Protein AF-A0A7S2SG82-F1 (afdb_monomer)

Sequence (493 aa):
VARSRHPAPPLPCRRDTWVKMGLAIAIRTALFMVLVVAVASGRGSGETQEMELVEDGLPTIDALLEELDMSDLTAKFYEAGFTETRYVLRMKDMDFRMMALEWGVEKDAILRVRDAIKNYKIERPVVKIEEDPLLKERNALRYGRLVINGSTASFEYFSGYFSAPMPRKSLSLALAWDNNSHACDLKSESAAGEAVIAHRGGCSFVEKAWNISASGAQAMILVNNASNLFHIASGYATGGGNLNNDTEAPSNLTVVMVKHYAFSALRKAIAVGADVRMVPLKCTSGDVKCQPILPDEKDIVLEVDSGVVEQVGSDIQHEFLTGTWGGIIPAGDVPTVAADPIDGCSALQNSVSDVTGRVVLVRRGRCSFGDKVKAAQDRGAAAVVVADLPGHALQRMGVSTPQLADMEIPGFVVTAAAGDSLFEAAQTGGLQLRFKQQPGMTESWLELSLTSWPKTEKDFNMVFRQLSQKNAHSAERVQWLHSKRGELYGHGG

Solvent-accessible surface area (backbone atoms only — not comparable to full-atom values): 27372 Å² total; per-residue (Å²): 136,88,89,82,92,84,85,86,82,82,86,82,75,88,66,62,65,58,56,56,53,52,51,54,50,52,52,52,53,51,53,48,50,52,51,52,53,44,69,73,61,77,66,66,95,63,68,46,80,43,74,42,76,54,69,80,87,65,60,53,49,63,59,53,26,49,77,66,77,40,58,87,50,48,64,59,38,48,76,73,66,50,79,44,42,70,62,64,63,71,58,53,80,65,53,48,55,49,49,18,64,76,68,73,43,63,59,69,58,45,50,47,55,53,56,58,44,54,77,61,65,45,67,43,81,40,73,49,70,70,70,54,67,61,57,54,54,46,54,70,45,51,39,30,35,42,30,44,62,62,27,28,31,42,40,60,31,25,30,29,80,64,34,26,62,71,56,90,58,70,25,47,56,45,71,33,76,28,102,74,21,32,22,74,66,54,64,90,61,77,38,67,64,18,30,34,35,26,38,62,52,100,56,45,72,47,56,29,44,42,47,45,40,73,27,43,20,43,26,40,43,33,33,30,86,44,87,64,83,63,68,42,70,81,67,81,72,90,64,89,75,96,70,65,98,73,75,73,57,51,70,75,26,20,34,34,32,31,34,40,40,52,48,30,27,52,54,48,26,46,77,71,71,33,35,35,34,56,43,46,32,53,68,52,94,93,56,96,66,63,41,46,74,48,78,82,50,58,75,56,79,60,52,36,46,14,25,37,41,30,40,66,96,57,94,52,64,37,63,32,30,24,29,82,53,36,7,48,58,66,79,63,78,33,45,55,34,76,39,36,53,44,45,21,73,50,77,50,71,60,53,54,82,64,30,46,63,13,35,35,40,28,40,65,60,95,55,57,62,51,51,31,48,44,30,41,47,79,35,43,28,39,28,32,39,31,16,40,57,80,93,57,58,66,68,66,46,66,63,56,81,80,52,44,44,70,41,42,50,28,41,33,38,29,44,29,69,50,30,51,54,51,54,56,46,49,70,76,53,87,38,24,39,31,69,44,84,46,59,71,49,51,65,59,31,42,51,63,60,67,55,82,78,53,89,50,67,71,57,28,53,50,54,50,50,53,52,40,63,75,34,65,92,35,68,65,60,39,50,49,52,54,50,53,50,41,73,77,62,60,90,74,130

Structure (mmCIF, N/CA/C/O backbone):
data_AF-A0A7S2SG82-F1
#
_entry.id   AF-A0A7S2SG82-F1
#
loop_
_atom_site.group_PDB
_atom_site.id
_atom_site.type_symbol
_atom_site.label_atom_id
_atom_site.label_alt_id
_atom_site.label_comp_id
_atom_site.label_asym_id
_atom_site.label_entity_id
_atom_site.label_seq_id
_atom_site.pdbx_PDB_ins_code
_atom_site.Cartn_x
_atom_site.Cartn_y
_atom_site.Cartn_z
_atom_site.occupancy
_atom_site.B_iso_or_equiv
_atom_site.auth_seq_id
_atom_site.auth_comp_id
_atom_site.auth_asym_id
_atom_site.auth_atom_id
_atom_site.pdbx_PDB_model_num
ATOM 1 N N . VAL A 1 1 ? -24.924 74.738 12.438 1.00 35.19 1 VAL A N 1
ATOM 2 C CA . VAL A 1 1 ? -24.180 75.991 12.709 1.00 35.19 1 VAL A CA 1
ATOM 3 C C . VAL A 1 1 ? -22.896 75.981 11.884 1.00 35.19 1 VAL A C 1
ATOM 5 O O . VAL A 1 1 ? -22.066 75.122 12.108 1.00 35.19 1 VAL A O 1
ATOM 8 N N . ALA A 1 2 ? -22.857 76.864 10.881 1.00 36.22 2 ALA A N 1
ATOM 9 C CA . ALA A 1 2 ? -21.753 77.485 10.126 1.00 36.22 2 ALA A CA 1
ATOM 10 C C . ALA A 1 2 ? -20.386 76.797 9.821 1.00 36.22 2 ALA A C 1
ATOM 12 O O . ALA A 1 2 ? -19.717 76.290 10.712 1.00 36.22 2 ALA A O 1
ATOM 13 N N . ARG A 1 3 ? -19.921 77.112 8.585 1.00 32.88 3 ARG A N 1
ATOM 14 C CA . ARG A 1 3 ? -18.543 77.163 8.001 1.00 32.88 3 ARG A CA 1
ATOM 15 C C . ARG A 1 3 ? -18.038 75.859 7.347 1.00 32.88 3 ARG A C 1
ATOM 17 O O . ARG A 1 3 ? -18.271 74.796 7.885 1.00 32.88 3 ARG A O 1
ATOM 24 N N . SER A 1 4 ? -17.373 75.836 6.184 1.00 32.66 4 SER A N 1
ATOM 25 C CA . SER A 1 4 ? -16.705 76.857 5.345 1.00 32.66 4 SER A CA 1
ATOM 26 C C . SER A 1 4 ? -16.435 76.311 3.923 1.00 32.66 4 SER A C 1
ATOM 28 O O . SER A 1 4 ? -16.330 75.104 3.733 1.00 32.66 4 SER A O 1
ATOM 30 N N . ARG A 1 5 ? -16.295 77.211 2.935 1.00 40.97 5 ARG A N 1
ATOM 31 C CA . ARG A 1 5 ? -15.925 76.953 1.523 1.00 40.97 5 ARG A CA 1
ATOM 32 C C . ARG A 1 5 ? -14.469 76.483 1.361 1.00 40.97 5 ARG A C 1
ATOM 34 O O . ARG A 1 5 ? -13.621 77.015 2.065 1.00 40.97 5 ARG A O 1
ATOM 41 N N . HIS A 1 6 ? -14.194 75.645 0.349 1.00 33.59 6 HIS A N 1
ATOM 42 C CA . HIS A 1 6 ? -13.010 75.697 -0.543 1.00 33.59 6 HIS A CA 1
ATOM 43 C C . HIS A 1 6 ? -13.205 74.794 -1.800 1.00 33.59 6 HIS A C 1
ATOM 45 O O . HIS A 1 6 ? -14.179 74.045 -1.828 1.00 33.59 6 HIS A O 1
ATOM 51 N N . PRO A 1 7 ? -12.418 74.969 -2.890 1.00 38.56 7 PRO A N 1
ATOM 52 C CA . PRO A 1 7 ? -12.915 75.009 -4.275 1.00 38.56 7 PRO A CA 1
ATOM 53 C C . PRO A 1 7 ? -12.817 73.688 -5.066 1.00 38.56 7 PRO A C 1
ATOM 55 O O . PRO A 1 7 ? -12.163 72.736 -4.654 1.00 38.56 7 PRO A O 1
ATOM 58 N N . ALA A 1 8 ? -13.479 73.666 -6.229 1.00 40.44 8 ALA A N 1
ATOM 59 C CA . ALA A 1 8 ? -13.572 72.537 -7.156 1.00 40.44 8 ALA A CA 1
ATOM 60 C C . ALA A 1 8 ? -12.231 72.154 -7.832 1.00 40.44 8 ALA A C 1
ATOM 62 O O . ALA A 1 8 ? -11.461 73.052 -8.184 1.00 40.44 8 ALA A O 1
ATOM 63 N N . PRO A 1 9 ? -11.982 70.855 -8.103 1.00 36.72 9 PRO A N 1
ATOM 64 C CA . PRO A 1 9 ? -10.905 70.399 -8.981 1.00 36.72 9 PRO A CA 1
ATOM 65 C C . PRO A 1 9 ? -11.341 70.364 -10.467 1.00 36.72 9 PRO A C 1
ATOM 67 O O . PRO A 1 9 ? -12.539 70.304 -10.759 1.00 36.72 9 PRO A O 1
ATOM 70 N N . PRO A 1 10 ? -10.393 70.411 -11.425 1.00 38.22 10 PRO A N 1
ATOM 71 C CA . PRO A 1 10 ? -10.689 70.548 -12.849 1.00 38.22 10 PRO A CA 1
ATOM 72 C C . PRO A 1 10 ? -11.098 69.218 -13.505 1.00 38.22 10 PRO A C 1
ATOM 74 O O . PRO A 1 10 ? -10.702 68.135 -13.076 1.00 38.22 10 PRO A O 1
ATOM 77 N N . LEU A 1 11 ? -11.873 69.319 -14.590 1.00 41.72 11 LEU A N 1
ATOM 78 C CA . LEU A 1 11 ? -12.258 68.209 -15.470 1.00 41.72 11 LEU A CA 1
ATOM 79 C C . LEU A 1 11 ? -11.018 67.515 -16.074 1.00 41.72 11 LEU A C 1
ATOM 81 O O . LEU A 1 11 ? -10.138 68.213 -16.585 1.00 41.72 11 LEU A O 1
ATOM 85 N N . PRO A 1 12 ? -10.945 66.169 -16.106 1.00 37.91 12 PRO A N 1
ATOM 86 C CA . PRO A 1 12 ? -9.841 65.483 -16.760 1.00 37.91 12 PRO A CA 1
ATOM 87 C C . PRO A 1 12 ? -9.978 65.501 -18.291 1.00 37.91 12 PRO A C 1
ATOM 89 O O . PRO A 1 12 ? -11.046 65.275 -18.864 1.00 37.91 12 PRO A O 1
ATOM 92 N N . CYS A 1 13 ? -8.846 65.770 -18.944 1.00 36.56 13 CYS A N 1
ATOM 93 C CA . CYS A 1 13 ? -8.641 65.833 -20.387 1.00 36.56 13 CYS A CA 1
ATOM 94 C C . CYS A 1 13 ? -9.119 64.580 -21.143 1.00 36.56 13 CYS A C 1
ATOM 96 O O . CYS A 1 13 ? -8.725 63.451 -20.863 1.00 36.56 13 CYS A O 1
ATOM 98 N N . ARG A 1 14 ? -9.876 64.812 -22.220 1.00 41.47 14 ARG A N 1
ATOM 99 C CA . ARG A 1 14 ? -10.491 63.830 -23.136 1.00 41.47 14 ARG A CA 1
ATOM 100 C C . ARG A 1 14 ? -9.514 63.037 -24.037 1.00 41.47 14 ARG A C 1
ATOM 102 O O . ARG A 1 14 ? -9.959 62.453 -25.022 1.00 41.47 14 ARG A O 1
ATOM 109 N N . ARG A 1 15 ? -8.201 63.033 -23.759 1.00 40.66 15 ARG A N 1
ATOM 110 C CA . ARG A 1 15 ? -7.169 62.426 -24.634 1.00 40.66 15 ARG A CA 1
ATOM 111 C C . ARG A 1 15 ? -6.729 61.009 -24.236 1.00 40.66 15 ARG A C 1
ATOM 113 O O . ARG A 1 15 ? -6.342 60.254 -25.121 1.00 40.66 15 ARG A O 1
ATOM 120 N N . ASP A 1 16 ? -6.874 60.602 -22.973 1.00 40.69 16 ASP A N 1
ATOM 121 C CA . ASP A 1 16 ? -6.359 59.298 -22.498 1.00 40.69 16 ASP A CA 1
ATOM 122 C C . ASP A 1 16 ? -7.288 58.098 -22.743 1.00 40.69 16 ASP A C 1
ATOM 124 O O . ASP A 1 16 ? -6.839 56.950 -22.767 1.00 40.69 16 ASP A O 1
ATOM 128 N N . THR A 1 17 ? -8.584 58.324 -22.958 1.00 41.97 17 THR A N 1
ATOM 129 C CA . THR A 1 17 ? -9.554 57.241 -23.198 1.00 41.97 17 THR A CA 1
ATOM 130 C C . THR A 1 17 ? -9.473 56.665 -24.613 1.00 41.97 17 THR A C 1
ATOM 132 O O . THR A 1 17 ? -9.682 55.468 -24.793 1.00 41.97 17 THR A O 1
ATOM 135 N N . TRP A 1 18 ? -9.083 57.466 -25.609 1.00 40.09 18 TRP A N 1
ATOM 136 C CA . TRP A 1 18 ? -8.949 57.012 -27.000 1.00 40.09 18 TRP A CA 1
ATOM 137 C C . TRP A 1 18 ? -7.687 56.175 -27.237 1.00 40.09 18 TRP A C 1
ATOM 139 O O . TRP A 1 18 ? -7.730 55.194 -27.977 1.00 40.09 18 TRP A O 1
ATOM 149 N N . VAL A 1 19 ? -6.585 56.493 -26.549 1.00 48.09 19 VAL A N 1
ATOM 150 C CA . VAL A 1 19 ? -5.327 55.733 -26.651 1.00 48.09 19 VAL A CA 1
ATOM 151 C C . VAL A 1 19 ? -5.462 54.354 -25.996 1.00 48.09 19 VAL A C 1
ATOM 153 O O . VAL A 1 19 ? -5.040 53.353 -26.572 1.00 48.09 19 VAL A O 1
ATOM 156 N N . LYS A 1 20 ? -6.130 54.265 -24.836 1.00 43.53 20 LYS A N 1
ATOM 157 C CA . LYS A 1 20 ? -6.368 52.983 -24.148 1.00 43.53 20 LYS A CA 1
ATOM 158 C C . LYS A 1 20 ? -7.321 52.063 -24.917 1.00 43.53 20 LYS A C 1
ATOM 160 O O . LYS A 1 20 ? -7.113 50.853 -24.930 1.00 43.53 20 LYS A O 1
ATOM 165 N N . MET A 1 21 ? -8.324 52.623 -25.598 1.00 43.66 21 MET A N 1
ATOM 166 C CA . MET A 1 21 ? -9.260 51.842 -26.414 1.00 43.66 21 MET A CA 1
ATOM 167 C C . MET A 1 21 ? -8.617 51.363 -27.727 1.00 43.66 21 MET A C 1
ATOM 169 O O . MET A 1 21 ? -8.817 50.214 -28.115 1.00 43.66 21 MET A O 1
ATOM 173 N N . GLY A 1 22 ? -7.764 52.184 -28.353 1.00 46.22 22 GLY A N 1
ATOM 174 C CA . GLY A 1 22 ? -6.968 51.786 -29.521 1.00 46.22 22 GLY A CA 1
ATOM 175 C C . GLY A 1 22 ? -5.945 50.686 -29.213 1.00 46.22 22 GLY A C 1
ATOM 176 O O . GLY A 1 22 ? -5.824 49.730 -29.978 1.00 46.22 22 GLY A O 1
ATOM 177 N N . LEU A 1 23 ? -5.272 50.758 -28.059 1.00 43.47 23 LEU A N 1
ATOM 178 C CA . LEU A 1 23 ? -4.305 49.742 -27.631 1.00 43.47 23 LEU A CA 1
ATOM 179 C C . LEU A 1 23 ? -4.984 48.402 -27.296 1.00 43.47 23 LEU A C 1
ATOM 181 O O . LEU A 1 23 ? -4.483 47.346 -27.671 1.00 43.47 23 LEU A O 1
ATOM 185 N N . ALA A 1 24 ? -6.157 48.429 -26.657 1.00 45.50 24 ALA A N 1
ATOM 186 C CA . ALA A 1 24 ? -6.916 47.217 -26.341 1.00 45.50 24 ALA A CA 1
ATOM 187 C C . ALA A 1 24 ? -7.453 46.502 -27.596 1.00 45.50 24 ALA A C 1
ATOM 189 O O . ALA A 1 24 ? -7.461 45.270 -27.650 1.00 45.50 24 ALA A O 1
ATOM 190 N N . ILE A 1 25 ? -7.866 47.260 -28.620 1.00 50.78 25 ILE A N 1
ATOM 191 C CA . ILE A 1 25 ? -8.293 46.707 -29.912 1.00 50.78 25 ILE A CA 1
ATOM 192 C C . ILE A 1 25 ? -7.082 46.141 -30.666 1.00 50.78 25 ILE A C 1
ATOM 194 O O . ILE A 1 25 ? -7.148 45.009 -31.140 1.00 50.78 25 ILE A O 1
ATOM 198 N N . ALA A 1 26 ? -5.947 46.845 -30.700 1.00 47.44 26 ALA A N 1
ATOM 199 C CA . ALA A 1 26 ? -4.724 46.351 -31.338 1.00 47.44 26 ALA A CA 1
ATOM 200 C C . ALA A 1 26 ? -4.202 45.054 -30.690 1.00 47.44 26 ALA A C 1
ATOM 202 O O . ALA A 1 26 ? -3.874 44.108 -31.402 1.00 47.44 26 ALA A O 1
ATOM 203 N N . ILE A 1 27 ? -4.216 44.959 -29.354 1.00 53.25 27 ILE A N 1
ATOM 204 C CA . ILE A 1 27 ? -3.800 43.751 -28.621 1.00 53.25 27 ILE A CA 1
ATOM 205 C C . ILE A 1 27 ? -4.751 42.581 -28.896 1.00 53.25 27 ILE A C 1
ATOM 207 O O . ILE A 1 27 ? -4.286 41.473 -29.145 1.00 53.25 27 ILE A O 1
ATOM 211 N N . ARG A 1 28 ? -6.074 42.805 -28.913 1.00 51.06 28 ARG A N 1
ATOM 212 C CA . ARG A 1 28 ? -7.045 41.745 -29.239 1.00 51.06 28 ARG A CA 1
ATOM 213 C C . ARG A 1 28 ? -6.928 41.266 -30.683 1.00 51.06 28 ARG A C 1
ATOM 215 O O . ARG A 1 28 ? -7.040 40.070 -30.921 1.00 51.06 28 ARG A O 1
ATOM 222 N N . THR A 1 29 ? -6.666 42.169 -31.626 1.00 49.78 29 THR A N 1
ATOM 223 C CA . THR A 1 29 ? -6.508 41.812 -33.046 1.00 49.78 29 THR A CA 1
ATOM 224 C C . THR A 1 29 ? -5.188 41.072 -33.289 1.00 49.78 29 THR A C 1
ATOM 226 O O . THR A 1 29 ? -5.163 40.104 -34.043 1.00 49.78 29 THR A O 1
ATOM 229 N N . ALA A 1 30 ? -4.117 41.452 -32.582 1.00 48.91 30 ALA A N 1
ATOM 230 C CA . ALA A 1 30 ? -2.841 40.739 -32.597 1.00 48.91 30 ALA A CA 1
ATOM 231 C C . ALA A 1 30 ? -2.947 39.348 -31.949 1.00 48.91 30 ALA A C 1
ATOM 233 O O . ALA A 1 30 ? -2.466 38.379 -32.528 1.00 48.91 30 ALA A O 1
ATOM 234 N N . LEU A 1 31 ? -3.639 39.212 -30.807 1.00 46.72 31 LEU A N 1
ATOM 235 C CA . LEU A 1 31 ? -3.883 37.906 -30.182 1.00 46.72 31 LEU A CA 1
ATOM 236 C C . LEU A 1 31 ? -4.722 36.993 -31.082 1.00 46.72 31 LEU A C 1
ATOM 238 O O . LEU A 1 31 ? -4.433 35.806 -31.177 1.00 46.72 31 LEU A O 1
ATOM 242 N N . PHE A 1 32 ? -5.738 37.537 -31.759 1.00 43.38 32 PHE A N 1
ATOM 243 C CA . PHE A 1 32 ? -6.587 36.765 -32.665 1.00 43.38 32 PHE A CA 1
ATOM 244 C C . PHE A 1 32 ? -5.833 36.348 -33.936 1.00 43.38 32 PHE A C 1
ATOM 246 O O . PHE A 1 32 ? -5.980 35.213 -34.372 1.00 43.38 32 PHE A O 1
ATOM 253 N N . MET A 1 33 ? -4.956 37.200 -34.487 1.00 42.59 33 MET A N 1
ATOM 254 C CA . MET A 1 33 ? -4.058 36.805 -35.583 1.00 42.59 33 MET A CA 1
ATOM 255 C C . MET A 1 33 ? -3.051 35.733 -35.154 1.00 42.59 33 MET A C 1
ATOM 257 O O . MET A 1 33 ? -2.843 34.785 -35.902 1.00 42.59 33 MET A O 1
ATOM 261 N N . VAL A 1 34 ? -2.466 35.828 -33.956 1.00 45.38 34 VAL A N 1
ATOM 262 C CA . VAL A 1 34 ? -1.552 34.795 -33.432 1.00 45.38 34 VAL A CA 1
ATOM 263 C C . VAL A 1 34 ? -2.287 33.467 -33.225 1.00 45.38 34 VAL A C 1
ATOM 265 O O . VAL A 1 34 ? -1.756 32.420 -33.584 1.00 45.38 34 VAL A O 1
ATOM 268 N N . LEU A 1 35 ? -3.532 33.497 -32.734 1.00 39.81 35 LEU A N 1
ATOM 269 C CA . LEU A 1 35 ? -4.349 32.295 -32.549 1.00 39.81 35 LEU A CA 1
ATOM 270 C C . LEU A 1 35 ? -4.769 31.663 -33.888 1.00 39.81 35 LEU A C 1
ATOM 272 O O . LEU A 1 35 ? -4.716 30.447 -34.038 1.00 39.81 35 LEU A O 1
ATOM 276 N N . VAL A 1 36 ? -5.148 32.475 -34.881 1.00 41.03 36 VAL A N 1
ATOM 277 C CA . VAL A 1 36 ? -5.547 31.997 -36.218 1.00 41.03 36 VAL A CA 1
ATOM 278 C C . VAL A 1 36 ? -4.343 31.459 -37.003 1.00 41.03 36 VAL A C 1
ATOM 280 O O . VAL A 1 36 ? -4.468 30.442 -37.681 1.00 41.03 36 VAL A O 1
ATOM 283 N N . VAL A 1 37 ? -3.158 32.063 -36.858 1.00 39.41 37 VAL A N 1
ATOM 284 C CA . VAL A 1 37 ? -1.906 31.542 -37.441 1.00 39.41 37 VAL A CA 1
ATOM 285 C C . VAL A 1 37 ? -1.451 30.255 -36.739 1.00 39.41 37 VAL A C 1
ATOM 287 O O . VAL A 1 37 ? -0.964 29.341 -37.405 1.00 39.41 37 VAL A O 1
ATOM 290 N N . ALA A 1 38 ? -1.659 30.128 -35.424 1.00 35.84 38 ALA A N 1
ATOM 291 C CA . ALA A 1 38 ? -1.362 28.901 -34.679 1.00 35.84 38 ALA A CA 1
ATOM 292 C C . ALA A 1 38 ? -2.284 27.731 -35.078 1.00 35.84 38 ALA A C 1
ATOM 294 O O . ALA A 1 38 ? -1.808 26.616 -35.277 1.00 35.84 38 ALA A O 1
ATOM 295 N N . VAL A 1 39 ? -3.583 27.986 -35.282 1.00 38.06 39 VAL A N 1
ATOM 296 C CA . VAL A 1 39 ? -4.551 26.961 -35.723 1.00 38.06 39 VAL A CA 1
ATOM 297 C C . VAL A 1 39 ? -4.334 26.555 -37.188 1.00 38.06 39 VAL A C 1
ATOM 299 O O . VAL A 1 39 ? -4.531 25.393 -37.532 1.00 38.06 39 VAL A O 1
ATOM 302 N N . ALA A 1 40 ? -3.861 27.464 -38.048 1.00 38.91 40 ALA A N 1
ATOM 303 C CA . ALA A 1 40 ? -3.574 27.162 -39.453 1.00 38.91 40 ALA A CA 1
ATOM 304 C C . ALA A 1 40 ? -2.240 26.418 -39.690 1.00 38.91 40 ALA A C 1
ATOM 306 O O . ALA A 1 40 ? -2.015 25.937 -40.798 1.00 38.91 40 ALA A O 1
ATOM 307 N N . SER A 1 41 ? -1.357 26.313 -38.685 1.00 39.22 41 SER A N 1
ATOM 308 C CA . SER A 1 41 ? -0.012 25.723 -38.834 1.00 39.22 41 SER A CA 1
ATOM 309 C C . SER A 1 41 ? 0.220 24.417 -38.066 1.00 39.22 41 SER A C 1
ATOM 311 O O . SER A 1 41 ? 1.327 23.889 -38.120 1.00 39.22 41 SER A O 1
ATOM 313 N N . GLY A 1 42 ? -0.791 23.864 -37.382 1.00 38.31 42 GLY A N 1
ATOM 314 C CA . GLY A 1 42 ? -0.699 22.540 -36.748 1.00 38.31 42 GLY A CA 1
ATOM 315 C C . GLY A 1 42 ? 0.424 22.390 -35.710 1.00 38.31 42 GLY A C 1
ATOM 316 O O . GLY A 1 42 ? 0.834 21.271 -35.423 1.00 38.31 42 GLY A O 1
ATOM 317 N N . ARG A 1 43 ? 0.947 23.493 -35.159 1.00 39.56 43 ARG A N 1
ATOM 318 C CA . ARG A 1 43 ? 2.055 23.474 -34.196 1.00 39.56 43 ARG A CA 1
ATOM 319 C C . ARG A 1 43 ? 1.532 23.262 -32.780 1.00 39.56 43 ARG A C 1
ATOM 321 O O . ARG A 1 43 ? 0.941 24.166 -32.189 1.00 39.56 43 ARG A O 1
ATOM 328 N N . GLY A 1 44 ? 1.782 22.074 -32.234 1.00 36.34 44 GLY A N 1
ATOM 329 C CA . GLY A 1 44 ? 1.708 21.828 -30.798 1.00 36.34 44 GLY A CA 1
ATOM 330 C C . GLY A 1 44 ? 2.774 22.645 -30.063 1.00 36.34 44 GLY A C 1
ATOM 331 O O . GLY A 1 44 ? 3.898 22.809 -30.535 1.00 36.34 44 GLY A O 1
ATOM 332 N N . SER A 1 45 ? 2.419 23.202 -28.909 1.00 43.75 45 SER A N 1
ATOM 333 C CA . SER A 1 45 ? 3.346 23.914 -28.029 1.00 43.75 45 SER A CA 1
ATOM 334 C C . SER A 1 45 ? 4.394 22.940 -27.469 1.00 43.75 45 SER A C 1
ATOM 336 O O . SER A 1 45 ? 4.077 22.184 -26.554 1.00 43.75 45 SER A O 1
ATOM 338 N N . GLY A 1 46 ? 5.612 22.941 -28.019 1.00 49.94 46 GLY A N 1
ATOM 339 C CA . GLY A 1 46 ? 6.738 22.127 -27.528 1.00 49.94 46 GLY A CA 1
ATOM 340 C C . GLY A 1 46 ? 7.707 21.608 -28.598 1.00 49.94 46 GLY A C 1
ATOM 341 O O . GLY A 1 46 ? 8.743 21.048 -28.256 1.00 49.94 46 GLY A O 1
ATOM 342 N N . GLU A 1 47 ? 7.410 21.786 -29.886 1.00 43.34 47 GLU A N 1
ATOM 343 C CA . GLU A 1 47 ? 8.292 21.329 -30.965 1.00 43.34 47 GLU A CA 1
ATOM 344 C C . GLU A 1 47 ? 9.314 22.407 -31.348 1.00 43.34 47 GLU A C 1
ATOM 346 O O . GLU A 1 47 ? 8.954 23.476 -31.849 1.00 43.34 47 GLU A O 1
ATOM 351 N N . THR A 1 48 ? 10.602 22.114 -31.159 1.00 51.91 48 THR A N 1
ATOM 352 C CA . THR A 1 48 ? 11.685 22.879 -31.785 1.00 51.91 48 THR A CA 1
ATOM 353 C C . THR A 1 48 ? 12.190 22.112 -33.004 1.00 51.91 48 THR A C 1
ATOM 355 O O . THR A 1 48 ? 12.512 20.926 -32.934 1.00 51.91 48 THR A O 1
ATOM 358 N N . GLN A 1 49 ? 12.200 22.779 -34.160 1.00 51.62 49 GLN A N 1
ATOM 359 C CA . GLN A 1 49 ? 12.832 22.247 -35.366 1.00 51.62 49 GLN A CA 1
ATOM 360 C C . GLN A 1 49 ? 14.326 22.545 -35.277 1.00 51.62 49 GLN A C 1
ATOM 362 O O . GLN A 1 49 ? 14.733 23.699 -35.409 1.00 51.62 49 GLN A O 1
ATOM 367 N N . GLU A 1 50 ? 15.127 21.513 -35.031 1.00 65.31 50 GLU A N 1
ATOM 368 C CA . GLU A 1 50 ? 16.582 21.589 -35.122 1.00 65.31 50 GLU A CA 1
ATOM 369 C C . GLU A 1 50 ? 17.028 20.894 -36.412 1.00 65.31 50 GLU A C 1
ATOM 371 O O . GLU A 1 50 ? 16.427 19.914 -36.856 1.00 65.31 50 GLU A O 1
ATOM 376 N N . MET A 1 51 ? 18.063 21.432 -37.047 1.00 64.69 51 MET A N 1
ATOM 377 C CA . MET A 1 51 ? 18.666 20.827 -38.228 1.00 64.69 51 MET A CA 1
ATOM 378 C C . MET A 1 51 ? 19.723 19.828 -37.754 1.00 64.69 51 MET A C 1
ATOM 380 O O . MET A 1 51 ? 20.724 20.227 -37.163 1.00 64.69 51 MET A O 1
ATOM 384 N N . GLU A 1 52 ? 19.493 18.534 -37.969 1.00 73.12 52 GLU A N 1
ATOM 385 C CA . GLU A 1 52 ? 20.466 17.487 -37.641 1.00 73.12 52 GLU A CA 1
ATOM 386 C C . GLU A 1 52 ? 21.185 17.021 -38.908 1.00 73.12 52 GLU A C 1
ATOM 388 O O . GLU A 1 52 ? 20.565 16.857 -39.963 1.00 73.12 52 GLU A O 1
ATOM 393 N N . LEU A 1 53 ? 22.496 16.797 -38.800 1.00 74.88 53 LEU A N 1
ATOM 394 C CA . LEU A 1 53 ? 23.308 16.236 -39.876 1.00 74.88 53 LEU A CA 1
ATOM 395 C C . LEU A 1 53 ? 22.909 14.783 -40.136 1.00 74.88 53 LEU A C 1
ATOM 397 O O . LEU A 1 53 ? 22.910 13.954 -39.230 1.00 74.88 53 LEU A O 1
ATOM 401 N N . VAL A 1 54 ? 22.584 14.475 -41.386 1.00 75.44 54 VAL A N 1
ATOM 402 C CA . VAL A 1 54 ? 22.357 13.108 -41.847 1.00 75.44 54 VAL A CA 1
ATOM 403 C C . VAL A 1 54 ? 23.718 12.441 -42.003 1.00 75.44 54 VAL A C 1
ATOM 405 O O . VAL A 1 54 ? 24.482 12.779 -42.901 1.00 75.44 54 VAL A O 1
ATOM 408 N N . GLU A 1 55 ? 24.024 11.507 -41.106 1.00 74.00 55 GLU A N 1
ATOM 409 C CA . GLU A 1 55 ? 25.270 10.724 -41.136 1.00 74.00 55 GLU A CA 1
ATOM 410 C C . GLU A 1 55 ? 25.101 9.382 -41.878 1.00 74.00 55 GLU A C 1
ATOM 412 O O . GLU A 1 55 ? 26.067 8.641 -42.064 1.00 74.00 55 GLU A O 1
ATOM 417 N N . ASP A 1 56 ? 23.880 9.080 -42.336 1.00 71.06 56 ASP A N 1
ATOM 418 C CA . ASP A 1 56 ? 23.542 7.860 -43.069 1.00 71.06 56 ASP A CA 1
ATOM 419 C C . ASP A 1 56 ? 24.206 7.858 -44.459 1.00 71.06 56 ASP A C 1
ATOM 421 O O . ASP A 1 56 ? 23.992 8.764 -45.265 1.00 71.06 56 ASP A O 1
ATOM 425 N N . GLY A 1 57 ? 24.988 6.818 -44.765 1.00 68.50 57 GLY A N 1
ATOM 426 C CA . GLY A 1 57 ? 25.612 6.642 -46.083 1.00 68.50 57 GLY A CA 1
ATOM 427 C C . GLY A 1 57 ? 26.874 7.476 -46.330 1.00 68.50 57 GLY A C 1
ATOM 428 O O . GLY A 1 57 ? 27.295 7.593 -47.480 1.00 68.50 57 GLY A O 1
ATOM 429 N N . LEU A 1 58 ? 27.490 8.039 -45.282 1.00 80.75 58 LEU A N 1
ATOM 430 C CA . LEU A 1 58 ? 28.804 8.674 -45.407 1.00 80.75 58 LEU A CA 1
ATOM 431 C C . LEU A 1 58 ? 29.857 7.654 -45.886 1.00 80.75 58 LEU A C 1
ATOM 433 O O . LEU A 1 58 ? 29.904 6.542 -45.350 1.00 80.75 58 LEU A O 1
ATOM 437 N N . PRO A 1 59 ? 30.725 8.015 -46.853 1.00 82.56 59 PRO A N 1
ATOM 438 C CA . PRO A 1 59 ? 31.853 7.168 -47.225 1.00 82.56 59 PRO A CA 1
ATOM 439 C C . PRO A 1 59 ? 32.799 7.004 -46.031 1.00 82.56 59 PRO A C 1
ATOM 441 O O . PRO A 1 59 ? 32.853 7.866 -45.148 1.00 82.56 59 PRO A O 1
ATOM 444 N N . THR A 1 60 ? 33.574 5.919 -45.999 1.00 85.69 60 THR A N 1
ATOM 445 C CA . THR A 1 60 ? 34.695 5.815 -45.055 1.00 85.69 60 THR A CA 1
ATOM 446 C C . THR A 1 60 ? 35.716 6.911 -45.342 1.00 85.69 60 THR A C 1
ATOM 448 O O . THR A 1 60 ? 35.774 7.446 -46.453 1.00 85.69 60 THR A O 1
ATOM 451 N N . ILE A 1 61 ? 36.526 7.257 -44.341 1.00 84.38 61 ILE A N 1
ATOM 452 C CA . ILE A 1 61 ? 37.529 8.309 -44.513 1.00 84.38 61 ILE A CA 1
ATOM 453 C C . ILE A 1 61 ? 38.547 7.942 -45.601 1.00 84.38 61 ILE A C 1
ATOM 455 O O . ILE A 1 61 ? 38.944 8.804 -46.377 1.00 84.38 61 ILE A O 1
ATOM 459 N N . ASP A 1 62 ? 38.857 6.650 -45.732 1.00 86.50 62 ASP A N 1
ATOM 460 C CA . ASP A 1 62 ? 39.699 6.101 -46.797 1.00 86.50 62 ASP A CA 1
ATOM 461 C C . ASP A 1 62 ? 39.098 6.335 -48.184 1.00 86.50 62 ASP A C 1
ATOM 463 O O . ASP A 1 62 ? 39.766 6.877 -49.059 1.00 86.50 62 ASP A O 1
ATOM 467 N N . ALA A 1 63 ? 37.820 5.983 -48.370 1.00 84.56 63 ALA A N 1
ATOM 468 C CA . ALA A 1 63 ? 37.133 6.123 -49.653 1.00 84.56 63 ALA A CA 1
ATOM 469 C C . ALA A 1 63 ? 37.001 7.596 -50.067 1.00 84.56 63 ALA A C 1
ATOM 471 O O . ALA A 1 63 ? 37.138 7.929 -51.241 1.00 84.56 63 ALA A O 1
ATOM 472 N N . LEU A 1 64 ? 36.785 8.486 -49.094 1.00 86.25 64 LEU A N 1
ATOM 473 C CA . LEU A 1 64 ? 36.761 9.927 -49.321 1.00 86.25 64 LEU A CA 1
ATOM 474 C C . LEU A 1 64 ? 38.136 10.460 -49.755 1.00 86.25 64 LEU A C 1
ATOM 476 O O . LEU A 1 64 ? 38.220 11.286 -50.659 1.00 86.25 64 LEU A O 1
ATOM 480 N N . LEU A 1 65 ? 39.215 10.029 -49.098 1.00 86.75 65 LEU A N 1
ATOM 481 C CA . LEU A 1 65 ? 40.569 10.468 -49.439 1.00 86.75 65 LEU A CA 1
ATOM 482 C C . LEU A 1 65 ? 41.048 9.872 -50.770 1.00 86.75 65 LEU A C 1
ATOM 484 O O . LEU A 1 65 ? 41.766 10.546 -51.504 1.00 86.75 65 LEU A O 1
ATOM 488 N N . GLU A 1 66 ? 40.622 8.656 -51.108 1.00 88.50 66 GLU A N 1
ATOM 489 C CA . GLU A 1 66 ? 40.869 8.020 -52.406 1.00 88.50 66 GLU A CA 1
ATOM 490 C C . GLU A 1 66 ? 40.154 8.754 -53.551 1.00 88.50 66 GLU A C 1
ATOM 492 O O . GLU A 1 66 ? 40.773 9.029 -54.576 1.00 88.50 66 GLU A O 1
ATOM 497 N N . GLU A 1 67 ? 38.896 9.175 -53.359 1.00 84.75 67 GLU A N 1
ATOM 498 C CA . GLU A 1 67 ? 38.153 9.996 -54.334 1.00 84.75 67 GLU A CA 1
ATOM 499 C C . GLU A 1 67 ? 38.874 11.322 -54.650 1.00 84.75 67 GLU A C 1
ATOM 501 O O . GLU A 1 67 ? 38.790 11.842 -55.765 1.00 84.75 67 GLU A O 1
ATOM 506 N N . LEU A 1 68 ? 39.611 11.860 -53.676 1.00 86.06 68 LEU A N 1
ATOM 507 C CA . LEU A 1 68 ? 40.344 13.120 -53.793 1.00 86.06 68 LEU A CA 1
ATOM 508 C C . LEU A 1 68 ? 41.791 12.967 -54.279 1.00 86.06 68 LEU A C 1
ATOM 510 O O . LEU A 1 68 ? 42.468 13.988 -54.404 1.00 86.06 68 LEU A O 1
ATOM 514 N N . ASP A 1 69 ? 42.253 11.742 -54.560 1.00 85.25 69 ASP A N 1
ATOM 515 C CA . ASP A 1 69 ? 43.656 11.421 -54.881 1.00 85.25 69 ASP A CA 1
ATOM 516 C C . ASP A 1 69 ? 44.626 11.849 -53.755 1.00 85.25 69 ASP A C 1
ATOM 518 O O . ASP A 1 69 ? 45.689 12.424 -53.982 1.00 85.25 69 ASP A O 1
ATOM 522 N N . MET A 1 70 ? 44.208 11.628 -52.501 1.00 84.44 70 MET A N 1
ATOM 523 C CA . MET A 1 70 ? 44.879 12.077 -51.269 1.00 84.44 70 MET A CA 1
ATOM 524 C C . MET A 1 70 ? 45.036 10.949 -50.235 1.00 84.44 70 MET A C 1
ATOM 526 O O . MET A 1 70 ? 45.023 11.170 -49.018 1.00 84.44 70 MET A O 1
ATOM 530 N N . SER A 1 71 ? 45.176 9.709 -50.706 1.00 85.75 71 SER A N 1
ATOM 531 C CA . SER A 1 71 ? 45.336 8.526 -49.851 1.00 85.75 71 SER A CA 1
ATOM 532 C C . SER A 1 71 ? 46.594 8.574 -48.970 1.00 85.75 71 SER A C 1
ATOM 534 O O . SER A 1 71 ? 46.671 7.858 -47.972 1.00 85.75 71 SER A O 1
ATOM 536 N N . ASP A 1 72 ? 47.563 9.434 -49.287 1.00 85.75 72 ASP A N 1
ATOM 537 C CA . ASP A 1 72 ? 48.767 9.697 -48.494 1.00 85.75 72 ASP A CA 1
ATOM 538 C C . ASP A 1 72 ? 48.470 10.356 -47.134 1.00 85.75 72 ASP A C 1
ATOM 540 O O . ASP A 1 72 ? 49.256 10.218 -46.193 1.00 85.75 72 ASP A O 1
ATOM 544 N N . LEU A 1 73 ? 47.317 11.020 -46.989 1.00 84.56 73 LEU A N 1
ATOM 545 C CA . LEU A 1 73 ? 46.893 11.639 -45.729 1.00 84.56 73 LEU A CA 1
ATOM 546 C C . LEU A 1 73 ? 46.156 10.691 -44.780 1.00 84.56 73 LEU A C 1
ATOM 548 O O . LEU A 1 73 ? 45.946 11.044 -43.619 1.00 84.56 73 LEU A O 1
ATOM 552 N N . THR A 1 74 ? 45.805 9.490 -45.234 1.00 85.69 74 THR A N 1
ATOM 553 C CA . THR A 1 74 ? 45.019 8.508 -44.473 1.00 85.69 74 THR A CA 1
ATOM 554 C C . THR A 1 74 ? 45.620 8.229 -43.096 1.00 85.69 74 THR A C 1
ATOM 556 O O . THR A 1 74 ? 44.944 8.359 -42.076 1.00 85.69 74 THR A O 1
ATOM 559 N N . ALA A 1 75 ? 46.926 7.944 -43.042 1.00 85.25 75 ALA A N 1
ATOM 560 C CA . ALA A 1 75 ? 47.624 7.660 -41.788 1.00 85.25 75 ALA A CA 1
ATOM 561 C C . ALA A 1 75 ? 47.530 8.827 -40.789 1.00 85.25 75 ALA A C 1
ATOM 563 O O . ALA A 1 75 ? 47.305 8.604 -39.602 1.00 85.25 75 ALA A O 1
ATOM 564 N N . LYS A 1 76 ? 47.605 10.074 -41.274 1.00 86.62 76 LYS A N 1
ATOM 565 C CA . LYS A 1 76 ? 47.535 11.272 -40.425 1.00 86.62 76 LYS A CA 1
ATOM 566 C C . LYS A 1 76 ? 46.146 11.482 -39.820 1.00 86.62 76 LYS A C 1
ATOM 568 O O . LYS A 1 76 ? 46.041 11.885 -38.664 1.00 86.62 76 LYS A O 1
ATOM 573 N N . PHE A 1 77 ? 45.082 11.178 -40.566 1.00 86.25 77 PHE A N 1
ATOM 574 C CA . PHE A 1 77 ? 43.717 11.230 -40.034 1.00 86.25 77 PHE A CA 1
ATOM 575 C C . PHE A 1 77 ? 43.497 10.188 -38.930 1.00 86.25 77 PHE A C 1
ATOM 577 O O . PHE A 1 77 ? 42.943 10.528 -37.883 1.00 86.25 77 PHE A O 1
ATOM 584 N N . TYR A 1 78 ? 43.997 8.962 -39.108 1.00 85.25 78 TYR A N 1
ATOM 585 C CA . TYR A 1 78 ? 43.927 7.927 -38.073 1.00 85.25 78 TYR A CA 1
ATOM 586 C C . TYR A 1 78 ? 44.756 8.263 -36.829 1.00 85.25 78 TYR A C 1
ATOM 588 O O . TYR A 1 78 ? 44.262 8.107 -35.713 1.00 85.25 78 TYR A O 1
ATOM 596 N N . GLU A 1 79 ? 45.982 8.764 -37.000 1.00 85.38 79 GLU A N 1
ATOM 597 C CA . GLU A 1 79 ? 46.853 9.183 -35.891 1.00 85.38 79 GLU A CA 1
ATOM 598 C C . GLU A 1 79 ? 46.233 10.309 -35.053 1.00 85.38 79 GLU A C 1
ATOM 600 O O . GLU A 1 79 ? 46.391 10.336 -33.833 1.00 85.38 79 GLU A O 1
ATOM 605 N N . ALA A 1 80 ? 45.466 11.198 -35.687 1.00 81.88 80 ALA A N 1
ATOM 606 C CA . ALA A 1 80 ? 44.725 12.259 -35.012 1.00 81.88 80 ALA A CA 1
ATOM 607 C C . ALA A 1 80 ? 43.357 11.821 -34.451 1.00 81.88 80 ALA A C 1
ATOM 609 O O . ALA A 1 80 ? 42.615 12.649 -33.920 1.00 81.88 80 ALA A O 1
ATOM 610 N N . GLY A 1 81 ? 43.013 10.532 -34.546 1.00 80.44 81 GLY A N 1
ATOM 611 C CA . GLY A 1 81 ? 41.785 9.966 -33.986 1.00 80.44 81 GLY A CA 1
ATOM 612 C C . GLY A 1 81 ? 40.534 10.144 -34.850 1.00 80.44 81 GLY A C 1
ATOM 613 O O . GLY A 1 81 ? 39.426 9.897 -34.375 1.00 80.44 81 GLY A O 1
ATOM 614 N N . PHE A 1 82 ? 40.673 10.544 -36.115 1.00 84.19 82 PHE A N 1
ATOM 615 C CA . PHE A 1 82 ? 39.559 10.650 -37.058 1.00 84.19 82 PHE A CA 1
ATOM 616 C C . PHE A 1 82 ? 39.367 9.327 -37.797 1.00 84.19 82 PHE A C 1
ATOM 618 O O . PHE A 1 82 ? 39.803 9.151 -38.928 1.00 84.19 82 PHE A O 1
ATOM 625 N N . THR A 1 83 ? 38.704 8.380 -37.137 1.00 78.69 83 THR A N 1
ATOM 626 C CA . THR A 1 83 ? 38.426 7.043 -37.691 1.00 78.69 83 THR A CA 1
ATOM 627 C C . THR A 1 83 ? 37.190 6.998 -38.589 1.00 78.69 83 THR A C 1
ATOM 629 O O . THR A 1 83 ? 36.991 6.030 -39.316 1.00 78.69 83 THR A O 1
ATOM 632 N N . GLU A 1 84 ? 36.345 8.030 -38.539 1.00 81.50 84 GLU A N 1
ATOM 633 C CA . GLU A 1 84 ? 35.078 8.095 -39.266 1.00 81.50 84 GLU A CA 1
ATOM 634 C C . GLU A 1 84 ? 34.837 9.493 -39.850 1.00 81.50 84 GLU A C 1
ATOM 636 O O . GLU A 1 84 ? 35.070 10.516 -39.197 1.00 81.50 84 GLU A O 1
ATOM 641 N N . THR A 1 85 ? 34.272 9.542 -41.058 1.00 84.12 85 THR A N 1
ATOM 642 C CA . THR A 1 85 ? 33.992 10.782 -41.802 1.00 84.12 85 THR A CA 1
ATOM 643 C C . THR A 1 85 ? 33.058 11.739 -41.053 1.00 84.12 85 THR A C 1
ATOM 645 O O . THR A 1 85 ? 33.190 12.957 -41.188 1.00 84.12 85 THR A O 1
ATOM 648 N N . ARG A 1 86 ? 32.169 11.228 -40.184 1.00 83.00 86 ARG A N 1
ATOM 649 C CA . ARG A 1 86 ? 31.268 12.054 -39.354 1.00 83.00 86 ARG A CA 1
ATOM 650 C C . ARG A 1 86 ? 32.005 13.033 -38.437 1.00 83.00 86 ARG A C 1
ATOM 652 O O . ARG A 1 86 ? 31.505 14.125 -38.175 1.00 83.00 86 ARG A O 1
ATOM 659 N N . TYR A 1 87 ? 33.200 12.678 -37.959 1.00 81.81 87 TYR A N 1
ATOM 660 C CA . TYR A 1 87 ? 33.973 13.558 -37.083 1.00 81.81 87 TYR A CA 1
ATOM 661 C C . TYR A 1 87 ? 34.507 14.758 -37.858 1.00 81.81 87 TYR A C 1
ATOM 663 O O . TYR A 1 87 ? 34.454 15.885 -37.369 1.00 81.81 87 TYR A O 1
ATOM 671 N N . VAL A 1 88 ? 34.940 14.520 -39.096 1.00 83.75 88 VAL A N 1
ATOM 672 C CA . VAL A 1 88 ? 35.450 15.554 -39.997 1.00 83.75 88 VAL A CA 1
ATOM 673 C C . VAL A 1 88 ? 34.308 16.431 -40.534 1.00 83.75 88 VAL A C 1
ATOM 675 O O . VAL A 1 88 ? 34.468 17.641 -40.669 1.00 83.75 88 VAL A O 1
ATOM 678 N N . LEU A 1 89 ? 33.109 15.867 -40.725 1.00 82.69 89 LEU A N 1
ATOM 679 C CA . LEU A 1 89 ? 31.889 16.594 -41.113 1.00 82.69 89 LEU A CA 1
ATOM 680 C C . LEU A 1 89 ? 31.447 17.660 -40.091 1.00 82.69 89 LEU A C 1
ATOM 682 O O . LEU A 1 89 ? 30.837 18.664 -40.462 1.00 82.69 89 LEU A O 1
ATOM 686 N N . ARG A 1 90 ? 31.765 17.462 -38.805 1.00 81.25 90 ARG A N 1
ATOM 687 C CA . ARG A 1 90 ? 31.410 18.375 -37.702 1.00 81.25 90 ARG A CA 1
ATOM 688 C C . ARG A 1 90 ? 32.461 19.466 -37.440 1.00 81.25 90 ARG A C 1
ATOM 690 O O . ARG A 1 90 ? 32.228 20.335 -36.597 1.00 81.25 90 ARG A O 1
ATOM 697 N N . MET A 1 91 ? 33.596 19.440 -38.141 1.00 84.19 91 MET A N 1
ATOM 698 C CA . MET A 1 91 ? 34.688 20.402 -37.965 1.00 84.19 91 MET A CA 1
ATOM 699 C C . MET A 1 91 ? 34.373 21.778 -38.550 1.00 84.19 91 MET A C 1
ATOM 701 O O . MET A 1 91 ? 33.678 21.928 -39.557 1.00 84.19 91 MET A O 1
ATOM 705 N N . LYS A 1 92 ? 34.947 22.812 -37.937 1.00 85.38 92 LYS A N 1
ATOM 706 C CA . LYS A 1 92 ? 34.905 24.190 -38.425 1.00 85.38 92 LYS A CA 1
ATOM 707 C C . LYS A 1 92 ? 36.107 24.474 -39.315 1.00 85.38 92 LYS A C 1
ATOM 709 O O . LYS A 1 92 ? 37.173 23.891 -39.168 1.00 85.38 92 LYS A O 1
ATOM 714 N N . ASP A 1 93 ? 35.982 25.490 -40.164 1.00 82.94 93 ASP A N 1
ATOM 715 C CA . ASP A 1 93 ? 37.064 25.982 -41.031 1.00 82.94 93 ASP A CA 1
ATOM 716 C C . ASP A 1 93 ? 38.383 26.278 -40.294 1.00 82.94 93 ASP A C 1
ATOM 718 O O . ASP A 1 93 ? 39.456 26.210 -40.892 1.00 82.94 93 ASP A O 1
ATOM 722 N N . MET A 1 94 ? 38.314 26.634 -39.010 1.00 81.69 94 MET A N 1
ATOM 723 C CA . MET A 1 94 ? 39.494 26.866 -38.179 1.00 81.69 94 MET A CA 1
ATOM 724 C C . MET A 1 94 ? 40.213 25.561 -37.813 1.00 81.69 94 MET A C 1
ATOM 726 O O . MET A 1 94 ? 41.440 25.551 -37.808 1.00 81.69 94 MET A O 1
ATOM 730 N N . ASP A 1 95 ? 39.475 24.471 -37.596 1.00 86.06 95 ASP A N 1
ATOM 731 C CA . ASP A 1 95 ? 40.022 23.159 -37.236 1.00 86.06 95 ASP A CA 1
ATOM 732 C C . ASP A 1 95 ? 40.862 22.606 -38.398 1.00 86.06 95 ASP A C 1
ATOM 734 O O . ASP A 1 95 ? 42.024 22.256 -38.217 1.00 86.06 95 ASP A O 1
ATOM 738 N N . PHE A 1 96 ? 40.354 22.698 -39.631 1.00 86.00 96 PHE A N 1
ATOM 739 C CA . PHE A 1 96 ? 41.097 22.333 -40.847 1.00 86.00 96 PHE A CA 1
ATOM 740 C C . PHE A 1 96 ? 42.384 23.149 -41.040 1.00 86.00 96 PHE A C 1
ATOM 742 O O . PHE A 1 96 ? 43.405 22.633 -41.495 1.00 86.00 96 PHE A O 1
ATOM 749 N N . ARG A 1 97 ? 42.368 24.440 -40.686 1.00 85.50 97 ARG A N 1
ATOM 750 C CA . ARG A 1 97 ? 43.569 25.291 -40.764 1.00 85.50 97 ARG A CA 1
ATOM 751 C C . ARG A 1 97 ? 44.610 24.904 -39.719 1.00 85.50 97 ARG A C 1
ATOM 753 O O . ARG A 1 97 ? 45.798 24.968 -40.021 1.00 85.50 97 ARG A O 1
ATOM 760 N N . MET A 1 98 ? 44.168 24.515 -38.525 1.00 83.44 98 MET A N 1
ATOM 761 C CA . MET A 1 98 ? 45.051 24.014 -37.473 1.00 83.44 98 MET A CA 1
ATOM 762 C C . MET A 1 98 ? 45.674 22.675 -37.869 1.00 83.44 98 MET A C 1
ATOM 764 O O . MET A 1 98 ? 46.886 22.530 -37.756 1.00 83.44 98 MET A O 1
ATOM 768 N N . MET A 1 99 ? 44.889 21.758 -38.441 1.00 86.44 99 MET A N 1
ATOM 769 C CA . MET A 1 99 ? 45.386 20.468 -38.935 1.00 86.44 99 MET A CA 1
ATOM 770 C C . MET A 1 99 ? 46.447 20.639 -40.025 1.00 86.44 99 MET A C 1
ATOM 772 O O . MET A 1 99 ? 47.493 20.003 -39.967 1.00 86.44 99 MET A O 1
ATOM 776 N N . ALA A 1 100 ? 46.232 21.543 -40.989 1.00 85.94 100 ALA A N 1
ATOM 777 C CA . ALA A 1 100 ? 47.230 21.825 -42.023 1.00 85.94 100 ALA A CA 1
ATOM 778 C C . ALA A 1 100 ? 48.566 22.315 -41.432 1.00 85.94 100 ALA A C 1
ATOM 780 O O . ALA A 1 100 ? 49.634 21.892 -41.876 1.00 85.94 100 ALA A O 1
ATOM 781 N N . LEU A 1 101 ? 48.500 23.177 -40.410 1.00 86.31 101 LEU A N 1
ATOM 782 C CA . LEU A 1 101 ? 49.676 23.713 -39.724 1.00 86.31 101 LEU A CA 1
ATOM 783 C C . LEU A 1 101 ? 50.409 22.635 -38.912 1.00 86.31 101 LEU A C 1
ATOM 785 O O . LEU A 1 101 ? 51.631 22.545 -38.984 1.00 86.31 101 LEU A O 1
ATOM 789 N N . GLU A 1 102 ? 49.670 21.827 -38.155 1.00 85.94 102 GLU A N 1
ATOM 790 C CA . GLU A 1 102 ? 50.218 20.792 -37.273 1.00 85.94 102 GLU A CA 1
ATOM 791 C C . GLU A 1 102 ? 50.809 19.619 -38.058 1.00 85.94 102 GLU A C 1
ATOM 793 O O . GLU A 1 102 ? 51.865 19.094 -37.714 1.00 85.94 102 GLU A O 1
ATOM 798 N N . TRP A 1 103 ? 50.168 19.236 -39.161 1.00 87.25 103 TRP A N 1
ATOM 799 C CA . TRP A 1 103 ? 50.590 18.098 -39.973 1.00 87.25 103 TRP A CA 1
ATOM 800 C C . TRP A 1 103 ? 51.642 18.455 -41.024 1.00 87.25 103 TRP A C 1
ATOM 802 O O . TRP A 1 103 ? 52.092 17.562 -41.752 1.00 87.25 103 TRP A O 1
ATOM 812 N N . GLY A 1 104 ? 52.009 19.737 -41.133 1.00 83.38 104 GLY A N 1
ATOM 813 C CA . GLY A 1 104 ? 52.948 20.239 -42.137 1.00 83.38 104 GLY A CA 1
ATOM 814 C C . GLY A 1 104 ? 52.485 19.973 -43.571 1.00 83.38 104 GLY A C 1
ATOM 815 O O . GLY A 1 104 ? 53.310 19.693 -44.437 1.00 83.38 104 GLY A O 1
ATOM 816 N N . VAL A 1 105 ? 51.170 19.983 -43.809 1.00 83.69 105 VAL A N 1
ATOM 817 C CA . VAL A 1 105 ? 50.563 19.704 -45.119 1.00 83.69 105 VAL A CA 1
ATOM 818 C C . VAL A 1 105 ? 50.209 21.024 -45.800 1.00 83.69 105 VAL A C 1
ATOM 820 O O . VAL A 1 105 ? 49.788 21.980 -45.148 1.00 83.69 105 VAL A O 1
ATOM 823 N N . GLU A 1 106 ? 50.356 21.071 -47.125 1.00 84.56 106 GLU A N 1
ATOM 824 C CA . GLU A 1 106 ? 49.867 22.167 -47.966 1.00 84.56 106 GLU A CA 1
ATOM 825 C C . GLU A 1 106 ? 48.423 22.528 -47.585 1.00 84.56 106 GLU A C 1
ATOM 827 O O . GLU A 1 106 ? 47.515 21.692 -47.609 1.00 84.56 106 GLU A O 1
ATOM 832 N N . LYS A 1 107 ? 48.199 23.797 -47.233 1.00 79.50 107 LYS A N 1
ATOM 833 C CA . LYS A 1 107 ? 46.895 24.294 -46.769 1.00 79.50 107 LYS A CA 1
ATOM 834 C C . LYS A 1 107 ? 45.778 23.973 -47.762 1.00 79.50 107 LYS A C 1
ATOM 836 O O . LYS A 1 107 ? 44.667 23.644 -47.353 1.00 79.50 107 LYS A O 1
ATOM 841 N N . ASP A 1 108 ? 46.084 24.038 -49.052 1.00 80.94 108 ASP A N 1
ATOM 842 C CA . ASP A 1 108 ? 45.122 23.784 -50.118 1.00 80.94 108 ASP A CA 1
ATOM 843 C C . ASP A 1 108 ? 44.684 22.315 -50.175 1.00 80.94 108 ASP A C 1
ATOM 845 O O . ASP A 1 108 ? 43.547 22.044 -50.551 1.00 80.94 108 ASP A O 1
ATOM 849 N N . ALA A 1 109 ? 45.517 21.369 -49.729 1.00 80.50 109 ALA A N 1
ATOM 850 C CA . ALA A 1 109 ? 45.159 19.954 -49.673 1.00 80.50 109 ALA A CA 1
ATOM 851 C C . ALA A 1 109 ? 44.096 19.693 -48.587 1.00 80.50 109 ALA A C 1
ATOM 853 O O . ALA A 1 109 ? 43.028 19.155 -48.871 1.00 80.50 109 ALA A O 1
ATOM 854 N N . ILE A 1 110 ? 44.309 20.166 -47.355 1.00 81.69 110 ILE A N 1
ATOM 855 C CA . ILE A 1 110 ? 43.334 19.982 -46.261 1.00 81.69 110 ILE A CA 1
ATOM 856 C C . ILE A 1 110 ? 42.024 20.748 -46.526 1.00 81.69 110 ILE A C 1
ATOM 858 O O . ILE A 1 110 ? 40.939 20.296 -46.151 1.00 81.69 110 ILE A O 1
ATOM 862 N N . LEU A 1 111 ? 42.087 21.885 -47.228 1.00 82.81 111 LEU A N 1
ATOM 863 C CA . LEU A 1 111 ? 40.886 22.622 -47.630 1.00 82.81 111 LEU A CA 1
ATOM 864 C C . LEU A 1 111 ? 40.072 21.908 -48.722 1.00 82.81 111 LEU A C 1
ATOM 866 O O . LEU A 1 111 ? 38.851 22.066 -48.732 1.00 82.81 111 LEU A O 1
ATOM 870 N N . ARG A 1 112 ? 40.693 21.086 -49.581 1.00 84.31 112 ARG A N 1
ATOM 871 C CA . ARG A 1 112 ? 39.961 20.218 -50.524 1.00 84.31 112 ARG A CA 1
ATOM 872 C C . ARG A 1 112 ? 39.161 19.148 -49.797 1.00 84.31 112 ARG A C 1
ATOM 874 O O . ARG A 1 112 ? 38.001 18.948 -50.137 1.00 84.31 112 ARG A O 1
ATOM 881 N N . VAL A 1 113 ? 39.728 18.541 -48.751 1.00 83.56 113 VAL A N 1
ATOM 882 C CA . VAL A 1 113 ? 39.002 17.587 -47.893 1.00 83.56 113 VAL A CA 1
ATOM 883 C C . VAL A 1 113 ? 37.801 18.270 -47.233 1.00 83.56 113 VAL A C 1
ATOM 885 O O . VAL A 1 113 ? 36.686 17.759 -47.305 1.00 83.56 113 VAL A O 1
ATOM 888 N N . ARG A 1 114 ? 37.983 19.479 -46.680 1.00 85.44 114 ARG A N 1
ATOM 889 C CA . ARG A 1 114 ? 36.877 20.300 -46.149 1.00 85.44 114 ARG A CA 1
ATOM 890 C C . ARG A 1 114 ? 35.778 20.523 -47.192 1.00 85.44 114 ARG A C 1
ATOM 892 O O . ARG A 1 114 ? 34.596 20.414 -46.871 1.00 85.44 114 ARG A O 1
ATOM 899 N N . ASP A 1 115 ? 36.148 20.900 -48.412 1.00 85.88 115 ASP A N 1
ATOM 900 C CA . ASP A 1 115 ? 35.174 21.249 -49.448 1.00 85.88 115 ASP A CA 1
ATOM 901 C C . ASP A 1 115 ? 34.461 20.021 -50.026 1.00 85.88 115 ASP A C 1
ATOM 903 O O . ASP A 1 115 ? 33.261 20.093 -50.278 1.00 85.88 115 ASP A O 1
ATOM 907 N N . ALA A 1 116 ? 35.139 18.878 -50.127 1.00 84.38 116 ALA A N 1
ATOM 908 C CA . ALA A 1 116 ? 34.518 17.603 -50.474 1.00 84.38 116 ALA A CA 1
ATOM 909 C C . ALA A 1 116 ? 33.489 17.169 -49.421 1.00 84.38 116 ALA A C 1
ATOM 911 O O . ALA A 1 116 ? 32.363 16.804 -49.750 1.00 84.38 116 ALA A O 1
ATOM 912 N N . ILE A 1 117 ? 33.835 17.301 -48.140 1.00 79.94 117 ILE A N 1
ATOM 913 C CA . ILE A 1 117 ? 32.973 16.937 -47.009 1.00 79.94 117 ILE A CA 1
ATOM 914 C C . ILE A 1 117 ? 31.715 17.807 -46.930 1.00 79.94 117 ILE A C 1
ATOM 916 O O . ILE A 1 117 ? 30.653 17.318 -46.544 1.00 79.94 117 ILE A O 1
ATOM 920 N N . LYS A 1 118 ? 31.779 19.077 -47.354 1.00 80.12 118 LYS A N 1
ATOM 921 C CA . LYS A 1 118 ? 30.590 19.945 -47.431 1.00 80.12 118 LYS A CA 1
ATOM 922 C C . LYS A 1 118 ? 29.510 19.395 -48.361 1.00 80.12 118 LYS A C 1
ATOM 924 O O . LYS A 1 118 ? 28.337 19.627 -48.086 1.00 80.12 118 LYS A O 1
ATOM 929 N N . ASN A 1 119 ? 29.875 18.654 -49.409 1.00 79.62 119 ASN A N 1
ATOM 930 C CA . ASN A 1 119 ? 28.900 18.045 -50.321 1.00 79.62 119 ASN A CA 1
ATOM 931 C C . ASN A 1 119 ? 28.088 16.931 -49.645 1.00 79.62 119 ASN A C 1
ATOM 933 O O . ASN A 1 119 ? 26.951 16.678 -50.033 1.00 79.62 119 ASN A O 1
ATOM 937 N N . TYR A 1 120 ? 28.644 16.320 -48.598 1.00 76.31 120 TYR A N 1
ATOM 938 C CA . TYR A 1 120 ? 27.978 15.313 -47.773 1.00 76.31 120 TYR A CA 1
ATOM 939 C C . TYR A 1 120 ? 27.206 15.925 -46.592 1.00 76.31 120 TYR A C 1
ATOM 941 O O . TYR A 1 120 ? 26.547 15.210 -45.840 1.00 76.31 120 TYR A O 1
ATOM 949 N N . LYS A 1 121 ? 27.252 17.253 -46.418 1.00 76.00 121 LYS A N 1
ATOM 950 C CA . LYS A 1 121 ? 26.586 17.967 -45.326 1.00 76.00 121 LYS A CA 1
ATOM 951 C C . LYS A 1 121 ? 25.094 18.149 -45.614 1.00 76.00 121 LYS A C 1
ATOM 953 O O . LYS A 1 121 ? 24.630 19.242 -45.932 1.00 76.00 121 LYS A O 1
ATOM 958 N N . ILE A 1 122 ? 24.342 17.060 -45.504 1.00 77.81 122 ILE A N 1
ATOM 959 C CA . ILE A 1 122 ? 22.883 17.069 -45.608 1.00 77.81 122 ILE A CA 1
ATOM 960 C C . ILE A 1 122 ? 22.317 17.292 -44.209 1.00 77.81 122 ILE A C 1
ATOM 962 O O . ILE A 1 122 ? 22.584 16.515 -43.299 1.00 77.81 122 ILE A O 1
ATOM 966 N N . GLU A 1 123 ? 21.531 18.347 -44.027 1.00 76.88 123 GLU A N 1
ATOM 967 C CA . GLU A 1 123 ? 20.831 18.608 -42.770 1.00 76.88 123 GLU A CA 1
ATOM 968 C C . GLU A 1 123 ? 19.335 18.321 -42.959 1.00 76.88 123 GLU A C 1
ATOM 970 O O . GLU A 1 123 ? 18.712 18.832 -43.893 1.00 76.88 123 GLU A O 1
ATOM 975 N N . ARG A 1 124 ? 18.748 17.493 -42.088 1.00 75.12 124 ARG A N 1
ATOM 976 C CA . ARG A 1 124 ? 17.303 17.221 -42.074 1.00 75.12 124 ARG A CA 1
ATOM 977 C C . ARG A 1 124 ? 16.650 17.911 -40.873 1.00 75.12 124 ARG A C 1
ATOM 979 O O . ARG A 1 124 ? 17.247 17.919 -39.796 1.00 75.12 124 ARG A O 1
ATOM 986 N N . PRO A 1 125 ? 15.430 18.464 -41.016 1.00 66.00 125 PRO A N 1
ATOM 987 C CA . PRO A 1 125 ? 14.689 18.971 -39.873 1.00 66.00 125 PRO A CA 1
ATOM 988 C C . PRO A 1 125 ? 14.289 17.788 -38.992 1.00 66.00 125 PRO A C 1
ATOM 990 O O . PRO A 1 125 ? 13.488 16.942 -39.395 1.00 66.00 125 PRO A O 1
ATOM 993 N N . VAL A 1 126 ? 14.853 17.723 -37.792 1.00 68.00 126 VAL A N 1
ATOM 994 C CA . VAL A 1 126 ? 14.456 16.760 -36.769 1.00 68.00 126 VAL A CA 1
ATOM 995 C C . VAL A 1 126 ? 13.634 17.507 -35.738 1.00 68.00 126 VAL A C 1
ATOM 997 O O . VAL A 1 126 ? 14.059 18.515 -35.170 1.00 68.00 126 VAL A O 1
ATOM 1000 N N . VAL A 1 127 ? 12.414 17.023 -35.519 1.00 63.25 127 VAL A N 1
ATOM 1001 C CA . VAL A 1 127 ? 11.583 17.490 -34.413 1.00 63.25 127 VAL A CA 1
ATOM 1002 C C . VAL A 1 127 ? 12.149 16.853 -33.154 1.00 63.25 127 VAL A C 1
ATOM 1004 O O . VAL A 1 127 ? 11.883 15.685 -32.866 1.00 63.25 127 VAL A O 1
ATOM 1007 N N . LYS A 1 128 ? 12.959 17.604 -32.407 1.00 60.94 128 LYS A N 1
ATOM 1008 C CA . LYS A 1 128 ? 13.271 17.213 -31.037 1.00 60.94 128 LYS A CA 1
ATOM 1009 C C . LYS A 1 128 ? 12.070 17.573 -30.183 1.00 60.94 128 LYS A C 1
ATOM 1011 O O . LYS A 1 128 ? 11.747 18.743 -29.990 1.00 60.94 128 LYS A O 1
ATOM 1016 N N . ILE A 1 129 ? 11.403 16.540 -29.687 1.00 64.12 129 ILE A N 1
ATOM 1017 C CA . ILE A 1 129 ? 10.438 16.693 -28.609 1.00 64.12 129 ILE A CA 1
ATOM 1018 C C . ILE A 1 129 ? 11.271 17.013 -27.370 1.00 64.12 129 ILE A C 1
ATOM 1020 O O . ILE A 1 129 ? 12.029 16.164 -26.897 1.00 64.12 129 ILE A O 1
ATOM 1024 N N . GLU A 1 130 ? 11.196 18.252 -26.889 1.00 66.50 130 GLU A N 1
ATOM 1025 C CA . GLU A 1 130 ? 11.805 18.622 -25.616 1.00 66.50 130 GLU A CA 1
ATOM 1026 C C . GLU A 1 130 ? 11.070 17.841 -24.519 1.00 66.50 130 GLU A C 1
ATOM 1028 O O . GLU A 1 130 ? 9.916 18.122 -24.196 1.00 66.50 130 GLU A O 1
ATOM 1033 N N . GLU A 1 131 ? 11.699 16.768 -24.030 1.00 69.62 131 GLU A N 1
ATOM 1034 C CA . GLU A 1 131 ? 11.127 15.932 -22.978 1.00 69.62 131 GLU A CA 1
ATOM 1035 C C . GLU A 1 131 ? 10.903 16.803 -21.738 1.00 69.62 131 GLU A C 1
ATOM 1037 O O . GLU A 1 131 ? 11.828 17.483 -21.287 1.00 69.62 131 GLU A O 1
ATOM 1042 N N . ASP A 1 132 ? 9.673 16.789 -21.210 1.00 87.62 132 ASP A N 1
ATOM 1043 C CA . ASP A 1 132 ? 9.287 17.542 -20.013 1.00 87.62 132 ASP A CA 1
ATOM 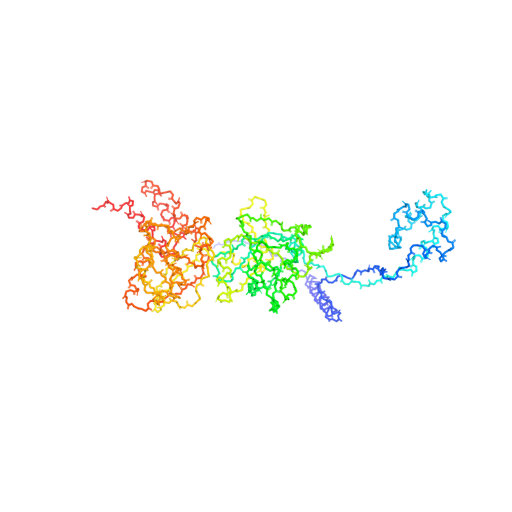1044 C C . ASP A 1 132 ? 10.381 17.395 -18.935 1.00 87.62 132 ASP A C 1
ATOM 1046 O O . ASP A 1 132 ? 10.693 16.262 -18.541 1.00 87.62 132 ASP A O 1
ATOM 1050 N N . PRO A 1 133 ? 10.981 18.501 -18.447 1.00 91.44 133 PRO A N 1
ATOM 1051 C CA . PRO A 1 133 ? 12.051 18.446 -17.458 1.00 91.44 133 PRO A CA 1
ATOM 1052 C C . PRO A 1 133 ? 11.700 17.604 -16.228 1.00 91.44 133 PRO A C 1
ATOM 1054 O O . PRO A 1 133 ? 12.565 16.896 -15.708 1.00 91.44 133 PRO A O 1
ATOM 1057 N N . LEU A 1 134 ? 10.436 17.628 -15.787 1.00 93.12 134 LEU A N 1
ATOM 1058 C CA . LEU A 1 134 ? 9.970 16.826 -14.655 1.00 93.12 134 LEU A CA 1
ATOM 1059 C C . LEU A 1 134 ? 9.907 15.337 -15.001 1.00 93.12 134 LEU A C 1
ATOM 1061 O O . LEU A 1 134 ? 10.212 14.497 -14.154 1.00 93.12 134 LEU A O 1
ATOM 1065 N N . LEU A 1 135 ? 9.536 14.997 -16.237 1.00 92.56 135 LEU A N 1
ATOM 1066 C CA . LEU A 1 135 ? 9.513 13.617 -16.715 1.00 92.56 135 LEU A CA 1
ATOM 1067 C C . LEU A 1 135 ? 10.931 13.061 -16.852 1.00 92.56 135 LEU A C 1
ATOM 1069 O O . LEU A 1 135 ? 11.199 11.948 -16.398 1.00 92.56 135 LEU A O 1
ATOM 1073 N N . LYS A 1 136 ? 11.852 13.859 -17.397 1.00 92.25 136 LYS A N 1
ATOM 1074 C CA . LYS A 1 136 ? 13.273 13.515 -17.474 1.00 92.25 136 LYS A CA 1
ATOM 1075 C C . LYS A 1 136 ? 13.862 13.280 -16.084 1.00 92.25 136 LYS A C 1
ATOM 1077 O O . LYS A 1 136 ? 14.553 12.286 -15.861 1.00 92.25 136 LYS A O 1
ATOM 1082 N N . GLU A 1 137 ? 13.559 14.163 -15.132 1.00 93.94 137 GLU A N 1
ATOM 1083 C CA . GLU A 1 137 ? 14.001 14.013 -13.745 1.00 93.94 137 GLU A CA 1
ATOM 1084 C C . GLU A 1 137 ? 13.401 12.761 -13.092 1.00 93.94 137 GLU A C 1
ATOM 1086 O O . GLU A 1 137 ? 14.128 11.971 -12.490 1.00 93.94 137 GLU A O 1
ATOM 1091 N N . ARG A 1 138 ? 12.096 12.522 -13.271 1.00 94.62 138 ARG A N 1
ATOM 1092 C CA . ARG A 1 138 ? 11.422 11.307 -12.797 1.00 94.62 138 ARG A CA 1
ATOM 1093 C C . ARG A 1 138 ? 12.074 10.043 -13.348 1.00 94.62 138 ARG A C 1
ATOM 1095 O O . ARG A 1 138 ? 12.307 9.106 -12.590 1.00 94.62 138 ARG A O 1
ATOM 1102 N N . ASN A 1 139 ? 12.357 10.001 -14.647 1.00 93.56 139 ASN A N 1
ATOM 1103 C CA . ASN A 1 139 ? 12.921 8.827 -15.312 1.00 93.56 139 ASN A CA 1
ATOM 1104 C C . ASN A 1 139 ? 14.374 8.546 -14.885 1.00 93.56 139 ASN A C 1
ATOM 1106 O O . ASN A 1 139 ? 14.832 7.409 -14.992 1.00 93.56 139 ASN A O 1
ATOM 1110 N N . ALA A 1 140 ? 15.081 9.545 -14.345 1.00 92.69 140 ALA A N 1
ATOM 1111 C CA . ALA A 1 140 ? 16.412 9.379 -13.766 1.00 92.69 140 ALA A CA 1
ATOM 1112 C C . ALA A 1 140 ? 16.398 8.784 -12.342 1.00 92.69 140 ALA A C 1
ATOM 1114 O O . ALA A 1 140 ? 17.432 8.302 -11.869 1.00 92.69 140 ALA A O 1
ATOM 1115 N N . LEU A 1 141 ? 15.255 8.794 -11.646 1.00 94.62 141 LEU A N 1
ATOM 1116 C CA . LEU A 1 141 ? 15.141 8.254 -10.292 1.00 94.62 141 LEU A CA 1
ATOM 1117 C C . LEU A 1 141 ? 15.219 6.722 -10.287 1.00 94.62 141 LEU A C 1
ATOM 1119 O O . LEU A 1 141 ? 14.573 6.026 -11.069 1.00 94.62 141 LEU A O 1
ATOM 1123 N N . ARG A 1 142 ? 15.992 6.185 -9.338 1.00 94.06 142 ARG A N 1
ATOM 1124 C CA . ARG A 1 142 ? 16.228 4.738 -9.176 1.00 94.06 142 ARG A CA 1
ATOM 1125 C C . ARG A 1 142 ? 15.644 4.161 -7.884 1.00 94.06 142 ARG A C 1
ATOM 1127 O O . ARG A 1 142 ? 15.705 2.951 -7.687 1.00 94.06 142 ARG A O 1
ATOM 1134 N N . TYR A 1 143 ? 15.083 5.007 -7.024 1.00 95.50 143 TYR A N 1
ATOM 1135 C CA . TYR A 1 143 ? 14.359 4.636 -5.807 1.00 95.50 143 TYR A CA 1
ATOM 1136 C C . TYR A 1 143 ? 12.891 5.028 -5.937 1.00 95.50 143 TYR A C 1
ATOM 1138 O O . TYR A 1 143 ? 12.562 6.051 -6.541 1.00 95.50 143 TYR A O 1
ATOM 1146 N N . GLY A 1 144 ? 12.009 4.228 -5.348 1.00 96.38 144 GLY A N 1
ATOM 1147 C CA . GLY A 1 144 ? 10.595 4.550 -5.304 1.00 96.38 144 GLY A CA 1
ATOM 1148 C C . GLY A 1 144 ? 9.785 3.611 -4.426 1.00 96.38 144 GLY A C 1
ATOM 1149 O O . GLY A 1 144 ? 10.324 2.831 -3.635 1.00 96.38 144 GLY A O 1
ATOM 1150 N N . ARG A 1 145 ? 8.464 3.707 -4.577 1.00 96.75 145 ARG A N 1
ATOM 1151 C CA . ARG A 1 145 ? 7.479 2.868 -3.893 1.00 96.75 145 ARG A CA 1
ATOM 1152 C C . ARG A 1 145 ? 6.640 2.094 -4.904 1.00 96.75 145 ARG A C 1
ATOM 1154 O O . ARG A 1 145 ? 6.098 2.666 -5.846 1.00 96.75 145 ARG A O 1
ATOM 1161 N N . LEU A 1 146 ? 6.532 0.789 -4.694 1.00 97.44 146 LEU A N 1
ATOM 1162 C CA . LEU A 1 146 ? 5.611 -0.105 -5.374 1.00 97.44 146 LEU A CA 1
ATOM 1163 C C . LEU A 1 146 ? 4.295 -0.071 -4.599 1.00 97.44 146 LEU A C 1
ATOM 1165 O O . LEU A 1 146 ? 4.196 -0.600 -3.488 1.00 97.44 146 LEU A O 1
ATOM 1169 N N . VAL A 1 147 ? 3.312 0.611 -5.168 1.00 96.75 147 VAL A N 1
ATOM 1170 C CA . VAL A 1 147 ? 1.980 0.786 -4.594 1.00 96.75 147 VAL A CA 1
ATOM 1171 C C . VAL A 1 147 ? 1.091 -0.327 -5.126 1.00 96.75 147 VAL A C 1
ATOM 1173 O O . VAL A 1 147 ? 0.938 -0.461 -6.336 1.00 96.75 147 VAL A O 1
ATOM 1176 N N . ILE A 1 148 ? 0.508 -1.118 -4.231 1.00 95.81 148 ILE A N 1
ATOM 1177 C CA . ILE A 1 148 ? -0.545 -2.078 -4.572 1.00 95.81 148 ILE A CA 1
ATOM 1178 C C . ILE A 1 148 ? -1.879 -1.377 -4.332 1.00 95.81 148 ILE A C 1
ATOM 1180 O O . ILE A 1 148 ? -2.095 -0.831 -3.246 1.00 95.81 148 ILE A O 1
ATOM 1184 N N . ASN A 1 149 ? -2.769 -1.374 -5.322 1.00 92.06 149 ASN A N 1
ATOM 1185 C CA . ASN A 1 149 ? -4.058 -0.706 -5.180 1.00 92.06 149 ASN A CA 1
ATOM 1186 C C . ASN A 1 149 ? -4.871 -1.319 -4.022 1.00 92.06 149 ASN A C 1
ATOM 1188 O O . ASN A 1 149 ? -5.018 -2.537 -3.931 1.00 92.06 149 ASN A O 1
ATOM 1192 N N . GLY A 1 150 ? -5.372 -0.475 -3.117 1.00 89.94 150 GLY A N 1
ATOM 1193 C CA . GLY A 1 150 ? -6.107 -0.901 -1.921 1.00 89.94 150 GLY A CA 1
ATOM 1194 C C . GLY A 1 150 ? -5.255 -1.465 -0.774 1.00 89.94 150 GLY A C 1
ATOM 1195 O O . GLY A 1 150 ? -5.817 -1.818 0.261 1.00 89.94 150 GLY A O 1
ATOM 1196 N N . SER A 1 151 ? -3.927 -1.548 -0.911 1.00 93.56 151 SER A N 1
ATOM 1197 C CA . SER A 1 151 ? -3.039 -1.988 0.175 1.00 93.56 151 SER A CA 1
ATOM 1198 C C . SER A 1 151 ? -2.857 -0.915 1.249 1.00 93.56 151 SER A C 1
ATOM 1200 O O . SER A 1 151 ? -2.761 0.274 0.952 1.00 93.56 151 SER A O 1
ATOM 1202 N N . THR A 1 152 ? -2.729 -1.341 2.506 1.00 93.50 152 THR A N 1
ATOM 1203 C CA . THR A 1 152 ? -2.420 -0.467 3.648 1.00 93.50 152 THR A CA 1
ATOM 1204 C C . THR A 1 152 ? -1.027 0.151 3.572 1.00 93.50 152 THR A C 1
ATOM 1206 O O . THR A 1 152 ? -0.803 1.211 4.149 1.00 93.50 152 THR A O 1
ATOM 1209 N N . ALA A 1 153 ? -0.094 -0.471 2.847 1.00 91.31 153 ALA A N 1
ATOM 1210 C CA . ALA A 1 153 ? 1.271 0.019 2.689 1.00 91.31 153 ALA A CA 1
ATOM 1211 C C . ALA A 1 153 ? 1.815 -0.209 1.272 1.00 91.31 153 ALA A C 1
ATOM 1213 O O . ALA A 1 153 ? 1.426 -1.153 0.577 1.00 91.31 153 ALA A O 1
ATOM 1214 N N . SER A 1 154 ? 2.768 0.638 0.880 1.00 94.62 154 SER A N 1
ATOM 1215 C CA . SER A 1 154 ? 3.593 0.474 -0.319 1.00 94.62 154 SER A CA 1
ATOM 1216 C C . SER A 1 154 ? 5.007 0.003 0.020 1.00 94.62 154 SER A C 1
ATOM 1218 O O . SER A 1 154 ? 5.545 0.258 1.104 1.00 94.62 154 SER A O 1
ATOM 1220 N N . PHE A 1 155 ? 5.641 -0.663 -0.941 1.00 94.88 155 PHE A N 1
ATOM 1221 C CA . PHE A 1 155 ? 6.931 -1.319 -0.751 1.00 94.88 155 PHE A CA 1
ATOM 1222 C C . PHE A 1 155 ? 8.053 -0.528 -1.396 1.00 94.88 155 PHE A C 1
ATOM 1224 O O . PHE A 1 155 ? 7.949 -0.106 -2.539 1.00 94.88 155 PHE A O 1
ATOM 1231 N N . GLU A 1 156 ? 9.149 -0.336 -0.677 1.00 94.75 156 GLU A N 1
ATOM 1232 C CA . GLU A 1 156 ? 10.342 0.274 -1.255 1.00 94.75 156 GLU A CA 1
ATOM 1233 C C . GLU A 1 156 ? 10.904 -0.597 -2.377 1.00 94.75 156 GLU A C 1
ATOM 1235 O O . GLU A 1 156 ? 10.972 -1.824 -2.239 1.00 94.75 156 GLU A O 1
ATOM 1240 N N . TYR A 1 157 ? 11.358 0.047 -3.450 1.00 97.12 157 TYR A N 1
ATOM 1241 C CA . TYR A 1 157 ? 12.114 -0.624 -4.493 1.00 97.12 157 TYR A CA 1
ATOM 1242 C C . TYR A 1 157 ? 13.367 0.146 -4.905 1.00 97.12 157 TYR A C 1
ATOM 1244 O O . TYR A 1 157 ? 13.421 1.377 -4.828 1.00 97.12 157 TYR A O 1
ATOM 1252 N N . PHE A 1 158 ? 14.346 -0.598 -5.422 1.00 96.56 158 PHE A N 1
ATOM 1253 C CA . PHE A 1 158 ? 15.407 -0.053 -6.268 1.00 96.56 158 PHE A CA 1
ATOM 1254 C C . PHE A 1 158 ? 15.291 -0.605 -7.679 1.00 96.56 158 PHE A C 1
ATOM 1256 O O . PHE A 1 158 ? 15.078 -1.800 -7.867 1.00 96.56 158 PHE A O 1
ATOM 1263 N N . SER A 1 159 ? 15.440 0.257 -8.679 1.00 94.81 159 SER A N 1
ATOM 1264 C CA . SER A 1 159 ? 15.484 -0.190 -10.065 1.00 94.81 159 SER A CA 1
ATOM 1265 C C . SER A 1 159 ? 16.866 -0.717 -10.440 1.00 94.81 159 SER A C 1
ATOM 1267 O O . SER A 1 159 ? 17.886 -0.319 -9.861 1.00 94.81 159 SER A O 1
ATOM 1269 N N . GLY A 1 160 ? 16.905 -1.581 -11.454 1.00 91.31 160 GLY A N 1
ATOM 1270 C CA . GLY A 1 160 ? 18.152 -1.926 -12.129 1.00 91.31 160 GLY A CA 1
ATOM 1271 C C . GLY A 1 160 ? 18.743 -0.731 -12.879 1.00 91.31 160 GLY A C 1
ATOM 1272 O O . GLY A 1 160 ? 18.008 0.158 -13.317 1.00 91.31 160 GLY A O 1
ATOM 1273 N N . TYR A 1 161 ? 20.068 -0.713 -13.052 1.00 89.25 161 TYR A N 1
ATOM 1274 C CA . TYR A 1 161 ? 20.753 0.306 -13.864 1.00 89.25 161 TYR A CA 1
ATOM 1275 C C . TYR A 1 161 ? 20.363 0.234 -15.343 1.00 89.25 161 TYR A C 1
ATOM 1277 O O . TYR A 1 161 ? 20.337 1.253 -16.024 1.00 89.25 161 TYR A O 1
ATOM 1285 N N . PHE A 1 162 ? 20.012 -0.966 -15.797 1.00 87.75 162 PHE A N 1
ATOM 1286 C CA . PHE A 1 162 ? 19.559 -1.269 -17.150 1.00 87.75 162 PHE A CA 1
ATOM 1287 C C . PHE A 1 162 ? 18.029 -1.220 -17.313 1.00 87.75 162 PHE A C 1
ATOM 1289 O O . PHE A 1 162 ? 17.515 -1.570 -18.366 1.00 87.75 162 PHE A O 1
ATOM 1296 N N . SER A 1 163 ? 17.287 -0.840 -16.266 1.00 91.75 163 SER A N 1
ATOM 1297 C CA . SER A 1 163 ? 15.822 -0.793 -16.306 1.00 91.75 163 SER A CA 1
ATOM 1298 C C . SER A 1 163 ? 15.331 0.261 -17.294 1.00 91.75 163 SER A C 1
ATOM 1300 O O . SER A 1 163 ? 15.781 1.412 -17.234 1.00 91.75 163 SER A O 1
ATOM 1302 N N . ALA A 1 164 ? 14.306 -0.091 -18.073 1.00 93.81 164 ALA A N 1
ATOM 1303 C CA . ALA A 1 164 ? 13.474 0.888 -18.763 1.00 93.81 164 ALA A CA 1
ATOM 1304 C C . ALA A 1 164 ? 12.831 1.876 -17.757 1.00 93.81 164 ALA A C 1
ATOM 1306 O O . ALA A 1 164 ? 12.726 1.553 -16.560 1.00 93.81 164 ALA A O 1
ATOM 1307 N N . PRO A 1 165 ? 12.390 3.070 -18.203 1.00 94.25 165 PRO A N 1
ATOM 1308 C CA . PRO A 1 165 ? 11.669 4.025 -17.362 1.00 94.25 165 PRO A CA 1
ATOM 1309 C C . PRO A 1 165 ? 10.460 3.403 -16.651 1.00 94.25 165 PRO A C 1
ATOM 1311 O O . PRO A 1 165 ? 9.828 2.484 -17.167 1.00 94.25 165 PRO A O 1
ATOM 1314 N N . MET A 1 166 ? 10.120 3.909 -15.461 1.00 96.12 166 MET A N 1
ATOM 1315 C CA . MET A 1 166 ? 8.983 3.381 -14.697 1.00 96.12 166 MET A CA 1
ATOM 1316 C C . MET A 1 166 ? 7.661 3.683 -15.415 1.00 96.12 166 MET A C 1
ATOM 1318 O O . MET A 1 166 ? 7.401 4.863 -15.691 1.00 96.12 166 MET A O 1
ATOM 1322 N N . PRO A 1 167 ? 6.792 2.683 -15.657 1.00 95.56 167 PRO A N 1
ATOM 1323 C CA . PRO A 1 167 ? 5.500 2.890 -16.291 1.00 95.56 167 PRO A CA 1
ATOM 1324 C C . PRO A 1 167 ? 4.657 3.869 -15.475 1.00 95.56 167 PRO A C 1
ATOM 1326 O O . PRO A 1 167 ? 4.651 3.837 -14.246 1.00 95.56 167 PRO A O 1
ATOM 1329 N N . ARG A 1 168 ? 3.943 4.766 -16.159 1.00 93.25 168 ARG A N 1
ATOM 1330 C CA . ARG A 1 168 ? 3.033 5.724 -15.506 1.00 93.25 168 ARG A CA 1
ATOM 1331 C C . ARG A 1 168 ? 1.658 5.137 -15.190 1.00 93.25 168 ARG A C 1
ATOM 1333 O O . ARG A 1 168 ? 0.936 5.684 -14.361 1.00 93.25 168 ARG A O 1
ATOM 1340 N N . LYS A 1 169 ? 1.283 4.059 -15.878 1.00 93.75 169 LYS A N 1
ATOM 1341 C CA . LYS A 1 169 ? 0.023 3.344 -15.667 1.00 93.75 169 LYS A CA 1
ATOM 1342 C C . LYS A 1 169 ? 0.181 2.268 -14.597 1.00 93.75 169 LYS A C 1
ATOM 1344 O O . LYS A 1 169 ? 1.290 1.800 -14.345 1.00 93.75 169 LYS A O 1
ATOM 1349 N N . SER A 1 170 ? -0.940 1.862 -14.017 1.00 96.06 170 SER A N 1
ATOM 1350 C CA . SER A 1 170 ? -0.990 0.648 -13.211 1.00 96.06 170 SER A CA 1
ATOM 1351 C C . SER A 1 170 ? -0.864 -0.585 -14.110 1.00 96.06 170 SER A C 1
ATOM 1353 O O . SER A 1 170 ? -1.290 -0.558 -15.268 1.00 96.06 170 SER A O 1
ATOM 1355 N N . LEU A 1 171 ? -0.255 -1.641 -13.583 1.00 97.12 171 LEU A N 1
ATOM 1356 C CA . LEU A 1 171 ? -0.059 -2.918 -14.257 1.00 97.12 171 LEU A CA 1
ATOM 1357 C C . LEU A 1 171 ? -0.723 -4.022 -13.440 1.00 97.12 171 LEU A C 1
ATOM 1359 O O . LEU A 1 171 ? -0.565 -4.058 -12.219 1.00 97.12 171 LEU A O 1
ATOM 1363 N N . SER A 1 172 ? -1.403 -4.939 -14.116 1.00 96.25 172 SER A N 1
ATOM 1364 C CA . SER A 1 172 ? -1.849 -6.185 -13.497 1.00 96.25 172 SER A CA 1
ATOM 1365 C C . SER A 1 172 ? -0.647 -7.082 -13.196 1.00 96.25 172 SER A C 1
ATOM 1367 O O . SER A 1 172 ? 0.424 -6.929 -13.793 1.00 96.25 172 SER A O 1
ATOM 1369 N N . LEU A 1 173 ? -0.801 -7.974 -12.221 1.00 94.81 173 LEU A N 1
ATOM 1370 C CA . LEU A 1 173 ? 0.275 -8.823 -11.720 1.00 94.81 173 LEU A CA 1
ATOM 1371 C C . LEU A 1 173 ? 0.159 -10.256 -12.235 1.00 94.81 173 LEU A C 1
ATOM 1373 O O . LEU A 1 173 ? -0.912 -10.853 -12.165 1.00 94.81 173 LEU A O 1
ATOM 1377 N N . ALA A 1 174 ? 1.301 -10.838 -12.585 1.00 92.62 174 ALA A N 1
ATOM 1378 C CA . ALA A 1 174 ? 1.458 -12.272 -12.800 1.00 92.62 174 ALA A CA 1
ATOM 1379 C C . ALA A 1 174 ? 2.652 -12.809 -12.006 1.00 92.62 174 ALA A C 1
ATOM 1381 O O . ALA A 1 174 ? 3.583 -12.072 -11.675 1.00 92.62 174 ALA A O 1
ATOM 1382 N N . LEU A 1 175 ? 2.639 -14.103 -11.689 1.00 91.19 175 LEU A N 1
ATOM 1383 C CA . LEU A 1 175 ? 3.773 -14.789 -11.071 1.00 91.19 175 LEU A CA 1
ATOM 1384 C C . LEU A 1 175 ? 4.543 -15.562 -12.143 1.00 91.19 175 LEU A C 1
ATOM 1386 O O . LEU A 1 175 ? 3.936 -16.166 -13.017 1.00 91.19 175 LEU A O 1
ATOM 1390 N N . ALA A 1 176 ? 5.873 -15.590 -12.071 1.00 85.69 176 ALA A N 1
ATOM 1391 C CA . ALA A 1 176 ? 6.652 -16.463 -12.941 1.00 85.69 176 ALA A CA 1
ATOM 1392 C C . ALA A 1 176 ? 6.294 -17.948 -12.710 1.00 85.69 176 ALA A C 1
ATOM 1394 O O . ALA A 1 176 ? 6.440 -18.470 -11.601 1.00 85.69 176 ALA A O 1
ATOM 1395 N N . TRP A 1 177 ? 5.844 -18.620 -13.775 1.00 73.19 177 TRP A N 1
ATOM 1396 C CA . TRP A 1 177 ? 5.361 -20.009 -13.779 1.00 73.19 177 TRP A CA 1
ATOM 1397 C C . TRP A 1 177 ? 6.465 -21.050 -14.061 1.00 73.19 177 TRP A C 1
ATOM 1399 O O . TRP A 1 177 ? 6.282 -21.991 -14.832 1.00 73.19 177 TRP A O 1
ATOM 1409 N N . ASP A 1 178 ? 7.632 -20.910 -13.433 1.00 71.69 178 ASP A N 1
ATOM 1410 C CA . ASP A 1 178 ? 8.627 -21.987 -13.330 1.00 71.69 178 ASP A CA 1
ATOM 1411 C C . ASP A 1 178 ? 8.606 -22.613 -11.923 1.00 71.69 178 ASP A C 1
ATOM 1413 O O . ASP A 1 178 ? 8.040 -22.049 -10.988 1.00 71.69 178 ASP A O 1
ATOM 1417 N N . ASN A 1 179 ? 9.206 -23.799 -11.752 1.00 65.81 179 ASN A N 1
ATOM 1418 C CA . ASN A 1 179 ? 9.087 -24.607 -10.521 1.00 65.81 179 ASN A CA 1
ATOM 1419 C C . ASN A 1 179 ? 9.464 -23.856 -9.225 1.00 65.81 179 ASN A C 1
ATOM 1421 O O . ASN A 1 179 ? 9.026 -24.255 -8.151 1.00 65.81 179 ASN A O 1
ATOM 1425 N N . ASN A 1 180 ? 10.264 -22.788 -9.330 1.00 71.62 180 ASN A N 1
ATOM 1426 C CA . ASN A 1 180 ? 10.731 -21.974 -8.206 1.00 71.62 180 ASN A CA 1
ATOM 1427 C C . ASN A 1 180 ? 10.378 -20.479 -8.341 1.00 71.62 180 ASN A C 1
ATOM 1429 O O . ASN A 1 180 ? 10.932 -19.656 -7.609 1.00 71.62 180 ASN A O 1
ATOM 1433 N N . SER A 1 181 ? 9.519 -20.106 -9.297 1.00 80.31 181 SER A N 1
ATOM 1434 C CA . SER A 1 181 ? 9.206 -18.706 -9.624 1.00 80.31 181 SER A CA 1
ATOM 1435 C C . SER A 1 181 ? 10.457 -17.839 -9.818 1.00 80.31 181 SER A C 1
ATOM 1437 O O . SER A 1 181 ? 10.477 -16.654 -9.491 1.00 80.31 181 SER A O 1
ATOM 1439 N N . HIS A 1 182 ? 11.539 -18.437 -10.316 1.00 87.81 182 HIS A N 1
ATOM 1440 C CA . HIS A 1 182 ? 12.795 -17.765 -10.592 1.00 87.81 182 HIS A CA 1
ATOM 1441 C C . HIS A 1 182 ? 12.812 -17.143 -11.983 1.00 87.81 182 HIS A C 1
ATOM 1443 O O . HIS A 1 182 ? 13.676 -16.312 -12.226 1.00 87.81 182 HIS A O 1
ATOM 1449 N N . ALA A 1 183 ? 11.878 -17.468 -12.869 1.00 88.00 183 ALA A N 1
ATOM 1450 C CA . ALA A 1 183 ? 11.904 -17.038 -14.260 1.00 88.00 183 ALA A CA 1
ATOM 1451 C C . ALA A 1 183 ? 13.144 -17.506 -15.053 1.00 88.00 183 ALA A C 1
ATOM 1453 O O . ALA A 1 183 ? 13.561 -16.828 -15.992 1.00 88.00 183 ALA A O 1
ATOM 1454 N N . CYS A 1 184 ? 13.750 -18.641 -14.689 1.00 87.69 184 CYS A N 1
ATOM 1455 C CA . CYS A 1 184 ? 14.903 -19.181 -15.428 1.00 87.69 184 CYS A CA 1
ATOM 1456 C C . CYS A 1 184 ? 14.472 -20.006 -16.644 1.00 87.69 184 CYS A C 1
ATOM 1458 O O . CYS A 1 184 ? 15.092 -19.916 -17.693 1.00 87.69 184 CYS A O 1
ATOM 1460 N N . ASP A 1 185 ? 13.343 -20.705 -16.525 1.00 83.62 185 ASP A N 1
ATOM 1461 C CA . ASP A 1 185 ? 12.745 -21.508 -17.595 1.00 83.62 185 ASP A CA 1
ATOM 1462 C C . ASP A 1 185 ? 11.264 -21.133 -17.766 1.00 83.62 185 ASP A C 1
ATOM 1464 O O . ASP A 1 185 ? 10.366 -21.967 -17.614 1.00 83.62 185 ASP A O 1
ATOM 1468 N N . LEU A 1 186 ? 10.982 -19.845 -18.000 1.00 80.75 186 LEU A N 1
ATOM 1469 C CA . LEU A 1 186 ? 9.608 -19.363 -18.181 1.00 80.75 186 LEU A CA 1
ATOM 1470 C C . LEU A 1 186 ? 8.945 -20.067 -19.368 1.00 80.75 186 LEU A C 1
ATOM 1472 O O . LEU A 1 186 ? 9.332 -19.881 -20.522 1.00 80.75 186 LEU A O 1
ATOM 1476 N N . LYS A 1 187 ? 7.913 -20.864 -19.079 1.00 66.38 187 LYS A N 1
ATOM 1477 C CA . LYS A 1 187 ? 7.057 -21.454 -20.109 1.00 66.38 187 LYS A CA 1
ATOM 1478 C C . LYS A 1 187 ? 6.105 -20.381 -20.632 1.00 66.38 187 LYS A C 1
ATOM 1480 O O . LYS A 1 187 ? 5.568 -19.596 -19.858 1.00 66.38 187 LYS A O 1
ATOM 1485 N N . SER A 1 188 ? 5.955 -20.339 -21.953 1.00 58.06 188 SER A N 1
ATOM 1486 C CA . SER A 1 188 ? 5.361 -19.257 -22.745 1.00 58.06 188 SER A CA 1
ATOM 1487 C C . 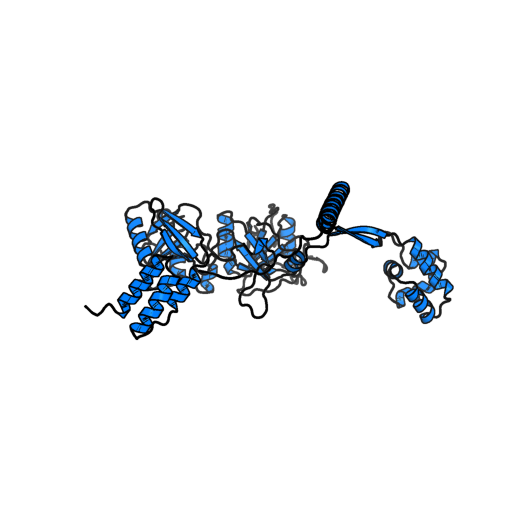SER A 1 188 ? 3.850 -19.059 -22.538 1.00 58.06 188 SER A C 1
ATOM 1489 O O . SER A 1 188 ? 3.061 -19.268 -23.462 1.00 58.06 188 SER A O 1
ATOM 1491 N N . GLU A 1 189 ? 3.425 -18.638 -21.354 1.00 65.38 189 GLU A N 1
ATOM 1492 C CA . GLU A 1 189 ? 2.162 -17.916 -21.219 1.00 65.38 189 GLU A CA 1
ATOM 1493 C C . GLU A 1 189 ? 2.436 -16.426 -21.447 1.00 65.38 189 GLU A C 1
ATOM 1495 O O . GLU A 1 189 ? 3.431 -15.874 -20.972 1.00 65.38 189 GLU A O 1
ATOM 1500 N N . SER A 1 190 ? 1.606 -15.788 -22.272 1.00 73.50 190 SER A N 1
ATOM 1501 C CA . SER A 1 190 ? 1.751 -14.363 -22.558 1.00 73.50 190 SER A CA 1
ATOM 1502 C C . SER A 1 190 ? 1.378 -13.565 -21.312 1.00 73.50 190 SER A C 1
ATOM 1504 O O . SER A 1 190 ? 0.254 -13.677 -20.837 1.00 73.50 190 SER A O 1
ATOM 1506 N N . ALA A 1 191 ? 2.300 -12.734 -20.830 1.00 82.75 191 ALA A N 1
ATOM 1507 C CA . ALA A 1 191 ? 2.073 -11.762 -19.759 1.00 82.75 191 ALA A CA 1
ATOM 1508 C C . ALA A 1 191 ? 1.990 -10.343 -20.351 1.00 82.75 191 ALA A C 1
ATOM 1510 O O . ALA A 1 191 ? 2.548 -9.379 -19.821 1.00 82.75 191 ALA A O 1
ATOM 1511 N N . ALA A 1 192 ? 1.385 -10.229 -21.540 1.00 87.88 192 ALA A N 1
ATOM 1512 C CA . ALA A 1 192 ? 1.401 -9.011 -22.335 1.00 87.88 192 ALA A CA 1
ATOM 1513 C C . ALA A 1 192 ? 0.816 -7.828 -21.555 1.00 87.88 192 ALA A C 1
ATOM 1515 O O . ALA A 1 192 ? -0.370 -7.795 -21.241 1.00 87.88 192 ALA A O 1
ATOM 1516 N N . GLY A 1 193 ? 1.642 -6.815 -21.288 1.00 87.94 193 GLY A N 1
ATOM 1517 C CA . GLY A 1 193 ? 1.188 -5.629 -20.560 1.00 87.94 193 GLY A CA 1
ATOM 1518 C C . GLY A 1 193 ? 1.243 -5.731 -19.034 1.00 87.94 193 GLY A C 1
ATOM 1519 O O . GLY A 1 193 ? 0.919 -4.740 -18.383 1.00 87.94 193 GLY A O 1
ATOM 1520 N N . GLU A 1 194 ? 1.661 -6.865 -18.473 1.00 94.56 194 GLU A N 1
ATOM 1521 C CA . GLU A 1 194 ? 1.646 -7.132 -17.030 1.00 94.56 194 GLU A CA 1
ATOM 1522 C C . GLU A 1 194 ? 2.996 -6.840 -16.355 1.00 94.56 194 GLU A C 1
ATOM 1524 O O . GLU A 1 194 ? 4.034 -6.656 -17.003 1.00 94.56 194 GLU A O 1
ATOM 1529 N N . ALA A 1 195 ? 2.977 -6.801 -15.022 1.00 96.88 195 ALA A N 1
ATOM 1530 C CA . ALA A 1 195 ? 4.159 -6.852 -14.176 1.00 96.88 195 ALA A CA 1
ATOM 1531 C C . ALA A 1 195 ? 4.341 -8.277 -13.630 1.00 96.88 195 ALA A C 1
ATOM 1533 O O . ALA A 1 195 ? 3.540 -8.757 -12.826 1.00 96.88 195 ALA A O 1
ATOM 1534 N N . VAL A 1 196 ? 5.416 -8.944 -14.046 1.00 95.62 196 VAL A N 1
ATOM 1535 C CA . VAL A 1 196 ? 5.721 -10.321 -13.645 1.00 95.62 196 VAL A CA 1
ATOM 1536 C C . VAL A 1 196 ? 6.596 -10.326 -12.397 1.00 95.62 196 VAL A C 1
ATOM 1538 O O . VAL A 1 196 ? 7.652 -9.691 -12.349 1.00 95.62 196 VAL A O 1
ATOM 1541 N N . ILE A 1 197 ? 6.171 -11.065 -11.380 1.00 95.69 197 ILE A N 1
ATOM 1542 C CA . ILE A 1 197 ? 6.905 -11.268 -10.134 1.00 95.69 197 ILE A CA 1
ATOM 1543 C C . ILE A 1 197 ? 7.844 -12.465 -10.290 1.00 95.69 197 ILE A C 1
ATOM 1545 O O . ILE A 1 197 ? 7.415 -13.552 -10.675 1.00 95.69 197 ILE A O 1
ATOM 1549 N N . ALA A 1 198 ? 9.115 -12.279 -9.936 1.00 94.88 198 ALA A N 1
ATOM 1550 C CA . ALA A 1 198 ? 10.116 -13.340 -9.905 1.00 94.88 198 ALA A CA 1
ATOM 1551 C C . ALA A 1 198 ? 10.940 -13.280 -8.615 1.00 94.88 198 ALA A C 1
ATOM 1553 O O . ALA A 1 198 ? 11.231 -12.206 -8.093 1.00 94.88 198 ALA A O 1
ATOM 1554 N N . HIS A 1 199 ? 11.371 -14.429 -8.108 1.00 94.06 199 HIS A N 1
ATOM 1555 C CA . HIS A 1 199 ? 12.272 -14.528 -6.967 1.00 94.06 199 HIS A CA 1
ATOM 1556 C C . HIS A 1 199 ? 13.734 -14.492 -7.413 1.00 94.06 199 HIS A C 1
ATOM 1558 O O . HIS A 1 199 ? 14.131 -15.107 -8.408 1.00 94.06 199 HIS A O 1
ATOM 1564 N N . ARG A 1 200 ? 14.576 -13.825 -6.622 1.00 92.81 200 ARG A N 1
ATOM 1565 C CA . ARG A 1 200 ? 16.033 -13.894 -6.767 1.00 92.81 200 ARG A CA 1
ATOM 1566 C C . ARG A 1 200 ? 16.546 -15.314 -6.486 1.00 92.81 200 ARG A C 1
ATOM 1568 O O . ARG A 1 200 ? 16.212 -15.899 -5.463 1.00 92.81 200 ARG A O 1
ATOM 1575 N N . GLY A 1 201 ? 17.434 -15.810 -7.349 1.00 89.00 201 GLY A N 1
ATOM 1576 C CA . GLY A 1 201 ? 18.029 -17.153 -7.269 1.00 89.00 201 GLY A CA 1
ATOM 1577 C C . GLY A 1 201 ? 17.981 -17.869 -8.621 1.00 89.00 201 GLY A C 1
ATOM 1578 O O . GLY A 1 201 ? 17.398 -17.343 -9.558 1.00 89.00 201 GLY A O 1
ATOM 1579 N N . GLY A 1 202 ? 18.599 -19.039 -8.760 1.00 87.69 202 GLY A N 1
ATOM 1580 C CA . GLY A 1 202 ? 18.496 -19.883 -9.964 1.00 87.69 202 GLY A CA 1
ATOM 1581 C C . GLY A 1 202 ? 19.354 -19.467 -11.170 1.00 87.69 202 GLY A C 1
ATOM 1582 O O . GLY A 1 202 ? 20.131 -20.280 -11.648 1.00 87.69 202 GLY A O 1
ATOM 1583 N N . CYS A 1 203 ? 19.249 -18.222 -11.634 1.00 87.56 203 CYS A N 1
ATOM 1584 C CA . CYS A 1 203 ? 19.907 -17.713 -12.848 1.00 87.56 203 CYS A CA 1
ATOM 1585 C C . CYS A 1 203 ? 20.224 -16.211 -12.732 1.00 87.56 203 CYS A C 1
ATOM 1587 O O . CYS A 1 203 ? 19.860 -15.561 -11.739 1.00 87.56 203 CYS A O 1
ATOM 1589 N N . SER A 1 204 ? 20.917 -15.652 -13.729 1.00 88.19 204 SER A N 1
ATOM 1590 C CA . SER A 1 204 ? 21.347 -14.246 -13.717 1.00 88.19 204 SER A CA 1
ATOM 1591 C C . SER A 1 204 ? 20.169 -13.261 -13.808 1.00 88.19 204 SER A C 1
ATOM 1593 O O . SER A 1 204 ? 19.092 -13.591 -14.301 1.00 88.19 204 SER A O 1
ATOM 1595 N N . PHE A 1 205 ? 20.350 -12.017 -13.344 1.00 89.69 205 PHE A N 1
ATOM 1596 C CA . PHE A 1 205 ? 19.292 -10.997 -13.433 1.00 89.69 205 PHE A CA 1
ATOM 1597 C C . PHE A 1 205 ? 18.922 -10.644 -14.878 1.00 89.69 205 PHE A C 1
ATOM 1599 O O . PHE A 1 205 ? 17.761 -10.353 -15.154 1.00 89.69 205 PHE A O 1
ATOM 1606 N N . VAL A 1 206 ? 19.907 -10.665 -15.779 1.00 87.94 206 VAL A N 1
ATOM 1607 C CA . VAL A 1 206 ? 19.727 -10.350 -17.202 1.00 87.94 206 VAL A CA 1
ATOM 1608 C C . VAL A 1 206 ? 18.961 -11.467 -17.904 1.00 87.94 206 VAL A C 1
ATOM 1610 O O . VAL A 1 206 ? 18.036 -11.188 -18.656 1.00 87.94 206 VAL A O 1
ATOM 1613 N N . GLU A 1 207 ? 19.268 -12.724 -17.596 1.00 88.50 207 GLU A N 1
ATOM 1614 C CA . GLU A 1 207 ? 18.541 -13.886 -18.117 1.00 88.50 207 GLU A CA 1
ATOM 1615 C C . GLU A 1 207 ? 17.066 -13.880 -17.691 1.00 88.50 207 GLU A C 1
ATOM 1617 O O . GLU A 1 207 ? 16.183 -14.002 -18.536 1.00 88.50 207 GLU A O 1
ATOM 1622 N N . LYS A 1 208 ? 16.776 -13.596 -16.411 1.00 91.00 208 LYS A N 1
ATOM 1623 C CA . LYS A 1 208 ? 15.393 -13.390 -15.934 1.00 91.00 208 LYS A CA 1
ATOM 1624 C C . LYS A 1 208 ? 14.680 -12.287 -16.704 1.00 91.00 208 LYS A C 1
ATOM 1626 O O . LYS A 1 208 ? 13.529 -12.450 -17.098 1.00 91.00 208 LYS A O 1
ATOM 1631 N N . ALA A 1 209 ? 15.365 -11.157 -16.890 1.00 92.19 209 ALA A N 1
ATOM 1632 C CA . ALA A 1 209 ? 14.819 -10.019 -17.610 1.00 92.19 209 ALA A CA 1
ATOM 1633 C C . ALA A 1 209 ? 14.491 -10.399 -19.060 1.00 92.19 209 ALA A C 1
ATOM 1635 O O . ALA A 1 209 ? 13.406 -10.075 -19.527 1.00 92.19 209 ALA A O 1
ATOM 1636 N N . TRP A 1 210 ? 15.361 -11.132 -19.758 1.00 89.88 210 TRP A N 1
ATOM 1637 C CA . TRP A 1 210 ? 15.085 -11.611 -21.115 1.00 89.88 210 TRP A CA 1
ATOM 1638 C C . TRP A 1 210 ? 13.897 -12.564 -21.175 1.00 89.88 210 TRP A C 1
ATOM 1640 O O . TRP A 1 210 ? 12.998 -12.355 -21.987 1.00 89.88 210 TRP A O 1
ATOM 1650 N N . ASN A 1 211 ? 13.852 -13.548 -20.280 1.00 90.38 211 ASN A N 1
ATOM 1651 C CA . ASN A 1 211 ? 12.765 -14.520 -20.224 1.00 90.38 211 ASN A CA 1
ATOM 1652 C C . ASN A 1 211 ? 11.405 -13.854 -19.954 1.00 90.38 211 ASN A C 1
ATOM 1654 O O . ASN A 1 211 ? 10.407 -14.203 -20.581 1.00 90.38 211 ASN A O 1
ATOM 1658 N N . ILE A 1 212 ? 11.363 -12.860 -19.062 1.00 92.56 212 ILE A N 1
ATOM 1659 C CA . ILE A 1 212 ? 10.146 -12.087 -18.766 1.00 92.56 212 ILE A CA 1
ATOM 1660 C C . ILE A 1 212 ? 9.805 -11.115 -19.900 1.00 92.56 212 ILE A C 1
ATOM 1662 O O . ILE A 1 212 ? 8.647 -10.990 -20.277 1.00 92.56 212 ILE A O 1
ATOM 1666 N N . SER A 1 213 ? 10.794 -10.444 -20.486 1.00 92.38 213 SER A N 1
ATOM 1667 C CA . SER A 1 213 ? 10.579 -9.559 -21.637 1.00 92.38 213 SER A CA 1
ATOM 1668 C C . SER A 1 213 ? 9.977 -10.330 -22.819 1.00 92.38 213 SER A C 1
ATOM 1670 O O . SER A 1 213 ? 9.056 -9.851 -23.480 1.00 92.38 213 SER A O 1
ATOM 1672 N N . ALA A 1 214 ? 10.433 -11.567 -23.046 1.00 90.06 214 ALA A N 1
ATOM 1673 C CA . ALA A 1 214 ? 9.942 -12.438 -24.110 1.00 90.06 214 ALA A CA 1
ATOM 1674 C C . ALA A 1 214 ? 8.465 -12.853 -23.950 1.00 90.06 214 ALA A C 1
ATOM 1676 O O . ALA A 1 214 ? 7.831 -13.191 -24.948 1.00 90.06 214 ALA A O 1
ATOM 1677 N N . SER A 1 215 ? 7.885 -12.790 -22.743 1.00 90.31 215 SER A N 1
ATOM 1678 C CA . SER A 1 215 ? 6.450 -13.049 -22.536 1.00 90.31 215 SER A CA 1
ATOM 1679 C C . SER A 1 215 ? 5.552 -11.842 -22.853 1.00 90.31 215 SER A C 1
ATOM 1681 O O . SER A 1 215 ? 4.324 -11.963 -22.824 1.00 90.31 215 SER A O 1
ATOM 1683 N N . GLY A 1 216 ? 6.141 -10.683 -23.182 1.00 91.00 216 GLY A N 1
ATOM 1684 C CA . GLY A 1 216 ? 5.434 -9.424 -23.439 1.00 91.00 216 GLY A CA 1
ATOM 1685 C C . GLY A 1 216 ? 5.168 -8.582 -22.185 1.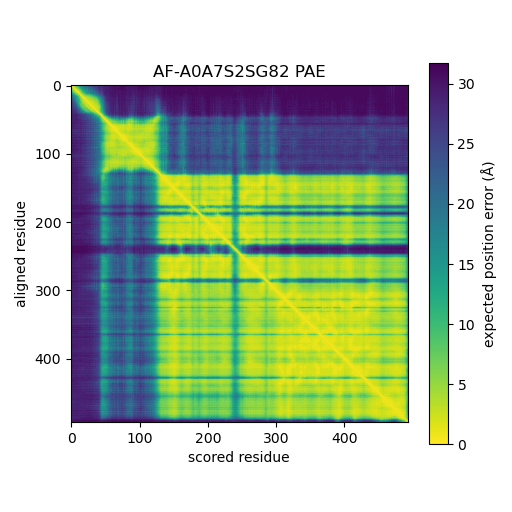00 91.00 216 GLY A C 1
ATOM 1686 O O . GLY A 1 216 ? 4.441 -7.584 -22.258 1.00 91.00 216 GLY A O 1
ATOM 1687 N N . ALA A 1 217 ? 5.739 -8.970 -21.043 1.00 94.31 217 ALA A N 1
ATOM 1688 C CA . ALA A 1 217 ? 5.632 -8.216 -19.801 1.00 94.31 217 ALA A CA 1
ATOM 1689 C C . ALA A 1 217 ? 6.221 -6.807 -19.940 1.00 94.31 217 ALA A C 1
ATOM 1691 O O . ALA A 1 217 ? 7.218 -6.588 -20.628 1.00 94.31 217 ALA A O 1
ATOM 1692 N N . GLN A 1 218 ? 5.621 -5.842 -19.243 1.00 95.88 218 GLN A N 1
ATOM 1693 C CA . GLN A 1 218 ? 6.133 -4.468 -19.182 1.00 95.88 218 GLN A CA 1
ATOM 1694 C C . GLN A 1 218 ? 7.079 -4.248 -18.009 1.00 95.88 218 GLN A C 1
ATOM 1696 O O . GLN A 1 218 ? 7.910 -3.339 -18.046 1.00 95.88 218 GLN A O 1
ATOM 1701 N N . ALA A 1 219 ? 6.969 -5.073 -16.968 1.00 97.19 219 ALA A N 1
ATOM 1702 C CA . ALA A 1 219 ? 7.853 -4.979 -15.825 1.00 97.19 219 ALA A CA 1
ATOM 1703 C C . ALA A 1 219 ? 8.189 -6.341 -15.210 1.00 97.19 219 ALA A C 1
ATOM 1705 O O . ALA A 1 219 ? 7.368 -7.254 -15.198 1.00 97.19 219 ALA A O 1
ATOM 1706 N N . MET A 1 220 ? 9.383 -6.436 -14.632 1.00 96.50 220 MET A N 1
ATOM 1707 C CA . MET A 1 220 ? 9.794 -7.476 -13.697 1.00 96.50 220 MET A CA 1
ATOM 1708 C C . MET A 1 220 ? 9.868 -6.884 -12.285 1.00 96.50 220 MET A C 1
ATOM 1710 O O . MET A 1 220 ? 10.633 -5.948 -12.030 1.00 96.50 220 MET A O 1
ATOM 1714 N N . ILE A 1 221 ? 9.122 -7.479 -11.355 1.00 97.75 221 ILE A N 1
ATOM 1715 C CA . ILE A 1 221 ? 9.235 -7.237 -9.915 1.00 97.75 221 ILE A CA 1
ATOM 1716 C C . ILE A 1 221 ? 10.059 -8.374 -9.316 1.00 97.75 221 ILE A C 1
ATOM 1718 O O . ILE A 1 221 ? 9.574 -9.483 -9.102 1.00 97.75 221 ILE A O 1
ATOM 1722 N N . LEU A 1 222 ? 11.326 -8.094 -9.043 1.00 96.62 222 LEU A N 1
ATOM 1723 C CA . LEU A 1 222 ? 12.251 -9.047 -8.457 1.00 96.62 222 LEU A CA 1
ATOM 1724 C C . LEU A 1 222 ? 12.156 -9.019 -6.926 1.00 96.62 222 LEU A C 1
ATOM 1726 O O . LEU A 1 222 ? 12.585 -8.069 -6.271 1.00 96.62 222 LEU A O 1
ATOM 1730 N N . VAL A 1 223 ? 11.642 -10.090 -6.335 1.00 95.69 223 VAL A N 1
ATOM 1731 C CA . VAL A 1 223 ? 11.618 -10.288 -4.885 1.00 95.69 223 VAL A CA 1
ATOM 1732 C C . VAL A 1 223 ? 12.998 -10.744 -4.429 1.00 95.69 223 VAL A C 1
ATOM 1734 O O . VAL A 1 223 ? 13.478 -11.819 -4.805 1.00 95.69 223 VAL A O 1
ATOM 1737 N N . ASN A 1 224 ? 13.658 -9.927 -3.607 1.00 94.44 224 ASN A N 1
ATOM 1738 C CA . ASN A 1 224 ? 14.936 -10.302 -3.021 1.00 94.44 224 ASN A CA 1
ATOM 1739 C C . ASN A 1 224 ? 14.751 -11.438 -2.000 1.00 94.44 224 ASN A C 1
ATOM 1741 O O . ASN A 1 224 ? 13.763 -11.486 -1.275 1.00 94.44 224 ASN A O 1
ATOM 1745 N N . ASN A 1 225 ? 15.735 -12.326 -1.898 1.00 89.38 225 ASN A N 1
ATOM 1746 C CA . ASN A 1 225 ? 15.785 -13.389 -0.889 1.00 89.38 225 ASN A CA 1
ATOM 1747 C C . ASN A 1 225 ? 16.427 -12.931 0.437 1.00 89.38 225 ASN A C 1
ATOM 1749 O O . ASN A 1 225 ? 16.617 -13.730 1.349 1.00 89.38 225 ASN A O 1
ATOM 1753 N N . ALA A 1 226 ? 16.777 -11.648 0.534 1.00 85.62 226 ALA A N 1
ATOM 1754 C CA . ALA A 1 226 ? 17.330 -11.001 1.713 1.00 85.62 226 ALA A CA 1
ATOM 1755 C C . ALA A 1 226 ? 16.518 -9.742 2.066 1.00 85.62 226 ALA A C 1
ATOM 1757 O O . ALA A 1 226 ? 15.674 -9.276 1.296 1.00 85.62 226 ALA A O 1
ATOM 1758 N N . SER A 1 227 ? 16.765 -9.186 3.253 1.00 80.31 227 SER A N 1
ATOM 1759 C CA . SER A 1 227 ? 16.057 -8.006 3.770 1.00 80.31 227 SER A CA 1
ATOM 1760 C C . SER A 1 227 ? 16.580 -6.672 3.223 1.00 80.31 227 SER A C 1
ATOM 1762 O O . SER A 1 227 ? 15.919 -5.642 3.379 1.00 80.31 227 SER A O 1
ATOM 1764 N N . ASN A 1 228 ? 17.753 -6.669 2.588 1.00 88.44 228 ASN A N 1
ATOM 1765 C CA . ASN A 1 228 ? 18.350 -5.479 1.993 1.00 88.44 228 ASN A CA 1
ATOM 1766 C C . ASN A 1 228 ? 17.823 -5.219 0.573 1.00 88.44 228 ASN A C 1
ATOM 1768 O O . ASN A 1 228 ? 17.262 -6.095 -0.077 1.00 88.44 228 ASN A O 1
ATOM 1772 N N . LEU A 1 229 ? 18.036 -4.001 0.083 1.00 91.69 229 LEU A N 1
ATOM 1773 C CA . LEU A 1 229 ? 17.865 -3.640 -1.322 1.00 91.69 229 LEU A CA 1
ATOM 1774 C C . LEU A 1 229 ? 19.210 -3.180 -1.870 1.00 91.69 229 LEU A C 1
ATOM 1776 O O . LEU A 1 229 ? 20.017 -2.602 -1.142 1.00 91.69 229 LEU A O 1
ATOM 1780 N N . PHE A 1 230 ? 19.443 -3.428 -3.151 1.00 90.75 230 PHE A N 1
ATOM 1781 C CA . PHE A 1 230 ? 20.601 -2.917 -3.876 1.00 90.75 230 PHE A CA 1
ATOM 1782 C C . PHE A 1 230 ? 20.225 -2.671 -5.337 1.00 90.75 230 PHE A C 1
ATOM 1784 O O . PHE A 1 230 ? 19.274 -3.263 -5.850 1.00 90.75 230 PHE A O 1
ATOM 1791 N N . HIS A 1 231 ? 20.960 -1.784 -6.006 1.00 87.38 231 HIS A N 1
ATOM 1792 C CA . HIS A 1 231 ? 20.770 -1.571 -7.435 1.00 87.38 231 HIS A CA 1
ATOM 1793 C C . HIS A 1 231 ? 21.236 -2.794 -8.216 1.00 87.38 231 HIS A C 1
ATOM 1795 O O . HIS A 1 231 ? 22.347 -3.292 -8.023 1.00 87.38 231 HIS A O 1
ATOM 1801 N N . ILE A 1 232 ? 20.380 -3.274 -9.113 1.00 85.81 232 ILE A N 1
ATOM 1802 C CA . ILE A 1 232 ? 20.691 -4.424 -9.955 1.00 85.81 232 ILE A CA 1
ATOM 1803 C C . ILE A 1 232 ? 21.631 -3.962 -11.068 1.00 85.81 232 ILE A C 1
ATOM 1805 O O . ILE A 1 232 ? 21.276 -3.093 -11.868 1.00 85.81 232 ILE A O 1
ATOM 1809 N N . ALA A 1 233 ? 22.825 -4.542 -11.124 1.00 79.50 233 ALA A N 1
ATOM 1810 C CA . ALA A 1 233 ? 23.745 -4.367 -12.239 1.00 79.50 233 ALA A CA 1
ATOM 1811 C C . ALA A 1 233 ? 23.526 -5.476 -13.277 1.00 79.50 233 ALA A C 1
ATOM 1813 O O . ALA A 1 233 ? 23.191 -6.605 -12.922 1.00 79.50 233 ALA A O 1
ATOM 1814 N N . SER A 1 234 ? 23.763 -5.162 -14.548 1.00 68.12 234 SER A N 1
ATOM 1815 C CA . SER A 1 234 ? 23.754 -6.120 -15.664 1.00 68.12 234 SER A CA 1
ATOM 1816 C C . SER A 1 234 ? 24.996 -7.027 -15.703 1.00 68.12 234 SER A C 1
ATOM 1818 O O . SER A 1 234 ? 25.174 -7.762 -16.665 1.00 68.12 234 SER A O 1
ATOM 1820 N N . GLY A 1 235 ? 25.868 -6.954 -14.685 1.00 57.47 235 GLY A N 1
ATOM 1821 C CA . GLY A 1 235 ? 27.198 -7.569 -14.669 1.00 57.47 235 GLY A CA 1
ATOM 1822 C C . GLY A 1 235 ? 27.216 -9.061 -15.023 1.00 57.47 235 GLY A C 1
ATOM 1823 O O . GLY A 1 235 ? 26.296 -9.794 -14.661 1.00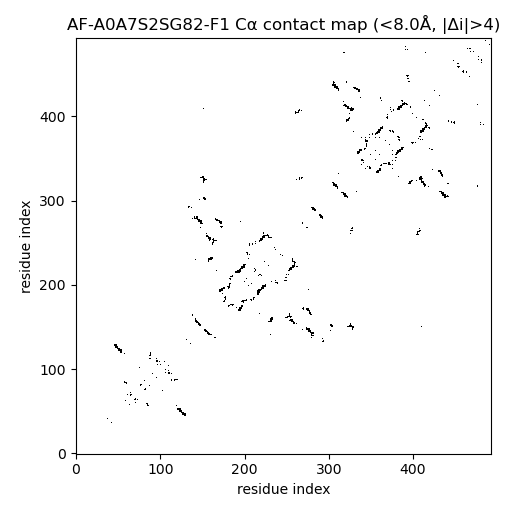 57.47 235 GLY A O 1
ATOM 1824 N N . TYR A 1 236 ? 28.289 -9.456 -15.724 1.00 47.62 236 TYR A N 1
ATOM 1825 C CA . TYR A 1 236 ? 28.563 -10.772 -16.311 1.00 47.62 236 TYR A CA 1
ATOM 1826 C C . TYR A 1 236 ? 27.910 -11.937 -15.561 1.00 47.62 236 TYR A C 1
ATOM 1828 O O . TYR A 1 236 ? 28.221 -12.204 -14.398 1.00 47.62 236 TYR A O 1
ATOM 1836 N N . ALA A 1 237 ? 27.035 -12.654 -16.264 1.00 44.19 237 ALA A N 1
ATOM 1837 C CA . ALA A 1 237 ? 26.470 -13.917 -15.825 1.00 44.19 237 ALA A CA 1
ATOM 1838 C C . ALA A 1 237 ? 27.594 -14.952 -15.632 1.00 44.19 237 ALA A C 1
ATOM 1840 O O . ALA A 1 237 ? 27.942 -15.700 -16.538 1.00 44.19 237 ALA A O 1
ATOM 1841 N N . THR A 1 238 ? 28.181 -15.030 -14.440 1.00 42.28 238 THR A N 1
ATOM 1842 C CA . THR A 1 238 ? 29.087 -16.125 -14.060 1.00 42.28 238 THR A CA 1
ATOM 1843 C C . THR A 1 238 ? 28.276 -17.340 -13.611 1.00 42.28 238 THR A C 1
ATOM 1845 O O . THR A 1 238 ? 28.402 -17.830 -12.492 1.00 42.28 238 THR A O 1
ATOM 1848 N N . GLY A 1 239 ? 27.389 -17.818 -14.484 1.00 40.12 239 GLY A N 1
ATOM 1849 C CA . GLY A 1 239 ? 26.474 -18.906 -14.165 1.00 40.12 239 GLY A CA 1
ATOM 1850 C C . GLY A 1 239 ? 25.899 -19.564 -15.407 1.00 40.12 239 GLY A C 1
ATOM 1851 O O . GLY A 1 239 ? 24.802 -19.228 -15.812 1.00 40.12 239 GLY A O 1
ATOM 1852 N N . GLY A 1 240 ? 26.667 -20.500 -15.970 1.00 44.47 240 GLY A N 1
ATOM 1853 C CA . GLY A 1 240 ? 26.175 -21.692 -16.666 1.00 44.47 240 GLY A CA 1
ATOM 1854 C C . GLY A 1 240 ? 25.186 -21.508 -17.818 1.00 44.47 240 GLY A C 1
ATOM 1855 O O . GLY A 1 240 ? 23.997 -21.711 -17.630 1.00 44.47 240 GLY A O 1
ATOM 1856 N N . GLY A 1 241 ? 25.716 -21.320 -19.030 1.00 43.50 241 GLY A N 1
ATOM 1857 C CA . GLY A 1 241 ? 25.010 -21.633 -20.276 1.00 43.50 241 GLY A CA 1
ATOM 1858 C C . GLY A 1 241 ? 25.081 -20.517 -21.312 1.00 43.50 241 GLY A C 1
ATOM 1859 O O . GLY A 1 241 ? 24.357 -19.546 -21.194 1.00 43.50 241 GLY A O 1
ATOM 1860 N N . ASN A 1 242 ? 25.950 -20.673 -22.318 1.00 45.81 242 ASN A N 1
ATOM 1861 C CA . ASN A 1 242 ? 25.888 -20.077 -23.668 1.00 45.81 242 ASN A CA 1
ATOM 1862 C C . ASN A 1 242 ? 25.358 -18.634 -23.859 1.00 45.81 242 ASN A C 1
ATOM 1864 O O . ASN A 1 242 ? 24.858 -18.302 -24.931 1.00 45.81 242 ASN A O 1
ATOM 1868 N N . LEU A 1 243 ? 25.511 -17.745 -22.884 1.00 49.22 243 LEU A N 1
ATOM 1869 C CA . LEU A 1 243 ? 25.308 -16.317 -23.087 1.00 49.22 243 LEU A CA 1
ATOM 1870 C C . LEU A 1 243 ? 26.658 -15.736 -23.501 1.00 49.22 243 LEU A C 1
ATOM 1872 O O . LEU A 1 243 ? 27.579 -15.628 -22.692 1.00 49.22 243 LEU A O 1
ATOM 1876 N N . ASN A 1 244 ? 26.799 -15.446 -24.796 1.00 47.91 244 ASN A N 1
ATOM 1877 C CA . ASN A 1 244 ? 27.936 -14.695 -25.320 1.00 47.91 244 ASN A CA 1
ATOM 1878 C C . ASN A 1 244 ? 28.111 -13.414 -24.487 1.00 47.91 244 ASN A C 1
ATOM 1880 O O . ASN A 1 244 ? 27.123 -12.801 -24.085 1.00 47.91 244 ASN A O 1
ATOM 1884 N N . ASN A 1 245 ? 29.362 -13.026 -24.243 1.00 45.78 245 ASN A N 1
ATOM 1885 C CA . ASN A 1 245 ? 29.814 -11.977 -23.316 1.00 45.78 245 ASN A CA 1
ATOM 1886 C C . ASN A 1 245 ? 29.252 -10.546 -23.530 1.00 45.78 245 ASN A C 1
ATOM 1888 O O . ASN A 1 245 ? 29.708 -9.632 -22.853 1.00 45.78 245 ASN A O 1
ATOM 1892 N N . ASP A 1 246 ? 28.242 -10.358 -24.384 1.00 50.97 246 ASP A N 1
ATOM 1893 C CA . ASP A 1 246 ? 27.687 -9.067 -24.809 1.00 50.97 246 ASP A CA 1
ATOM 1894 C C . ASP A 1 246 ? 26.147 -8.998 -24.734 1.00 50.97 246 ASP A C 1
ATOM 1896 O O . ASP A 1 246 ? 25.539 -8.131 -25.358 1.00 50.97 246 ASP A O 1
ATOM 1900 N N . THR A 1 247 ? 25.458 -9.903 -24.023 1.00 58.06 247 THR A N 1
ATOM 1901 C CA . THR A 1 247 ? 23.991 -9.791 -23.903 1.00 58.06 247 THR A CA 1
ATOM 1902 C C . THR A 1 247 ? 23.594 -8.575 -23.068 1.00 58.06 247 THR A C 1
ATOM 1904 O O . THR A 1 247 ? 23.520 -8.637 -21.838 1.00 58.06 247 THR A O 1
ATOM 1907 N N . GLU A 1 248 ? 23.315 -7.468 -23.755 1.00 72.88 248 GLU A N 1
ATOM 1908 C CA . GLU A 1 248 ? 22.620 -6.306 -23.212 1.00 72.88 248 GLU A CA 1
ATOM 1909 C C . GLU A 1 248 ? 21.285 -6.742 -22.595 1.00 72.88 248 GLU A C 1
ATOM 1911 O O . GLU A 1 248 ? 20.646 -7.694 -23.044 1.00 72.88 248 GLU A O 1
ATOM 1916 N N . ALA A 1 249 ? 20.861 -6.076 -21.525 1.00 81.06 249 ALA A N 1
ATOM 1917 C CA . ALA A 1 249 ? 19.553 -6.335 -20.937 1.00 81.06 249 ALA A CA 1
ATOM 1918 C C . ALA A 1 249 ? 18.433 -5.762 -21.829 1.00 81.06 249 ALA A C 1
ATOM 1920 O O . ALA A 1 249 ? 18.675 -4.799 -22.561 1.00 81.06 249 ALA A O 1
ATOM 1921 N N . PRO A 1 250 ? 17.199 -6.295 -21.763 1.00 86.94 250 PRO A N 1
ATOM 1922 C CA . PRO A 1 250 ? 16.103 -5.805 -22.593 1.00 86.94 250 PRO A CA 1
ATOM 1923 C C . PRO A 1 250 ? 15.800 -4.328 -22.307 1.00 86.94 250 PRO A C 1
ATOM 1925 O O . PRO A 1 250 ? 15.482 -3.949 -21.180 1.00 86.94 250 PRO A O 1
ATOM 1928 N N . SER A 1 251 ? 15.848 -3.500 -23.352 1.00 85.25 251 SER A N 1
ATOM 1929 C CA . SER A 1 251 ? 15.684 -2.042 -23.261 1.00 85.25 251 SER A CA 1
ATOM 1930 C C . SER A 1 251 ? 14.256 -1.586 -22.945 1.00 85.25 251 SER A C 1
ATOM 1932 O O . SER A 1 251 ? 14.060 -0.458 -22.497 1.00 85.25 251 SER A O 1
ATOM 1934 N N . ASN A 1 252 ? 13.260 -2.452 -23.156 1.00 89.62 252 ASN A N 1
ATOM 1935 C CA . ASN A 1 252 ? 11.838 -2.137 -22.992 1.00 89.62 252 ASN A CA 1
ATOM 1936 C C . ASN A 1 252 ? 11.186 -2.833 -21.782 1.00 89.62 252 ASN A C 1
ATOM 1938 O O . ASN A 1 252 ? 9.962 -2.906 -21.700 1.00 89.62 252 ASN A O 1
ATOM 1942 N N . LEU A 1 253 ? 11.988 -3.363 -20.853 1.00 94.44 253 LEU A N 1
ATOM 1943 C CA . LEU A 1 253 ? 11.489 -3.971 -19.623 1.00 94.44 253 LEU A CA 1
ATOM 1944 C C . LEU A 1 253 ? 11.872 -3.119 -18.414 1.00 94.44 253 LEU A C 1
ATOM 1946 O O . LEU A 1 253 ? 13.050 -2.861 -18.145 1.00 94.44 253 LEU A O 1
ATOM 1950 N N . THR A 1 254 ? 10.876 -2.714 -17.635 1.00 97.12 254 THR A N 1
ATOM 1951 C CA . THR A 1 254 ? 11.121 -2.087 -16.338 1.00 97.12 254 THR A CA 1
ATOM 1952 C C . THR A 1 254 ? 11.530 -3.150 -15.330 1.00 97.12 254 THR A C 1
ATOM 1954 O O . THR A 1 254 ? 10.852 -4.159 -15.176 1.00 97.12 254 THR A O 1
ATOM 1957 N N . VAL A 1 255 ? 12.616 -2.934 -14.594 1.00 96.06 255 VAL A N 1
ATOM 1958 C CA . VAL A 1 255 ? 13.116 -3.900 -13.616 1.00 96.06 255 VAL A CA 1
ATOM 1959 C C . VAL A 1 255 ? 13.287 -3.238 -12.259 1.00 96.06 255 VAL A C 1
ATOM 1961 O O . VAL A 1 255 ? 14.121 -2.343 -12.091 1.00 96.06 255 VAL A O 1
ATOM 1964 N N . VAL A 1 256 ? 12.539 -3.731 -11.273 1.00 97.62 256 VAL A N 1
ATOM 1965 C CA . VAL A 1 256 ? 12.596 -3.272 -9.880 1.00 97.62 256 VAL A CA 1
ATOM 1966 C C . VAL A 1 256 ? 12.857 -4.426 -8.927 1.00 97.62 256 VAL A C 1
ATOM 1968 O O . VAL A 1 256 ? 12.371 -5.531 -9.135 1.00 97.62 256 VAL A O 1
ATOM 1971 N N . MET A 1 257 ? 13.608 -4.169 -7.860 1.00 97.56 257 MET A N 1
ATOM 1972 C CA . MET A 1 257 ? 13.807 -5.090 -6.746 1.00 97.56 257 MET A CA 1
ATOM 1973 C C . MET A 1 257 ? 13.044 -4.611 -5.520 1.00 97.56 257 MET A C 1
ATOM 1975 O O . MET A 1 257 ? 13.219 -3.466 -5.110 1.00 97.56 257 MET A O 1
ATOM 1979 N N . VAL A 1 258 ? 12.284 -5.508 -4.896 1.00 96.50 258 VAL A N 1
ATOM 1980 C CA . VAL A 1 258 ? 11.609 -5.293 -3.608 1.00 96.50 258 VAL A CA 1
ATOM 1981 C C . VAL A 1 258 ? 12.175 -6.217 -2.529 1.00 96.50 258 VAL A C 1
ATOM 1983 O O . VAL A 1 258 ? 12.795 -7.243 -2.821 1.00 96.50 258 VAL A O 1
ATOM 1986 N N . LYS A 1 259 ? 11.974 -5.853 -1.259 1.00 93.94 259 LYS A N 1
ATOM 1987 C CA . LYS A 1 259 ? 12.381 -6.684 -0.115 1.00 93.94 259 LYS A CA 1
ATOM 1988 C C . LYS A 1 259 ? 11.540 -7.962 -0.065 1.00 93.94 259 LYS A C 1
ATOM 1990 O O . LYS A 1 259 ? 10.381 -7.944 -0.474 1.00 93.94 259 LYS A O 1
ATOM 1995 N N . HIS A 1 260 ? 12.091 -9.034 0.510 1.00 91.31 260 HIS A N 1
ATOM 1996 C CA . HIS A 1 260 ? 11.425 -10.342 0.608 1.00 91.31 260 HIS A CA 1
ATOM 1997 C C . HIS A 1 260 ? 9.972 -10.255 1.102 1.00 91.31 260 HIS A C 1
ATOM 1999 O O . HIS A 1 260 ? 9.077 -10.881 0.540 1.00 91.31 260 HIS A O 1
ATOM 2005 N N . TYR A 1 261 ? 9.717 -9.478 2.158 1.00 90.38 261 TYR A N 1
ATOM 2006 C CA . TYR A 1 261 ? 8.394 -9.414 2.783 1.00 90.38 261 TYR A CA 1
ATOM 2007 C C . TYR A 1 261 ? 7.312 -8.783 1.895 1.00 90.38 261 TYR A C 1
ATOM 2009 O O . TYR A 1 261 ? 6.137 -8.932 2.192 1.00 90.38 261 TYR A O 1
ATOM 2017 N N . ALA A 1 262 ? 7.668 -8.095 0.804 1.00 93.06 262 ALA A N 1
ATOM 2018 C CA . ALA A 1 262 ? 6.676 -7.567 -0.134 1.00 93.06 262 ALA A CA 1
ATOM 2019 C C . ALA A 1 262 ? 5.897 -8.684 -0.847 1.00 93.06 262 ALA A C 1
ATOM 2021 O O . ALA A 1 262 ? 4.793 -8.457 -1.339 1.00 93.06 262 ALA A O 1
ATOM 2022 N N . PHE A 1 263 ? 6.460 -9.896 -0.905 1.00 92.06 263 PHE A N 1
ATOM 2023 C CA . PHE A 1 263 ? 5.862 -11.007 -1.633 1.00 92.06 263 PHE A CA 1
ATOM 2024 C C . PHE A 1 263 ? 4.513 -11.457 -1.069 1.00 92.06 263 PHE A C 1
ATOM 2026 O O . PHE A 1 263 ? 3.627 -11.783 -1.854 1.00 92.06 263 PHE A O 1
ATOM 2033 N N . SER A 1 264 ? 4.317 -11.433 0.254 1.00 90.38 264 SER A N 1
ATOM 2034 C CA . SER A 1 264 ? 3.043 -11.825 0.876 1.00 90.38 264 SER A CA 1
ATOM 2035 C C . SER A 1 264 ? 1.883 -10.968 0.353 1.00 90.38 264 SER A C 1
ATOM 2037 O O . SER A 1 264 ? 0.860 -11.487 -0.100 1.00 90.38 264 SER A O 1
ATOM 2039 N N . ALA A 1 265 ? 2.099 -9.654 0.306 1.00 92.38 265 ALA A N 1
ATOM 2040 C CA . ALA A 1 265 ? 1.163 -8.674 -0.221 1.00 92.38 265 ALA A CA 1
ATOM 2041 C C . ALA A 1 265 ? 0.956 -8.808 -1.735 1.00 92.38 265 ALA A C 1
ATOM 2043 O O . ALA A 1 265 ? -0.176 -8.772 -2.209 1.00 92.38 265 ALA A O 1
ATOM 2044 N N . LEU A 1 266 ? 2.035 -9.006 -2.497 1.00 93.88 266 LEU A N 1
ATOM 2045 C CA . LEU A 1 266 ? 1.975 -9.191 -3.951 1.00 93.88 266 LEU A CA 1
ATOM 2046 C C . LEU A 1 266 ? 1.221 -10.466 -4.344 1.00 93.88 266 LEU A C 1
ATOM 2048 O O . LEU A 1 266 ? 0.410 -10.455 -5.267 1.00 93.88 266 LEU A O 1
ATOM 2052 N N . ARG A 1 267 ? 1.430 -11.560 -3.610 1.00 91.56 267 ARG A N 1
ATOM 2053 C CA . ARG A 1 267 ? 0.688 -12.807 -3.802 1.00 91.56 267 ARG A CA 1
ATOM 2054 C C . ARG A 1 267 ? -0.798 -12.603 -3.528 1.00 91.56 267 ARG A C 1
ATOM 2056 O O . ARG A 1 267 ? -1.637 -13.068 -4.299 1.00 91.56 267 ARG A O 1
ATOM 2063 N N . LYS A 1 268 ? -1.132 -11.883 -2.452 1.00 91.44 268 LYS A N 1
ATOM 2064 C CA . LYS A 1 268 ? -2.522 -11.536 -2.146 1.00 91.44 268 LYS A CA 1
ATOM 2065 C C . LYS A 1 268 ? -3.127 -10.638 -3.227 1.00 91.44 268 LYS A C 1
ATOM 2067 O O . LYS A 1 268 ? -4.283 -10.847 -3.578 1.00 91.44 268 LYS A O 1
ATOM 2072 N N . ALA A 1 269 ? -2.348 -9.709 -3.781 1.00 93.44 269 ALA A N 1
ATOM 2073 C CA . ALA A 1 269 ? -2.755 -8.836 -4.877 1.00 93.44 269 ALA A CA 1
ATOM 2074 C C . ALA A 1 269 ? -3.133 -9.618 -6.137 1.00 93.44 269 ALA A C 1
ATOM 2076 O O . ALA A 1 269 ? -4.213 -9.384 -6.668 1.00 93.44 269 ALA A O 1
ATOM 2077 N N . ILE A 1 270 ? -2.330 -10.611 -6.543 1.00 92.69 270 ILE A N 1
ATOM 2078 C CA . ILE A 1 270 ? -2.695 -11.526 -7.640 1.00 92.69 270 ILE A CA 1
ATOM 2079 C C . ILE A 1 270 ? -4.035 -12.212 -7.340 1.00 92.69 270 ILE A C 1
ATOM 2081 O O . ILE A 1 270 ? -4.935 -12.211 -8.174 1.00 92.69 270 ILE A O 1
ATOM 2085 N N . ALA A 1 271 ? -4.194 -12.758 -6.129 1.00 90.94 271 ALA A N 1
ATOM 2086 C CA . ALA A 1 271 ? -5.389 -13.514 -5.754 1.00 90.94 271 ALA A CA 1
ATOM 2087 C C . ALA A 1 271 ? -6.687 -12.687 -5.776 1.00 90.94 271 ALA A C 1
ATOM 2089 O O . ALA A 1 271 ? -7.764 -13.257 -5.937 1.00 90.94 271 ALA A O 1
ATOM 2090 N N . VAL A 1 272 ? -6.600 -11.365 -5.599 1.00 90.94 272 VAL A N 1
ATOM 2091 C CA . VAL A 1 272 ? -7.760 -10.455 -5.638 1.00 90.94 272 VAL A CA 1
ATOM 2092 C C . VAL A 1 272 ? -7.822 -9.605 -6.912 1.00 90.94 272 VAL A C 1
ATOM 2094 O O . VAL A 1 272 ? -8.706 -8.760 -7.021 1.00 90.94 272 VAL A O 1
ATOM 2097 N N . GLY A 1 273 ? -6.901 -9.804 -7.861 1.00 92.94 273 GLY A N 1
ATOM 2098 C CA . GLY A 1 273 ? -6.825 -9.018 -9.095 1.00 92.94 273 GLY A CA 1
ATOM 2099 C C . GLY A 1 273 ? -6.476 -7.542 -8.875 1.00 92.94 273 GLY A C 1
ATOM 2100 O O . GLY A 1 273 ? -6.980 -6.683 -9.591 1.00 92.94 273 GLY A O 1
ATOM 2101 N N . ALA A 1 274 ? -5.666 -7.226 -7.861 1.00 93.94 274 ALA A N 1
ATOM 2102 C CA . ALA A 1 274 ? -5.212 -5.861 -7.613 1.00 93.94 274 ALA A CA 1
ATOM 2103 C C . ALA A 1 274 ? -4.019 -5.496 -8.506 1.00 93.94 274 ALA A C 1
ATOM 2105 O O . ALA A 1 274 ? -3.040 -6.239 -8.602 1.00 93.94 274 ALA A O 1
ATOM 2106 N N . ASP A 1 275 ? -4.082 -4.303 -9.093 1.00 96.00 275 ASP A N 1
ATOM 2107 C CA . ASP A 1 275 ? -2.993 -3.750 -9.891 1.00 96.00 275 ASP A CA 1
ATOM 2108 C C . ASP A 1 275 ? -1.912 -3.095 -9.022 1.00 96.00 275 ASP A C 1
ATOM 2110 O O . ASP A 1 275 ? -2.139 -2.686 -7.874 1.00 96.00 275 ASP A O 1
ATOM 2114 N N . VAL A 1 276 ? -0.734 -2.917 -9.617 1.00 97.06 276 VAL A N 1
ATOM 2115 C CA . VAL A 1 276 ? 0.404 -2.227 -9.011 1.00 97.06 276 VAL A CA 1
ATOM 2116 C C . VAL A 1 276 ? 0.825 -0.998 -9.790 1.00 97.06 276 VAL A C 1
ATOM 2118 O O . VAL A 1 276 ? 0.726 -0.946 -11.013 1.00 97.06 276 VAL A O 1
ATOM 2121 N N . ARG A 1 277 ? 1.370 -0.013 -9.080 1.00 96.56 277 ARG A N 1
ATOM 2122 C CA . ARG A 1 277 ? 1.971 1.186 -9.658 1.00 96.56 277 ARG A CA 1
ATOM 2123 C C . ARG A 1 277 ? 3.363 1.412 -9.085 1.00 96.56 277 ARG A C 1
ATOM 2125 O O . ARG A 1 277 ? 3.558 1.394 -7.873 1.00 96.56 277 ARG A O 1
ATOM 2132 N N . MET A 1 278 ? 4.334 1.638 -9.964 1.00 97.25 278 MET A N 1
ATOM 2133 C CA . MET A 1 278 ? 5.705 1.981 -9.586 1.00 97.25 278 MET A CA 1
ATOM 2134 C C . MET A 1 278 ? 5.835 3.501 -9.566 1.00 97.25 278 MET A C 1
ATOM 2136 O O . MET A 1 278 ? 5.722 4.143 -10.608 1.00 97.25 278 MET A O 1
ATOM 2140 N N . VAL A 1 279 ? 6.035 4.074 -8.380 1.00 97.50 279 VAL A N 1
ATOM 2141 C CA . VAL A 1 279 ? 6.116 5.526 -8.181 1.00 97.50 279 VAL A CA 1
ATOM 2142 C C . VAL A 1 279 ? 7.548 5.902 -7.796 1.00 97.50 279 VAL A C 1
ATOM 2144 O O . VAL A 1 279 ? 7.950 5.652 -6.653 1.00 97.50 279 VAL A O 1
ATOM 2147 N N . PRO A 1 280 ? 8.341 6.484 -8.715 1.00 97.12 280 PRO A N 1
ATOM 2148 C CA . PRO A 1 280 ? 9.670 6.991 -8.395 1.00 97.12 280 PRO A CA 1
ATOM 2149 C C . PRO A 1 280 ? 9.588 8.146 -7.400 1.00 97.12 280 PRO A C 1
ATOM 2151 O O . PRO A 1 280 ? 8.742 9.030 -7.538 1.00 97.12 280 PRO A O 1
ATOM 2154 N N . LEU A 1 281 ? 10.488 8.167 -6.417 1.00 96.00 281 LEU A N 1
ATOM 2155 C CA . LEU A 1 281 ? 10.514 9.208 -5.393 1.00 96.00 281 LEU A CA 1
ATOM 2156 C C . LEU A 1 281 ? 11.846 9.946 -5.386 1.00 96.00 281 LEU A C 1
ATOM 2158 O O . LEU A 1 281 ? 12.916 9.334 -5.395 1.00 96.00 281 LEU A O 1
ATOM 2162 N N . LYS A 1 282 ? 11.772 11.273 -5.294 1.00 94.31 282 LYS A N 1
ATOM 2163 C CA . LYS A 1 282 ? 12.927 12.116 -5.009 1.00 94.31 282 LYS A CA 1
ATOM 2164 C C . LYS A 1 282 ? 13.045 12.284 -3.501 1.00 94.31 282 LYS A C 1
ATOM 2166 O O . LYS A 1 282 ? 12.104 12.724 -2.843 1.00 94.31 282 LYS A O 1
ATOM 2171 N N . CYS A 1 283 ? 14.205 11.930 -2.965 1.00 90.06 283 CYS A N 1
ATOM 2172 C CA . CYS A 1 283 ? 14.557 12.169 -1.571 1.00 90.06 283 CYS A CA 1
ATOM 2173 C C . CYS A 1 283 ? 15.493 13.377 -1.510 1.00 90.06 283 CYS A C 1
ATOM 2175 O O . CYS A 1 283 ? 16.548 13.376 -2.145 1.00 90.06 283 CYS A O 1
ATOM 2177 N N . THR A 1 284 ? 15.112 14.413 -0.775 1.00 84.25 284 THR A N 1
ATOM 2178 C CA . THR A 1 284 ? 15.940 15.597 -0.537 1.00 84.25 284 THR A CA 1
ATOM 2179 C C . THR A 1 284 ? 16.768 15.413 0.731 1.00 84.25 284 THR A C 1
ATOM 2181 O O . THR A 1 284 ? 16.262 14.997 1.770 1.00 84.25 284 THR A O 1
ATOM 2184 N N . SER A 1 285 ? 18.068 15.712 0.658 1.00 76.00 285 SER A N 1
ATOM 2185 C CA . SER A 1 285 ? 18.950 15.667 1.828 1.00 76.00 285 SER A CA 1
ATOM 2186 C C . SER A 1 285 ? 18.455 16.634 2.906 1.00 76.00 285 SER A C 1
ATOM 2188 O O . SER A 1 285 ? 18.365 17.833 2.657 1.00 76.00 285 SER A O 1
ATOM 2190 N N . GLY A 1 286 ? 18.170 16.113 4.100 1.00 67.25 286 GLY A N 1
ATOM 2191 C CA . GLY A 1 286 ? 17.642 16.884 5.233 1.00 67.25 286 GLY A CA 1
ATOM 2192 C C . GLY A 1 286 ? 16.129 16.763 5.428 1.00 67.25 286 GLY A C 1
ATOM 2193 O O . GLY A 1 286 ? 15.655 17.028 6.531 1.00 67.25 286 GLY A O 1
ATOM 2194 N N . ASP A 1 287 ? 15.392 16.282 4.424 1.00 67.12 287 ASP A N 1
ATOM 2195 C CA . ASP A 1 287 ? 13.979 15.942 4.565 1.00 67.12 287 ASP A CA 1
ATOM 2196 C C . ASP A 1 287 ? 13.811 14.467 4.930 1.00 67.12 287 ASP A C 1
ATOM 2198 O O . ASP A 1 287 ? 14.477 13.578 4.402 1.00 67.12 287 ASP A O 1
ATOM 2202 N N . VAL A 1 288 ? 12.867 14.191 5.830 1.00 67.25 288 VAL A N 1
ATOM 2203 C CA . VAL A 1 288 ? 12.549 12.819 6.266 1.00 67.25 288 VAL A CA 1
ATOM 2204 C C . VAL A 1 288 ? 11.628 12.108 5.259 1.00 67.25 288 VAL A C 1
ATOM 2206 O O . VAL A 1 288 ? 11.464 10.891 5.316 1.00 67.25 288 VAL A O 1
ATOM 2209 N N . LYS A 1 289 ? 11.006 12.846 4.327 1.00 79.62 289 LYS A N 1
ATOM 2210 C CA . LYS A 1 289 ? 9.969 12.331 3.420 1.00 79.62 289 LYS A CA 1
ATOM 2211 C C . LYS A 1 289 ? 10.408 12.453 1.958 1.00 79.62 289 LYS A C 1
ATOM 2213 O O . LYS A 1 289 ? 10.546 13.556 1.441 1.00 79.62 289 LYS A O 1
ATOM 2218 N N . CYS A 1 290 ? 10.570 11.317 1.281 1.00 90.88 290 CYS A N 1
ATOM 2219 C CA . CYS A 1 290 ? 10.717 11.271 -0.175 1.00 90.88 290 CYS A CA 1
ATOM 2220 C C . CYS A 1 290 ? 9.349 11.448 -0.849 1.00 90.88 290 CYS A C 1
ATOM 2222 O O . CYS A 1 290 ? 8.360 10.894 -0.366 1.00 90.88 290 CYS A O 1
ATOM 2224 N N . GLN A 1 291 ? 9.284 12.186 -1.958 1.00 93.00 291 GLN A N 1
ATOM 2225 C CA . GLN A 1 291 ? 8.017 12.526 -2.619 1.00 93.00 291 GLN A CA 1
ATOM 2226 C C . GLN A 1 291 ? 8.063 12.307 -4.140 1.00 93.00 291 GLN A C 1
ATOM 2228 O O . GLN A 1 291 ? 9.143 12.396 -4.737 1.00 93.00 291 GLN A O 1
ATOM 2233 N N . PRO A 1 292 ? 6.910 12.039 -4.784 1.00 94.94 292 PRO A N 1
ATOM 2234 C CA . PRO A 1 292 ? 6.809 12.010 -6.238 1.00 94.94 292 PRO A CA 1
ATOM 2235 C C . PRO A 1 292 ? 7.090 13.387 -6.851 1.00 94.94 292 PRO A C 1
ATOM 2237 O O . PRO A 1 292 ? 6.745 14.426 -6.279 1.00 94.94 292 PRO A O 1
ATOM 2240 N N . ILE A 1 293 ? 7.711 13.397 -8.032 1.00 93.88 293 ILE A N 1
ATOM 2241 C CA . ILE A 1 293 ? 8.045 14.640 -8.743 1.00 93.88 293 ILE A CA 1
ATOM 2242 C C . ILE A 1 293 ? 6.828 15.159 -9.510 1.00 93.88 293 ILE A C 1
ATOM 2244 O O . ILE A 1 293 ? 6.496 16.345 -9.411 1.00 93.88 293 ILE A O 1
ATOM 2248 N N . LEU A 1 294 ? 6.167 14.276 -10.264 1.00 94.38 294 LEU A N 1
ATOM 2249 C CA . LEU A 1 294 ? 5.071 14.673 -11.138 1.00 94.38 294 LEU A CA 1
ATOM 2250 C C . LEU A 1 294 ? 3.832 15.081 -10.330 1.00 94.38 294 LEU A C 1
ATOM 2252 O O . LEU A 1 294 ? 3.503 14.403 -9.354 1.00 94.38 294 LEU A O 1
ATOM 2256 N N . PRO A 1 295 ? 3.114 16.147 -10.737 1.00 92.81 295 PRO A N 1
ATOM 2257 C CA . PRO A 1 295 ? 1.908 16.592 -10.043 1.00 92.81 295 PRO A CA 1
ATOM 2258 C C . PRO A 1 295 ? 0.841 15.500 -9.899 1.00 92.81 295 PRO A C 1
ATOM 2260 O O . PRO A 1 295 ? 0.292 15.353 -8.816 1.00 92.81 295 PRO A O 1
ATOM 2263 N N . ASP A 1 296 ? 0.604 14.698 -10.942 1.00 92.50 296 ASP A N 1
ATOM 2264 C CA . ASP A 1 296 ? -0.381 13.606 -10.930 1.00 92.50 296 ASP A CA 1
ATOM 2265 C C . ASP A 1 296 ? 0.027 12.436 -10.024 1.00 92.50 296 ASP A C 1
ATOM 2267 O O . ASP A 1 296 ? -0.824 11.684 -9.557 1.00 92.50 296 ASP A O 1
ATOM 2271 N N . GLU A 1 297 ? 1.325 12.266 -9.758 1.00 94.88 297 GLU A N 1
ATOM 2272 C CA . GLU A 1 297 ? 1.812 11.225 -8.852 1.00 94.88 297 GLU A CA 1
ATOM 2273 C C . GLU A 1 297 ? 1.795 11.659 -7.381 1.00 94.88 297 GLU A C 1
ATOM 2275 O O . GLU A 1 297 ? 1.770 10.795 -6.507 1.00 94.88 297 GLU A O 1
ATOM 2280 N N . LYS A 1 298 ? 1.768 12.966 -7.084 1.00 92.69 298 LYS A N 1
ATOM 2281 C CA . LYS A 1 298 ? 1.717 13.479 -5.700 1.00 92.69 298 LYS A CA 1
ATOM 2282 C C . LYS A 1 298 ? 0.416 13.140 -4.977 1.00 92.69 298 LYS A C 1
ATOM 2284 O O . LYS A 1 298 ? 0.432 13.019 -3.756 1.00 92.69 298 LYS A O 1
ATOM 2289 N N . ASP A 1 299 ? -0.665 12.945 -5.725 1.00 91.81 299 ASP A N 1
ATOM 2290 C CA . ASP A 1 299 ? -1.971 12.555 -5.184 1.00 91.81 299 ASP A CA 1
ATOM 2291 C C . ASP A 1 299 ? -2.068 11.043 -4.900 1.00 91.81 299 ASP A C 1
ATOM 2293 O O . ASP A 1 299 ? -3.056 10.569 -4.337 1.00 91.81 299 ASP A O 1
ATOM 2297 N N . ILE A 1 300 ? -1.050 10.257 -5.272 1.00 92.44 300 ILE A N 1
ATOM 2298 C CA . ILE A 1 300 ? -1.024 8.821 -4.997 1.00 92.44 300 ILE A CA 1
ATOM 2299 C C . ILE A 1 300 ? -0.779 8.600 -3.506 1.00 92.44 300 ILE A C 1
ATOM 2301 O O . ILE A 1 300 ? 0.282 8.918 -2.965 1.00 92.44 300 ILE A O 1
ATOM 2305 N N . VAL A 1 301 ? -1.745 7.959 -2.855 1.00 91.44 301 VAL A N 1
ATOM 2306 C CA . VAL A 1 301 ? -1.628 7.526 -1.464 1.00 91.44 301 VAL A CA 1
ATOM 2307 C C . VAL A 1 301 ? -0.605 6.393 -1.375 1.00 91.44 301 VAL A C 1
ATOM 2309 O O . VAL A 1 301 ? -0.865 5.259 -1.772 1.00 91.44 301 VAL A O 1
ATOM 2312 N N . LEU A 1 302 ? 0.585 6.705 -0.857 1.00 92.06 302 LEU A N 1
ATOM 2313 C CA . LEU A 1 302 ? 1.662 5.725 -0.667 1.00 92.06 302 LEU A CA 1
ATOM 2314 C C . LEU A 1 302 ? 1.417 4.807 0.538 1.00 92.06 302 LEU A C 1
ATOM 2316 O O . LEU A 1 302 ? 2.018 3.737 0.631 1.00 92.06 302 LEU A O 1
ATOM 2320 N N . GLU A 1 303 ? 0.576 5.226 1.477 1.00 91.50 303 GLU A N 1
ATOM 2321 C CA . GLU A 1 303 ? 0.263 4.474 2.684 1.00 91.50 303 GLU A CA 1
ATOM 2322 C C . GLU A 1 303 ? -1.116 4.870 3.209 1.00 91.50 303 GLU A C 1
ATOM 2324 O O . GLU A 1 303 ? -1.432 6.056 3.311 1.00 91.50 303 GLU A O 1
ATOM 2329 N N . VAL A 1 304 ? -1.927 3.874 3.559 1.00 94.88 304 VAL A N 1
ATOM 2330 C CA . VAL A 1 304 ? -3.211 4.079 4.226 1.00 94.88 304 VAL A CA 1
ATOM 2331 C C . VAL A 1 304 ? -2.994 3.760 5.692 1.00 94.88 304 VAL A C 1
ATOM 2333 O O . VAL A 1 304 ? -3.032 2.603 6.105 1.00 94.88 304 VAL A O 1
ATOM 2336 N N . ASP A 1 305 ? -2.716 4.787 6.481 1.00 95.38 305 ASP A N 1
ATOM 2337 C CA . ASP A 1 305 ? -2.395 4.655 7.902 1.00 95.38 305 ASP A CA 1
ATOM 2338 C C . ASP A 1 305 ? -3.646 4.601 8.801 1.00 95.38 305 ASP A C 1
ATOM 2340 O O . ASP A 1 305 ? -3.569 4.167 9.951 1.00 95.38 305 ASP A O 1
ATOM 2344 N N . SER A 1 306 ? -4.795 5.045 8.281 1.00 96.94 306 SER A N 1
ATOM 2345 C CA . SER A 1 306 ? -6.021 5.255 9.048 1.00 96.94 306 SER A CA 1
ATOM 2346 C C . SER A 1 306 ? -7.283 5.364 8.185 1.00 96.94 306 SER A C 1
ATOM 2348 O O . SER A 1 306 ? -7.230 5.474 6.953 1.00 96.94 306 SER A O 1
ATOM 2350 N N . GLY A 1 307 ? -8.437 5.294 8.845 1.00 97.00 307 GLY A N 1
ATOM 2351 C CA . GLY A 1 307 ? -9.747 5.425 8.223 1.00 97.00 307 GLY A CA 1
ATOM 2352 C C . GLY A 1 307 ? -10.893 5.303 9.220 1.00 97.00 307 GLY A C 1
ATOM 2353 O O . GLY A 1 307 ? -10.685 5.356 10.430 1.00 97.00 307 GLY A O 1
ATOM 2354 N N . VAL A 1 308 ? -12.103 5.113 8.694 1.00 97.75 308 VAL A N 1
ATOM 2355 C CA . VAL A 1 308 ? -13.301 4.814 9.489 1.00 97.75 308 VAL A CA 1
ATOM 2356 C C . VAL A 1 308 ? -13.899 3.472 9.081 1.00 97.75 308 VAL A C 1
ATOM 2358 O O . VAL A 1 308 ? -13.975 3.143 7.893 1.00 97.75 308 VAL A O 1
ATOM 2361 N N . VAL A 1 309 ? -14.301 2.680 10.069 1.00 98.06 309 VAL A N 1
ATOM 2362 C CA . VAL A 1 309 ? -15.016 1.421 9.887 1.00 98.06 309 VAL A CA 1
ATOM 2363 C C . VAL A 1 309 ? -16.483 1.638 10.234 1.00 98.06 309 VAL A C 1
ATOM 2365 O O . VAL A 1 309 ? -16.815 2.057 11.339 1.00 98.06 309 VAL A O 1
ATOM 2368 N N . GLU A 1 310 ? -17.359 1.381 9.271 1.00 97.75 310 GLU A N 1
ATOM 2369 C CA . GLU A 1 310 ? -18.803 1.575 9.396 1.00 97.75 310 GLU A CA 1
ATOM 2370 C C . GLU A 1 310 ? -19.492 0.246 9.685 1.00 97.75 310 GLU A C 1
ATOM 2372 O O . GLU A 1 310 ? -19.198 -0.764 9.040 1.00 97.75 310 GLU A O 1
ATOM 2377 N N . GLN A 1 311 ? -20.442 0.259 10.616 1.00 96.81 311 GLN A N 1
ATOM 2378 C CA . GLN A 1 311 ? -21.371 -0.847 10.810 1.00 96.81 311 GLN A CA 1
ATOM 2379 C C . GLN A 1 311 ? -22.474 -0.752 9.754 1.00 96.81 311 GLN A C 1
ATOM 2381 O O . GLN A 1 311 ? -23.268 0.187 9.734 1.00 96.81 311 GLN A O 1
ATOM 2386 N N . VAL A 1 312 ? -22.524 -1.721 8.844 1.00 96.56 312 VAL A N 1
ATOM 2387 C CA . VAL A 1 312 ? -23.487 -1.696 7.739 1.00 96.56 312 VAL A CA 1
ATOM 2388 C C . VAL A 1 312 ? -24.910 -1.798 8.291 1.00 96.56 312 VAL A C 1
ATOM 2390 O O . VAL A 1 312 ? -25.230 -2.716 9.043 1.00 96.56 312 VAL A O 1
ATOM 2393 N N . GLY A 1 313 ? -25.777 -0.867 7.885 1.00 92.88 313 GLY A N 1
ATOM 2394 C CA . GLY A 1 313 ? -27.166 -0.806 8.347 1.00 92.88 313 GLY A CA 1
ATOM 2395 C C . GLY A 1 313 ? -27.381 0.023 9.618 1.00 92.88 313 GLY A C 1
ATOM 2396 O O . GLY A 1 313 ? -28.505 0.064 10.113 1.00 92.88 313 GLY A O 1
ATOM 2397 N N . SER A 1 314 ? -26.350 0.705 10.125 1.00 92.50 314 SER A N 1
ATOM 2398 C CA . SER A 1 314 ? -26.472 1.725 11.170 1.00 92.50 314 SER A CA 1
ATOM 2399 C C . SER A 1 314 ? -25.678 2.987 10.805 1.00 92.50 314 SER A C 1
ATOM 2401 O O . SER A 1 314 ? -24.901 2.989 9.852 1.00 92.50 314 SER A O 1
ATOM 2403 N N . ASP A 1 315 ? -25.865 4.064 11.572 1.00 92.75 315 ASP A N 1
ATOM 2404 C CA . ASP A 1 315 ? -25.070 5.298 11.456 1.00 92.75 315 ASP A CA 1
ATOM 2405 C C . ASP A 1 315 ? -23.808 5.261 12.347 1.00 92.75 315 ASP A C 1
ATOM 2407 O O . ASP A 1 315 ? -23.200 6.293 12.638 1.00 92.75 315 ASP A O 1
ATOM 2411 N N . ILE A 1 316 ? -23.425 4.073 12.835 1.00 95.31 316 ILE A N 1
ATOM 2412 C CA . ILE A 1 316 ? -22.286 3.898 13.738 1.00 95.31 316 ILE A CA 1
ATOM 2413 C C . ILE A 1 316 ? -21.017 3.683 12.915 1.00 95.31 316 ILE A C 1
ATOM 2415 O O . ILE A 1 316 ? -20.901 2.730 12.140 1.00 95.31 316 ILE A O 1
ATOM 2419 N N . GLN A 1 317 ? -20.035 4.545 13.147 1.00 96.81 317 GLN A N 1
ATOM 2420 C CA . GLN A 1 317 ? -18.701 4.449 12.572 1.00 96.81 317 GLN A CA 1
ATOM 2421 C C . GLN A 1 317 ? -17.649 4.659 13.652 1.00 96.81 317 GLN A C 1
ATOM 2423 O O . GLN A 1 317 ? -17.872 5.431 14.585 1.00 96.81 317 GLN A O 1
ATOM 2428 N N . HIS A 1 318 ? -16.507 4.000 13.483 1.00 97.88 318 HIS A N 1
ATOM 2429 C CA . HIS A 1 318 ? -15.374 4.107 14.395 1.00 97.88 318 HIS A CA 1
ATOM 2430 C C . HIS A 1 318 ? -14.087 4.407 13.630 1.00 97.88 318 HIS A C 1
ATOM 2432 O O . HIS A 1 318 ? -13.860 3.854 12.555 1.00 97.88 318 HIS A O 1
ATOM 2438 N N . GLU A 1 319 ? -13.232 5.267 14.166 1.00 98.06 319 GLU A N 1
ATOM 2439 C CA . GLU A 1 319 ? -11.878 5.482 13.673 1.00 98.06 319 GLU A CA 1
ATOM 2440 C C . GLU A 1 319 ? -11.046 4.205 13.852 1.00 98.06 319 GLU A C 1
ATOM 2442 O O . GLU A 1 319 ? -11.101 3.521 14.878 1.00 98.06 319 GLU A O 1
ATOM 2447 N N . PHE A 1 320 ? -10.229 3.896 12.849 1.00 98.12 320 PHE A N 1
ATOM 2448 C CA . PHE A 1 320 ? -9.218 2.855 12.940 1.00 98.12 320 PHE A CA 1
ATOM 2449 C C . PHE A 1 320 ? -7.855 3.372 12.493 1.00 98.12 320 PHE A C 1
ATOM 2451 O O . PHE A 1 320 ? -7.748 4.236 11.619 1.00 98.12 320 PHE A O 1
ATOM 2458 N N . LEU A 1 321 ? -6.803 2.762 13.036 1.00 98.06 321 LEU A N 1
ATOM 2459 C CA . LEU A 1 321 ? -5.453 2.842 12.481 1.00 98.06 321 LEU A CA 1
ATOM 2460 C C . LEU A 1 321 ? -5.058 1.490 11.881 1.00 98.06 321 LEU A C 1
ATOM 2462 O O . LEU A 1 321 ? -5.469 0.438 12.374 1.00 98.06 321 LEU A O 1
ATOM 2466 N N . THR A 1 322 ? -4.260 1.493 10.819 1.00 97.50 322 THR A N 1
ATOM 2467 C CA . THR A 1 322 ? -3.798 0.260 10.165 1.00 97.50 322 THR A CA 1
ATOM 2468 C C . THR A 1 322 ? -2.500 -0.260 10.780 1.00 97.50 322 THR A C 1
ATOM 2470 O O . THR A 1 322 ? -1.712 0.482 11.379 1.00 97.50 322 THR A O 1
ATOM 2473 N N . GLY A 1 323 ? -2.240 -1.553 10.601 1.00 95.88 323 GLY A N 1
ATOM 2474 C CA . GLY A 1 323 ? -0.920 -2.135 10.817 1.00 95.88 323 GLY A CA 1
ATOM 2475 C C . GLY A 1 323 ? 0.151 -1.539 9.896 1.00 95.88 323 GLY A C 1
ATOM 2476 O O . GLY A 1 323 ? -0.148 -0.989 8.838 1.00 95.88 323 GLY A O 1
ATOM 2477 N N . THR A 1 324 ? 1.422 -1.655 10.281 1.00 92.81 324 THR A N 1
ATOM 2478 C CA . THR A 1 324 ? 2.572 -1.144 9.506 1.00 92.81 324 THR A CA 1
ATOM 2479 C C . THR A 1 324 ? 3.059 -2.110 8.413 1.00 92.81 324 THR A C 1
ATOM 2481 O O . THR A 1 324 ? 4.225 -2.073 8.025 1.00 92.81 324 THR A O 1
ATOM 2484 N N . TRP A 1 325 ? 2.201 -3.020 7.948 1.00 92.38 325 TRP A N 1
ATOM 2485 C CA . TRP A 1 325 ? 2.468 -3.976 6.865 1.00 92.38 325 TRP A CA 1
ATOM 2486 C C . TRP A 1 325 ? 1.439 -3.796 5.740 1.00 92.38 325 TRP A C 1
ATOM 2488 O O . TRP A 1 325 ? 0.470 -3.061 5.912 1.00 92.38 325 TRP A O 1
ATOM 2498 N N . GLY A 1 326 ? 1.657 -4.417 4.576 1.00 81.88 326 GLY A N 1
ATOM 2499 C CA . GLY A 1 326 ? 0.842 -4.188 3.373 1.00 81.88 326 GLY A CA 1
ATOM 2500 C C . GLY A 1 326 ? -0.218 -5.259 3.124 1.00 81.88 326 GLY A C 1
ATOM 2501 O O . GLY A 1 326 ? 0.004 -6.154 2.319 1.00 81.88 326 GLY A O 1
ATOM 2502 N N . GLY A 1 327 ? -1.366 -5.166 3.795 1.00 92.00 327 GLY A N 1
ATOM 2503 C CA . GLY A 1 327 ? -2.541 -5.990 3.498 1.00 92.00 327 GLY A CA 1
ATOM 2504 C C . GLY A 1 327 ? -3.553 -5.229 2.642 1.00 92.00 327 GLY A C 1
ATOM 2505 O O . GLY A 1 327 ? -3.670 -4.012 2.762 1.00 92.00 327 GLY A O 1
ATOM 2506 N N . ILE A 1 328 ? -4.308 -5.926 1.793 1.00 94.50 328 ILE A N 1
ATOM 2507 C CA . ILE A 1 328 ? -5.338 -5.294 0.951 1.00 94.50 328 ILE A CA 1
ATOM 2508 C C . ILE A 1 328 ? -6.610 -5.091 1.765 1.00 94.50 328 ILE A C 1
ATOM 2510 O O . ILE A 1 328 ? -7.188 -6.058 2.261 1.00 94.50 328 ILE A O 1
ATOM 2514 N N . ILE A 1 329 ? -7.040 -3.836 1.894 1.00 95.50 329 ILE A N 1
ATOM 2515 C CA . ILE A 1 329 ? -8.272 -3.466 2.589 1.00 95.50 329 ILE A CA 1
ATOM 2516 C C . ILE A 1 329 ? -9.455 -4.101 1.845 1.00 95.50 329 ILE A C 1
ATOM 2518 O O . ILE A 1 329 ? -9.604 -3.860 0.644 1.00 95.50 329 ILE A O 1
ATOM 2522 N N . PRO A 1 330 ? -10.300 -4.900 2.523 1.00 94.31 330 PRO A N 1
ATOM 2523 C CA . PRO A 1 330 ? -11.454 -5.514 1.884 1.00 94.31 330 PRO A CA 1
ATOM 2524 C C . PRO A 1 330 ? -12.393 -4.468 1.271 1.00 94.31 330 PRO A C 1
ATOM 2526 O O . PRO A 1 330 ? -12.721 -3.466 1.909 1.00 94.31 330 PRO A O 1
ATOM 2529 N N . ALA A 1 331 ? -12.829 -4.707 0.034 1.00 90.81 331 ALA A N 1
ATOM 2530 C CA . ALA A 1 331 ? -13.774 -3.840 -0.660 1.00 90.81 331 ALA A CA 1
ATOM 2531 C C . ALA A 1 331 ? -15.224 -4.209 -0.309 1.00 90.81 331 ALA A C 1
ATOM 2533 O O . ALA A 1 331 ? -15.568 -5.387 -0.228 1.00 90.81 331 ALA A O 1
ATOM 2534 N N . GLY A 1 332 ? -16.085 -3.198 -0.179 1.00 93.94 332 GLY A N 1
ATOM 2535 C CA . GLY A 1 332 ? -17.513 -3.391 0.074 1.00 93.94 332 GLY A CA 1
ATOM 2536 C C . GLY A 1 332 ? -17.842 -3.800 1.511 1.00 93.94 332 GLY A C 1
ATOM 2537 O O . GLY A 1 332 ? -17.120 -3.455 2.447 1.00 93.94 332 GLY A O 1
ATOM 2538 N N . ASP A 1 333 ? -18.971 -4.491 1.661 1.00 97.38 333 ASP A N 1
ATOM 2539 C CA . ASP A 1 333 ? -19.506 -4.934 2.949 1.00 97.38 333 ASP A CA 1
ATOM 2540 C C . ASP A 1 333 ? -18.988 -6.327 3.257 1.00 97.38 333 ASP A C 1
ATOM 2542 O O . ASP A 1 333 ? -19.167 -7.252 2.463 1.00 97.38 333 ASP A O 1
ATOM 2546 N N . VAL A 1 334 ? -18.333 -6.475 4.405 1.00 97.31 334 VAL A N 1
ATOM 2547 C CA . VAL A 1 334 ? -17.673 -7.728 4.764 1.00 97.31 334 VAL A CA 1
ATOM 2548 C C . VAL A 1 334 ? -18.240 -8.256 6.071 1.00 97.31 334 VAL A C 1
ATOM 2550 O O . VAL A 1 334 ? -18.201 -7.546 7.079 1.00 97.31 334 VAL A O 1
ATOM 2553 N N . PRO A 1 335 ? -18.755 -9.497 6.098 1.00 97.44 335 PRO A N 1
ATOM 2554 C CA . PRO A 1 335 ? -19.270 -10.088 7.320 1.00 97.44 335 PRO A CA 1
ATOM 2555 C C . PRO A 1 335 ? -18.163 -10.256 8.353 1.00 97.44 335 PRO A C 1
ATOM 2557 O O . PRO A 1 335 ? -16.992 -10.471 8.029 1.00 97.44 335 PRO A O 1
ATOM 2560 N N . THR A 1 336 ? -18.558 -10.186 9.616 1.00 97.44 336 THR A N 1
ATOM 2561 C CA . THR A 1 336 ? -17.647 -10.315 10.751 1.00 97.44 336 THR A CA 1
ATOM 2562 C C . THR A 1 336 ? -17.826 -11.639 11.480 1.00 97.44 336 THR A C 1
ATOM 2564 O O . THR A 1 336 ? -18.834 -12.337 11.325 1.00 97.44 336 THR A O 1
ATOM 2567 N N . VAL A 1 337 ? -16.825 -11.985 12.283 1.00 97.12 337 VAL A N 1
ATOM 2568 C CA . VAL A 1 337 ? -16.893 -13.060 13.271 1.00 97.12 337 VAL A CA 1
ATOM 2569 C C . VAL A 1 337 ? -16.028 -12.688 14.474 1.00 97.12 337 VAL A C 1
ATOM 2571 O O . VAL A 1 337 ? -14.929 -12.158 14.314 1.00 97.12 337 VAL A O 1
ATOM 2574 N N . ALA A 1 338 ? -16.511 -12.943 15.688 1.00 97.62 338 ALA A N 1
ATOM 2575 C CA . ALA A 1 338 ? -15.678 -12.832 16.881 1.00 97.62 338 ALA A CA 1
ATOM 2576 C C . ALA A 1 338 ? -14.708 -14.019 16.948 1.00 97.62 338 ALA A C 1
ATOM 2578 O O . ALA A 1 338 ? -15.104 -15.167 16.730 1.00 97.62 338 ALA A O 1
ATOM 2579 N N . ALA A 1 339 ? -13.441 -13.745 17.247 1.00 97.69 339 ALA A N 1
ATOM 2580 C CA . ALA A 1 339 ? -12.456 -14.796 17.448 1.00 97.69 339 ALA A CA 1
ATOM 2581 C C . ALA A 1 339 ? -12.801 -15.674 18.655 1.00 97.69 339 ALA A C 1
ATOM 2583 O O . ALA A 1 339 ? -13.293 -15.195 19.677 1.00 97.69 339 ALA A O 1
ATOM 2584 N N . ASP A 1 340 ? -12.463 -16.951 18.549 1.00 97.06 340 ASP A N 1
ATOM 2585 C CA . ASP A 1 340 ? -12.451 -17.900 19.652 1.00 97.06 340 ASP A CA 1
ATOM 2586 C C . ASP A 1 340 ? -11.087 -18.610 19.659 1.00 97.06 340 ASP A C 1
ATOM 2588 O O . ASP A 1 340 ? -10.791 -19.285 18.682 1.00 97.06 340 ASP A O 1
ATOM 2592 N N . PRO A 1 341 ? -10.211 -18.445 20.667 1.00 97.12 341 PRO A N 1
ATOM 2593 C CA . PRO A 1 341 ? -10.377 -17.552 21.806 1.00 97.12 341 PRO A CA 1
ATOM 2594 C C . PRO A 1 341 ? -10.385 -16.078 21.385 1.00 97.12 341 PRO A C 1
ATOM 2596 O O . PRO A 1 341 ? -9.749 -15.681 20.408 1.00 97.12 341 PRO A O 1
ATOM 2599 N N . ILE A 1 342 ? -11.060 -15.247 22.181 1.00 97.38 342 ILE A N 1
ATOM 2600 C CA . ILE A 1 342 ? -11.310 -13.829 21.868 1.00 97.38 342 ILE A CA 1
ATOM 2601 C C . ILE A 1 342 ? -10.044 -12.982 21.711 1.00 97.38 342 ILE A C 1
ATOM 2603 O O . ILE A 1 342 ? -10.062 -11.939 21.059 1.00 97.38 342 ILE A O 1
ATOM 2607 N N . ASP A 1 343 ? -8.937 -13.405 22.320 1.00 96.69 343 ASP A N 1
ATOM 2608 C CA . ASP A 1 343 ? -7.655 -12.721 22.206 1.00 96.69 343 ASP A CA 1
ATOM 2609 C C . ASP A 1 343 ? -6.843 -13.176 20.986 1.00 96.69 343 ASP A C 1
ATOM 2611 O O . ASP A 1 343 ? -5.827 -12.552 20.694 1.00 96.69 343 ASP A O 1
ATOM 2615 N N . GLY A 1 344 ? -7.252 -14.224 20.265 1.00 96.94 344 GLY A N 1
ATOM 2616 C CA . GLY A 1 344 ? -6.532 -14.752 19.105 1.00 96.94 344 GLY A CA 1
ATOM 2617 C C . GLY A 1 344 ? -5.086 -15.166 19.400 1.00 96.94 344 GLY A C 1
ATOM 2618 O O . GLY A 1 344 ? -4.261 -15.163 18.493 1.00 96.94 344 GLY A O 1
ATOM 2619 N N . CYS A 1 345 ? -4.744 -15.459 20.660 1.00 97.19 345 CYS A N 1
ATOM 2620 C CA . CYS A 1 345 ? -3.368 -15.788 21.048 1.00 97.19 345 CYS A CA 1
ATOM 2621 C C . CYS A 1 345 ? -2.998 -17.264 20.859 1.00 97.19 345 CYS A C 1
ATOM 2623 O O . CYS A 1 345 ? -1.842 -17.642 21.045 1.00 97.19 345 CYS A O 1
ATOM 2625 N N . SER A 1 346 ? -3.963 -18.096 20.485 1.00 95.94 346 SER A N 1
ATOM 2626 C CA . SER A 1 346 ? -3.757 -19.464 20.021 1.00 95.94 346 SER A CA 1
ATOM 2627 C C . SER A 1 346 ? -4.523 -19.682 18.717 1.00 95.94 346 SER A C 1
ATOM 2629 O O . SER A 1 346 ? -5.231 -18.793 18.240 1.00 95.94 346 SER A O 1
ATOM 2631 N N . ALA A 1 347 ? -4.366 -20.865 18.118 1.00 96.56 347 ALA A N 1
ATOM 2632 C CA . ALA A 1 347 ? -5.127 -21.232 16.931 1.00 96.56 347 ALA A CA 1
ATOM 2633 C C . ALA A 1 347 ? -6.632 -21.060 17.185 1.00 96.56 347 ALA A C 1
ATOM 2635 O O . ALA A 1 347 ? -7.154 -21.574 18.178 1.00 96.56 347 ALA A O 1
ATOM 2636 N N . LEU A 1 348 ? -7.316 -20.363 16.272 1.00 97.88 348 LEU A N 1
ATOM 2637 C CA . LEU A 1 348 ? -8.746 -20.113 16.415 1.00 97.88 348 LEU A CA 1
ATOM 2638 C C . LEU A 1 348 ? -9.529 -21.433 16.418 1.00 97.88 348 LEU A C 1
ATOM 2640 O O . LEU A 1 348 ? -9.241 -22.323 15.620 1.00 97.88 348 LEU A O 1
ATOM 2644 N N . GLN A 1 349 ? -10.516 -21.552 17.296 1.00 97.81 349 GLN A N 1
ATOM 2645 C CA . GLN A 1 349 ? -11.466 -22.653 17.424 1.00 97.81 349 GLN A CA 1
ATOM 2646 C C . GLN A 1 349 ? -12.690 -22.472 16.518 1.00 97.81 349 GLN A C 1
ATOM 2648 O O . GLN A 1 349 ? -13.382 -23.453 16.247 1.00 97.81 349 GLN A O 1
ATOM 2653 N N . ASN A 1 350 ? -12.916 -21.263 15.981 1.00 96.19 350 ASN A N 1
ATOM 2654 C CA . ASN A 1 350 ? -13.923 -21.016 14.947 1.00 96.19 350 ASN A CA 1
ATOM 2655 C C . ASN A 1 350 ? -13.790 -22.031 13.794 1.00 96.19 350 ASN A C 1
ATOM 2657 O O . ASN A 1 350 ? -12.677 -22.420 13.407 1.00 96.19 350 ASN A O 1
ATOM 2661 N N . SER A 1 351 ? -14.912 -22.440 13.195 1.00 95.06 351 SER A N 1
ATOM 2662 C CA . SER A 1 351 ? -14.852 -23.284 12.001 1.00 95.06 351 SER A CA 1
ATOM 2663 C C . SER A 1 351 ? -14.226 -22.506 10.833 1.00 95.06 351 SER A C 1
ATOM 2665 O O . SER A 1 351 ? -14.340 -21.283 10.750 1.00 95.06 351 SER A O 1
ATOM 2667 N N . VAL A 1 352 ? -13.547 -23.195 9.909 1.00 95.25 352 VAL A N 1
ATOM 2668 C CA . VAL A 1 352 ? -12.925 -22.537 8.738 1.00 95.25 352 VAL A CA 1
ATOM 2669 C C . VAL A 1 352 ? -13.975 -21.789 7.904 1.00 95.25 352 VAL A C 1
ATOM 2671 O O . VAL A 1 352 ? -13.717 -20.678 7.445 1.00 95.25 352 VAL A O 1
ATOM 2674 N N . SER A 1 353 ? -15.181 -22.350 7.766 1.00 95.12 353 SER A N 1
ATOM 2675 C CA . SER A 1 353 ? -16.312 -21.719 7.074 1.00 95.12 353 SER A CA 1
ATOM 2676 C C . SER A 1 353 ? -16.824 -20.446 7.752 1.00 95.12 353 SER A C 1
ATOM 2678 O O . SER A 1 353 ? -17.350 -19.569 7.067 1.00 95.12 353 SER A O 1
ATOM 2680 N N . ASP A 1 354 ? -16.655 -20.313 9.070 1.00 94.00 354 ASP A N 1
ATOM 2681 C CA . ASP A 1 354 ? -17.065 -19.106 9.798 1.00 94.00 354 ASP A CA 1
ATOM 2682 C C . AS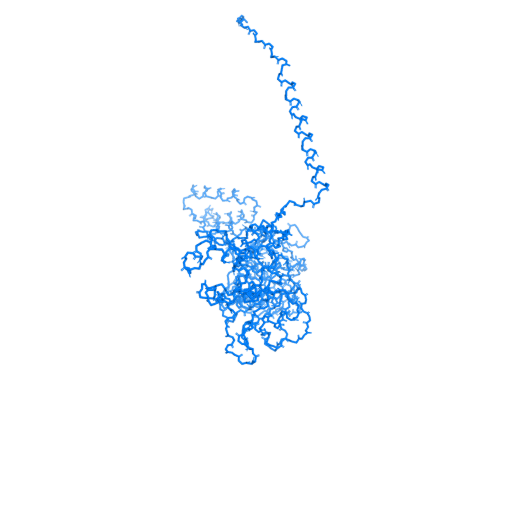P A 1 354 ? -16.059 -17.965 9.646 1.00 94.00 354 ASP A C 1
ATOM 2684 O O . ASP A 1 354 ? -16.429 -16.808 9.813 1.00 94.00 354 ASP A O 1
ATOM 2688 N N . VAL A 1 355 ? -14.797 -18.269 9.333 1.00 97.38 355 VAL A N 1
ATOM 2689 C CA . VAL A 1 355 ? -13.719 -17.270 9.255 1.00 97.38 355 VAL A CA 1
ATOM 2690 C C . VAL A 1 355 ? -13.377 -16.885 7.819 1.00 97.38 355 VAL A C 1
ATOM 2692 O O . VAL A 1 355 ? -13.040 -15.729 7.560 1.00 97.38 355 VAL A O 1
ATOM 2695 N N . THR A 1 356 ? -13.476 -17.822 6.876 1.00 97.44 356 THR A N 1
ATOM 2696 C CA . THR A 1 356 ? -13.050 -17.600 5.488 1.00 97.44 356 THR A CA 1
ATOM 2697 C C . THR A 1 356 ? -13.743 -16.379 4.878 1.00 97.44 356 THR A C 1
ATOM 2699 O O . THR A 1 356 ? -14.969 -16.295 4.851 1.00 97.44 356 THR A O 1
ATOM 2702 N N . GLY A 1 357 ? -12.949 -15.420 4.392 1.00 96.06 357 GLY A N 1
ATOM 2703 C CA . GLY A 1 357 ? -13.428 -14.183 3.768 1.00 96.06 357 GLY A CA 1
ATOM 2704 C C . GLY A 1 357 ? -14.044 -13.158 4.729 1.00 96.06 357 GLY A C 1
ATOM 2705 O O . GLY A 1 357 ? -14.539 -12.134 4.266 1.00 96.06 357 GLY A O 1
ATOM 2706 N N . ARG A 1 358 ? -14.019 -13.399 6.047 1.00 97.56 358 ARG A N 1
ATOM 2707 C CA . ARG A 1 358 ? -14.631 -12.523 7.059 1.00 97.56 358 ARG A CA 1
ATOM 2708 C C . ARG A 1 358 ? -13.617 -11.626 7.756 1.00 97.56 358 ARG A C 1
ATOM 2710 O O . ARG A 1 358 ? -12.419 -11.910 7.772 1.00 97.56 358 ARG A O 1
ATOM 2717 N N . VAL A 1 359 ? -14.109 -10.559 8.379 1.00 98.44 359 VAL A N 1
ATOM 2718 C CA . VAL A 1 359 ? -13.326 -9.763 9.333 1.00 98.44 359 VAL A CA 1
ATOM 2719 C C . VAL A 1 359 ? -13.382 -10.430 10.701 1.00 98.44 359 VAL A C 1
ATOM 2721 O O . VAL A 1 359 ? -14.462 -10.602 11.267 1.00 98.44 359 VAL A O 1
ATOM 2724 N N . VAL A 1 360 ? -12.223 -10.774 11.253 1.00 98.50 360 VAL A N 1
ATOM 2725 C CA . VAL A 1 360 ? -12.141 -11.353 12.596 1.00 98.50 360 VAL A CA 1
ATOM 2726 C C . VAL A 1 360 ? -11.980 -10.240 13.627 1.00 98.50 360 VAL A C 1
ATOM 2728 O O . VAL A 1 360 ? -11.026 -9.465 13.566 1.00 98.50 360 VAL A O 1
ATOM 2731 N N . LEU A 1 361 ? -12.905 -10.167 14.584 1.00 98.62 361 LEU A N 1
ATOM 2732 C CA . LEU A 1 361 ? -12.818 -9.267 15.732 1.00 98.62 361 LEU A CA 1
ATOM 2733 C C . LEU A 1 361 ? -12.020 -9.948 16.848 1.00 98.62 361 LEU A C 1
ATOM 2735 O O . LEU A 1 361 ? -12.392 -11.029 17.308 1.00 98.62 361 LEU A O 1
ATOM 2739 N N . VAL A 1 362 ? -10.946 -9.309 17.309 1.00 98.44 362 VAL A N 1
ATOM 2740 C CA . VAL A 1 362 ? -10.108 -9.789 18.419 1.00 98.44 362 VAL A CA 1
ATOM 2741 C C . VAL A 1 362 ? -9.950 -8.708 19.480 1.00 98.44 362 VAL A C 1
ATOM 2743 O O . VAL A 1 362 ? -9.907 -7.518 19.176 1.00 98.44 362 VAL A O 1
ATOM 2746 N N . ARG A 1 363 ? -9.792 -9.108 20.741 1.00 98.00 363 ARG A N 1
ATOM 2747 C CA . ARG A 1 363 ? -9.361 -8.198 21.809 1.00 98.00 363 ARG A CA 1
ATOM 2748 C C . ARG A 1 363 ? -7.839 -8.187 21.928 1.00 98.00 363 ARG A C 1
ATOM 2750 O O . ARG A 1 363 ? -7.164 -9.222 21.823 1.00 98.00 363 ARG A O 1
ATOM 2757 N N . ARG A 1 364 ? -7.261 -7.006 22.162 1.00 97.19 364 ARG A N 1
ATOM 2758 C CA . ARG A 1 364 ? -5.845 -6.896 22.523 1.00 97.19 364 ARG A CA 1
ATOM 2759 C C . ARG A 1 364 ? -5.606 -7.682 23.814 1.00 97.19 364 ARG A C 1
ATOM 2761 O O . ARG A 1 364 ? -6.404 -7.651 24.743 1.00 97.19 364 ARG A O 1
ATOM 2768 N N . GLY A 1 365 ? -4.519 -8.446 23.829 1.00 90.25 365 GLY A N 1
ATOM 2769 C CA . GLY A 1 365 ? -4.239 -9.433 24.868 1.00 90.25 365 GLY A CA 1
ATOM 2770 C C . GLY A 1 365 ? -2.740 -9.631 25.050 1.00 90.25 365 GLY A C 1
ATOM 2771 O O . GLY A 1 365 ? -1.963 -8.715 24.802 1.00 90.25 365 GLY A O 1
ATOM 2772 N N . ARG A 1 366 ? -2.340 -10.831 25.475 1.00 92.31 366 ARG A N 1
ATOM 2773 C CA . ARG A 1 366 ? -0.970 -11.116 25.946 1.00 92.31 366 ARG A CA 1
ATOM 2774 C C . ARG A 1 366 ? 0.054 -11.409 24.840 1.00 92.31 366 ARG A C 1
ATOM 2776 O O . ARG A 1 366 ? 1.247 -11.345 25.105 1.00 92.31 366 ARG A O 1
ATOM 2783 N N . CYS A 1 367 ? -0.402 -11.761 23.642 1.00 95.88 367 CYS A N 1
ATOM 2784 C CA . CYS A 1 367 ? 0.439 -12.082 22.485 1.00 95.88 367 CYS A CA 1
ATOM 2785 C C . CYS A 1 367 ? 0.653 -10.872 21.561 1.00 95.88 367 CYS A C 1
ATOM 2787 O O . CYS A 1 367 ? -0.006 -9.836 21.707 1.00 95.88 367 CYS A O 1
ATOM 2789 N N . SER A 1 368 ? 1.562 -11.012 20.592 1.00 96.50 368 SER A N 1
ATOM 2790 C CA . SER A 1 368 ? 1.850 -9.956 19.620 1.00 96.50 368 SER A CA 1
ATOM 2791 C C . SER A 1 368 ? 0.686 -9.742 18.644 1.00 96.50 368 SER A C 1
ATOM 2793 O O . SER A 1 368 ? -0.152 -10.622 18.444 1.00 96.50 368 SER A O 1
ATOM 2795 N N . PHE A 1 369 ? 0.630 -8.574 17.994 1.00 96.81 369 PHE A N 1
ATOM 2796 C CA . PHE A 1 369 ? -0.349 -8.330 16.928 1.00 96.81 369 PHE A CA 1
ATOM 2797 C C . PHE A 1 369 ? -0.173 -9.303 15.755 1.00 96.81 369 PHE A C 1
ATOM 2799 O O . PHE A 1 369 ? -1.166 -9.758 15.193 1.00 96.81 369 PHE A O 1
ATOM 2806 N N . GLY A 1 370 ? 1.074 -9.669 15.441 1.00 95.88 370 GLY A N 1
ATOM 2807 C CA . GLY A 1 370 ? 1.385 -10.650 14.402 1.00 95.88 370 GLY A CA 1
ATOM 2808 C C . GLY A 1 370 ? 0.772 -12.020 14.688 1.00 95.88 370 GLY A C 1
ATOM 2809 O O . GLY A 1 370 ? 0.208 -12.620 13.780 1.00 95.88 370 GLY A O 1
ATOM 2810 N N . ASP A 1 371 ? 0.789 -12.478 15.945 1.00 96.56 371 ASP A N 1
ATOM 2811 C CA . ASP A 1 371 ? 0.201 -13.775 16.325 1.00 96.56 371 ASP A CA 1
ATOM 2812 C C . ASP A 1 371 ? -1.316 -13.790 16.096 1.00 96.56 371 ASP A C 1
ATOM 2814 O O . ASP A 1 371 ? -1.854 -14.738 15.528 1.00 96.56 371 ASP A O 1
ATOM 2818 N N . LYS A 1 372 ? -1.995 -12.694 16.462 1.00 97.50 372 LYS A N 1
ATOM 2819 C CA . LYS A 1 372 ? -3.446 -12.524 16.270 1.00 97.50 372 LYS A CA 1
ATOM 2820 C C . LYS A 1 372 ? -3.821 -12.548 14.791 1.00 97.50 372 LYS A C 1
ATOM 2822 O O . LYS A 1 372 ? -4.758 -13.235 14.389 1.00 97.50 372 LYS A O 1
ATOM 2827 N N . VAL A 1 373 ? -3.077 -11.791 13.983 1.00 97.06 373 VAL A N 1
ATOM 2828 C CA . VAL A 1 373 ? -3.288 -11.703 12.533 1.00 97.06 373 VAL A CA 1
ATOM 2829 C C . VAL A 1 373 ? -3.030 -13.054 11.879 1.00 97.06 373 VAL A C 1
ATOM 2831 O O . VAL A 1 373 ? -3.856 -13.513 11.096 1.00 97.06 373 VAL A O 1
ATOM 2834 N N . LYS A 1 374 ? -1.944 -13.735 12.259 1.00 96.31 374 LYS A N 1
ATOM 2835 C CA . LYS A 1 374 ? -1.598 -15.059 11.739 1.00 96.31 374 LYS A CA 1
ATOM 2836 C C . LYS A 1 374 ? -2.659 -16.107 12.083 1.00 96.31 374 LYS A C 1
ATOM 2838 O O . LYS A 1 374 ? -3.062 -16.855 11.199 1.00 96.31 374 LYS A O 1
ATOM 2843 N N . ALA A 1 375 ? -3.175 -16.118 13.315 1.00 97.25 375 ALA A N 1
ATOM 2844 C CA . ALA A 1 375 ? -4.224 -17.051 13.735 1.00 97.25 375 ALA A CA 1
ATOM 2845 C C . ALA A 1 375 ? -5.515 -16.909 12.906 1.00 97.25 375 ALA A C 1
ATOM 2847 O O . ALA A 1 375 ? -6.135 -17.911 12.547 1.00 97.25 375 ALA A O 1
ATOM 2848 N N . ALA A 1 376 ? -5.905 -15.676 12.568 1.00 98.00 376 ALA A N 1
ATOM 2849 C CA . ALA A 1 376 ? -7.045 -15.399 11.695 1.00 98.00 376 ALA A CA 1
ATOM 2850 C C . ALA A 1 376 ? -6.750 -15.728 10.222 1.00 98.00 376 ALA A C 1
ATOM 2852 O O . ALA A 1 376 ? -7.565 -16.355 9.541 1.00 98.00 376 ALA A O 1
ATOM 2853 N N . GLN A 1 377 ? -5.571 -15.340 9.734 1.00 96.56 377 GLN A N 1
ATOM 2854 C CA . GLN A 1 377 ? -5.117 -15.600 8.369 1.00 96.56 377 GLN A CA 1
ATOM 2855 C C . GLN A 1 377 ? -5.069 -17.096 8.053 1.00 96.56 377 GLN A C 1
ATOM 2857 O O . GLN A 1 377 ? -5.541 -17.509 6.997 1.00 96.56 377 GLN A O 1
ATOM 2862 N N . ASP A 1 378 ? -4.587 -17.918 8.988 1.00 96.19 378 ASP A N 1
ATOM 2863 C CA . ASP A 1 378 ? -4.507 -19.377 8.840 1.00 96.19 378 ASP A CA 1
ATOM 2864 C C . ASP A 1 378 ? -5.887 -20.048 8.733 1.00 96.19 378 ASP A C 1
ATOM 2866 O O . ASP A 1 378 ? -5.997 -21.202 8.320 1.00 96.19 378 ASP A O 1
ATOM 2870 N N . ARG A 1 379 ? -6.958 -19.320 9.070 1.00 97.19 379 ARG A N 1
ATOM 2871 C CA . ARG A 1 379 ? -8.357 -19.732 8.889 1.00 97.19 379 ARG A CA 1
ATOM 2872 C C . ARG A 1 379 ? -9.043 -19.055 7.697 1.00 97.19 379 ARG A C 1
ATOM 2874 O O . ARG A 1 379 ? -10.249 -19.211 7.529 1.00 97.19 379 ARG A O 1
ATOM 2881 N N . GLY A 1 380 ? -8.292 -18.331 6.867 1.00 95.69 380 GLY A N 1
ATOM 2882 C CA . GLY A 1 380 ? -8.781 -17.705 5.639 1.00 95.69 380 GLY A CA 1
ATOM 2883 C C . GLY A 1 380 ? -9.470 -16.354 5.834 1.00 95.69 380 GLY A C 1
ATOM 2884 O O . GLY A 1 380 ? -10.209 -15.934 4.943 1.00 95.69 380 GLY A O 1
ATOM 2885 N N . ALA A 1 381 ? -9.266 -15.677 6.970 1.00 97.62 381 ALA A N 1
ATOM 2886 C CA . ALA A 1 381 ? -9.840 -14.352 7.219 1.00 97.62 381 ALA A CA 1
ATOM 2887 C C . ALA A 1 381 ? -9.493 -13.348 6.105 1.00 97.62 381 ALA A C 1
ATOM 2889 O O . ALA A 1 381 ? -8.453 -13.446 5.456 1.00 97.62 381 ALA A O 1
ATOM 2890 N N . ALA A 1 382 ? -10.357 -12.354 5.898 1.00 96.69 382 ALA A N 1
ATOM 2891 C CA . ALA A 1 382 ? -10.089 -11.238 4.991 1.00 96.69 382 ALA A CA 1
ATOM 2892 C C . ALA A 1 382 ? -9.306 -10.107 5.673 1.00 96.69 382 ALA A C 1
ATOM 2894 O O . ALA A 1 382 ? -8.513 -9.438 5.018 1.00 96.69 382 ALA A O 1
ATOM 2895 N N . ALA A 1 383 ? -9.533 -9.892 6.971 1.00 97.94 383 ALA A N 1
ATOM 2896 C CA . ALA A 1 383 ? -8.869 -8.877 7.785 1.00 97.94 383 ALA A CA 1
ATOM 2897 C C . ALA A 1 383 ? -9.044 -9.172 9.281 1.00 97.94 383 ALA A C 1
ATOM 2899 O O . ALA A 1 383 ? -9.875 -9.999 9.667 1.00 97.94 383 ALA A O 1
ATOM 2900 N N . VAL A 1 384 ? -8.310 -8.443 10.123 1.00 98.50 384 VAL A N 1
ATOM 2901 C CA . VAL A 1 384 ? -8.488 -8.458 11.583 1.00 98.50 384 VAL A CA 1
ATOM 2902 C C . VAL A 1 384 ? -8.774 -7.055 12.099 1.00 98.50 384 VAL A C 1
ATOM 2904 O O . VAL A 1 384 ? -8.077 -6.113 11.733 1.00 98.50 384 VAL A O 1
ATOM 2907 N N . VAL A 1 385 ? -9.760 -6.924 12.987 1.00 98.75 385 VAL A N 1
ATOM 2908 C CA . VAL A 1 385 ? -9.985 -5.719 13.795 1.00 98.75 385 VAL A CA 1
ATOM 2909 C C . VAL A 1 385 ? -9.629 -6.039 15.241 1.00 98.75 385 VAL A C 1
ATOM 2911 O O . VAL A 1 385 ? -10.221 -6.920 15.861 1.00 98.75 385 VAL A O 1
ATOM 2914 N N . VAL A 1 386 ? -8.649 -5.320 15.775 1.00 98.69 386 VAL A N 1
ATOM 2915 C CA . VAL A 1 386 ? -8.157 -5.439 17.143 1.00 98.69 386 VAL A CA 1
ATOM 2916 C C . VAL A 1 386 ? -8.770 -4.329 17.988 1.00 98.69 386 VAL A C 1
ATOM 2918 O O . VAL A 1 386 ? -8.462 -3.156 17.795 1.00 98.69 386 VAL A O 1
ATOM 2921 N N . ALA A 1 387 ? -9.607 -4.694 18.953 1.00 98.44 387 ALA A N 1
ATOM 2922 C CA . ALA A 1 387 ? -10.048 -3.780 19.999 1.00 98.44 387 ALA A CA 1
ATOM 2923 C C . ALA A 1 387 ? -8.893 -3.524 20.975 1.00 98.44 387 ALA A C 1
ATOM 2925 O O . ALA A 1 387 ? -8.378 -4.471 21.583 1.00 98.44 387 ALA A O 1
ATOM 2926 N N . ASP A 1 388 ? -8.466 -2.268 21.102 1.00 97.31 388 ASP A N 1
ATOM 2927 C CA . ASP A 1 388 ? -7.392 -1.882 22.017 1.00 97.31 388 ASP A CA 1
ATOM 2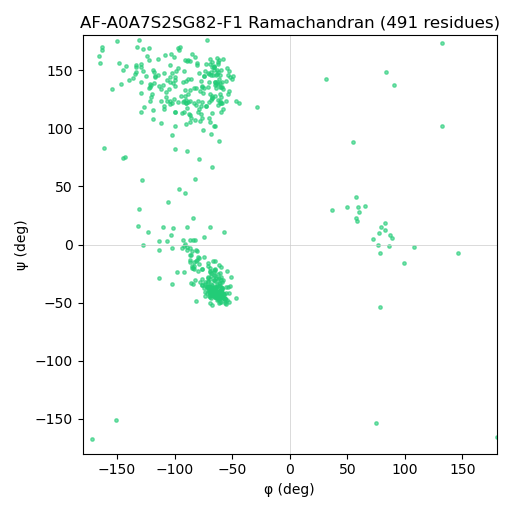928 C C . ASP A 1 388 ? -7.832 -1.942 23.497 1.00 97.31 388 ASP A C 1
ATOM 2930 O O . ASP A 1 388 ? -8.979 -2.247 23.827 1.00 97.31 388 ASP A O 1
ATOM 2934 N N . LEU A 1 389 ? -6.900 -1.679 24.413 1.00 94.75 389 LEU A N 1
ATOM 2935 C CA . LEU A 1 389 ? -7.148 -1.644 25.851 1.00 94.75 389 LEU A CA 1
ATOM 2936 C C . LEU A 1 389 ? -7.823 -0.327 26.28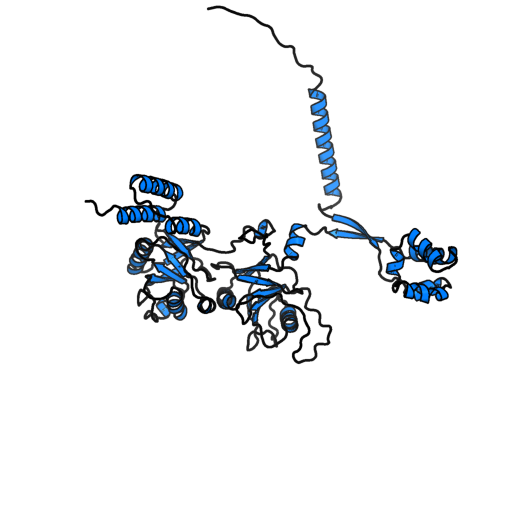4 1.00 94.75 389 LEU A C 1
ATOM 2938 O O . LEU A 1 389 ? -7.545 0.732 25.712 1.00 94.75 389 LEU A O 1
ATOM 2942 N N . PRO A 1 390 ? -8.680 -0.349 27.323 1.00 92.50 390 PRO A N 1
ATOM 2943 C CA . PRO A 1 390 ? -9.289 0.864 27.865 1.00 92.50 390 PRO A CA 1
ATOM 2944 C C . PRO A 1 390 ? -8.254 1.918 28.277 1.00 92.50 390 PRO A C 1
ATOM 2946 O O . PRO A 1 390 ? -7.207 1.597 28.835 1.00 92.50 390 PRO A O 1
ATOM 2949 N N . GLY A 1 391 ? -8.555 3.191 28.012 1.00 88.31 391 GLY A N 1
ATOM 2950 C CA . GLY A 1 391 ? -7.687 4.325 28.354 1.00 88.31 391 GLY A CA 1
ATOM 2951 C C . GLY A 1 391 ? -6.493 4.541 27.414 1.00 88.31 391 GLY A C 1
ATOM 2952 O O . GLY A 1 391 ? -5.824 5.570 27.510 1.00 88.31 391 GLY A O 1
ATOM 2953 N N . HIS A 1 392 ? -6.234 3.637 26.467 1.00 92.06 392 HIS A N 1
ATOM 2954 C CA . HIS A 1 392 ? -5.154 3.795 25.495 1.00 92.06 392 HIS A CA 1
ATOM 2955 C C . HIS A 1 392 ? -5.598 4.673 24.317 1.00 92.06 392 HIS A C 1
ATOM 2957 O O . HIS A 1 392 ? -6.697 4.516 23.789 1.00 92.06 392 HIS A O 1
ATOM 2963 N N . ALA A 1 393 ? -4.745 5.623 23.925 1.00 94.50 393 ALA A N 1
ATOM 2964 C CA . ALA A 1 393 ? -4.880 6.305 22.640 1.00 94.50 393 ALA A CA 1
ATOM 2965 C C . ALA A 1 393 ? -4.439 5.345 21.533 1.00 94.50 393 ALA A C 1
ATOM 2967 O O . ALA A 1 393 ? -3.496 4.575 21.740 1.00 94.50 393 ALA A O 1
ATOM 2968 N N . LEU A 1 394 ? -5.083 5.409 20.364 1.00 96.56 394 LEU A N 1
ATOM 2969 C CA . LEU A 1 394 ? -4.727 4.517 19.266 1.00 96.56 394 LEU A CA 1
ATOM 2970 C C . LEU A 1 394 ? -3.280 4.714 18.824 1.00 96.56 394 LEU A C 1
ATOM 2972 O O . LEU A 1 394 ? -2.775 5.827 18.694 1.00 96.56 394 LEU A O 1
ATOM 2976 N N . GLN A 1 395 ? -2.619 3.597 18.556 1.00 95.44 395 GLN A N 1
ATOM 2977 C CA . GLN A 1 395 ? -1.288 3.547 17.971 1.00 95.44 395 GLN A CA 1
ATOM 2978 C C . GLN A 1 395 ? -1.274 2.470 16.900 1.00 95.44 395 GLN A C 1
ATOM 2980 O O . GLN A 1 395 ? -1.895 1.421 17.064 1.00 95.44 395 GLN A O 1
ATOM 2985 N N . ARG A 1 396 ? -0.547 2.707 15.808 1.00 95.44 396 ARG A N 1
ATOM 2986 C CA . ARG A 1 396 ? -0.429 1.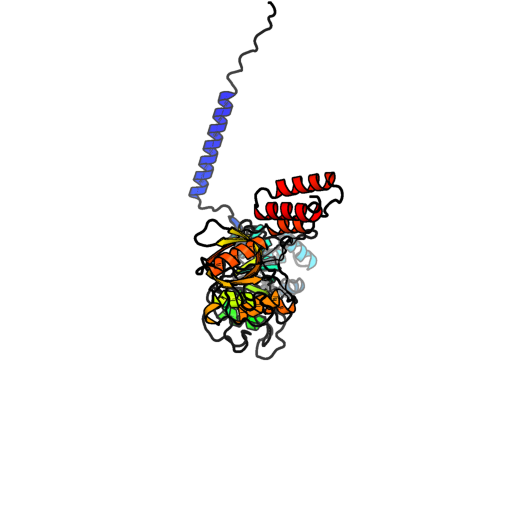714 14.739 1.00 95.44 396 ARG A CA 1
ATOM 2987 C C . ARG A 1 396 ? 0.215 0.433 15.247 1.00 95.44 396 ARG A C 1
ATOM 2989 O O . ARG A 1 396 ? 1.144 0.451 16.054 1.00 95.44 396 ARG A O 1
ATOM 2996 N N . MET A 1 397 ? -0.280 -0.688 14.739 1.00 95.50 397 MET A N 1
ATOM 2997 C CA . MET A 1 397 ? 0.224 -2.002 15.111 1.00 95.50 397 MET A CA 1
ATOM 2998 C C . MET A 1 397 ? 1.507 -2.306 14.344 1.00 95.50 397 MET A C 1
ATOM 3000 O O . MET A 1 397 ? 1.513 -2.306 13.114 1.00 95.50 397 MET A O 1
ATOM 3004 N N . GLY A 1 398 ? 2.577 -2.601 15.074 1.00 93.94 398 GLY A N 1
ATOM 3005 C CA . GLY A 1 398 ? 3.814 -3.131 14.510 1.00 93.94 398 GLY A CA 1
ATOM 3006 C C . GLY A 1 398 ? 3.884 -4.652 14.628 1.00 93.94 398 GLY A C 1
ATOM 3007 O O . GLY A 1 398 ? 3.340 -5.242 15.565 1.00 93.94 398 GLY A O 1
ATOM 3008 N N . VAL A 1 399 ? 4.608 -5.274 13.704 1.00 92.81 399 VAL A N 1
ATOM 3009 C CA . VAL A 1 399 ? 5.053 -6.670 13.800 1.00 92.81 399 VAL A CA 1
ATOM 3010 C C . VAL A 1 399 ? 6.573 -6.720 13.710 1.00 92.81 399 VAL A C 1
ATOM 3012 O O . VAL A 1 399 ? 7.209 -5.779 13.231 1.00 92.81 399 VAL A O 1
ATOM 3015 N N . SER A 1 400 ? 7.174 -7.805 14.192 1.00 89.94 400 SER A N 1
ATOM 3016 C CA . SER A 1 400 ? 8.620 -7.983 14.064 1.00 89.94 400 SER A CA 1
ATOM 3017 C C . SER A 1 400 ? 9.032 -8.142 12.593 1.00 89.94 400 SER A C 1
ATOM 3019 O O . SER A 1 400 ? 8.255 -8.620 11.766 1.00 89.94 400 SER A O 1
ATOM 3021 N N . THR A 1 401 ? 10.274 -7.782 12.257 1.00 84.88 401 THR A N 1
ATOM 3022 C CA . THR A 1 401 ? 10.796 -7.918 10.886 1.00 84.88 401 THR A CA 1
ATOM 3023 C C . THR A 1 401 ? 10.638 -9.332 10.309 1.00 84.88 401 THR A C 1
ATOM 3025 O O . THR A 1 401 ? 10.237 -9.428 9.150 1.00 84.88 401 THR A O 1
ATOM 3028 N N . PRO A 1 402 ? 10.890 -10.426 11.063 1.00 86.12 402 PRO A N 1
ATOM 3029 C CA . PRO A 1 402 ? 10.636 -11.780 10.568 1.00 86.12 402 PRO A CA 1
ATOM 3030 C C . PRO A 1 402 ? 9.159 -12.040 10.244 1.00 86.12 402 PRO A C 1
ATOM 3032 O O . PRO A 1 402 ? 8.869 -12.638 9.216 1.00 86.12 402 PRO A O 1
ATOM 3035 N N . GLN A 1 403 ? 8.229 -11.537 11.065 1.00 89.25 403 GLN A N 1
ATOM 3036 C CA . GLN A 1 403 ? 6.790 -11.742 10.861 1.00 89.25 403 GLN A CA 1
ATOM 3037 C C . GLN A 1 403 ? 6.237 -10.991 9.642 1.00 89.25 403 GLN A C 1
ATOM 3039 O O . GLN A 1 403 ? 5.207 -11.398 9.118 1.00 89.25 403 GLN A O 1
ATOM 3044 N N . LEU A 1 404 ? 6.888 -9.919 9.165 1.00 88.44 404 LEU A N 1
ATOM 3045 C CA . LEU A 1 404 ? 6.397 -9.139 8.016 1.00 88.44 404 LEU A CA 1
ATOM 3046 C C . LEU A 1 404 ? 6.167 -9.997 6.768 1.00 88.44 404 LEU A C 1
ATOM 3048 O O . LEU A 1 404 ? 5.225 -9.737 6.025 1.00 88.44 404 LEU A O 1
ATOM 3052 N N . ALA A 1 405 ? 7.016 -11.003 6.539 1.00 87.06 405 ALA A N 1
ATOM 3053 C CA . ALA A 1 405 ? 6.897 -11.891 5.386 1.00 87.06 405 ALA A CA 1
ATOM 3054 C C . ALA A 1 405 ? 5.692 -12.844 5.472 1.00 87.06 405 ALA A C 1
ATOM 3056 O O . ALA A 1 405 ? 5.288 -13.384 4.447 1.00 87.06 405 ALA A O 1
ATOM 3057 N N . ASP A 1 406 ? 5.108 -13.007 6.662 1.00 89.44 406 ASP A N 1
ATOM 3058 C CA . ASP A 1 406 ? 3.969 -13.889 6.918 1.00 89.44 406 ASP A CA 1
ATOM 3059 C C . ASP A 1 406 ? 2.640 -13.128 7.030 1.00 89.44 406 ASP A C 1
ATOM 3061 O O . ASP A 1 406 ? 1.595 -13.747 7.223 1.00 89.44 406 ASP A O 1
ATOM 3065 N N . MET A 1 407 ? 2.648 -11.793 6.947 1.00 92.88 407 MET A N 1
ATOM 3066 C CA . MET A 1 407 ? 1.431 -10.982 7.025 1.00 92.88 407 MET A CA 1
ATOM 3067 C C . MET A 1 407 ? 0.865 -10.734 5.621 1.00 92.88 407 MET A C 1
ATOM 3069 O O . MET A 1 407 ? 1.480 -10.036 4.814 1.00 92.88 407 MET A O 1
ATOM 3073 N N . GLU A 1 408 ? -0.314 -11.282 5.334 1.00 92.94 408 GLU A N 1
ATOM 3074 C CA . GLU A 1 408 ? -1.010 -11.164 4.039 1.00 92.94 408 GLU A CA 1
ATOM 3075 C C . GLU A 1 408 ? -2.309 -10.360 4.129 1.00 92.94 408 GLU A C 1
ATOM 3077 O O . GLU A 1 408 ? -2.730 -9.738 3.152 1.00 92.94 408 GLU A O 1
ATOM 3082 N N . ILE A 1 409 ? -2.960 -10.379 5.292 1.00 95.50 409 ILE A N 1
ATOM 3083 C CA . ILE A 1 409 ? -4.221 -9.670 5.530 1.00 95.50 409 ILE A CA 1
ATOM 3084 C C . ILE A 1 409 ? -3.975 -8.378 6.315 1.00 95.50 409 ILE A C 1
ATOM 3086 O O . ILE A 1 409 ? -3.058 -8.325 7.143 1.00 95.50 409 ILE A O 1
ATOM 3090 N N . PRO A 1 410 ? -4.761 -7.312 6.088 1.00 96.94 410 PRO A N 1
ATOM 3091 C CA . PRO A 1 410 ? -4.621 -6.088 6.859 1.00 96.94 410 PRO A CA 1
ATOM 3092 C C . PRO A 1 410 ? -5.103 -6.292 8.299 1.00 96.94 410 PRO A C 1
ATOM 3094 O O . PRO A 1 410 ? -6.053 -7.031 8.575 1.00 96.94 410 PRO A O 1
ATOM 3097 N N . GLY A 1 411 ? -4.441 -5.592 9.216 1.00 97.38 411 GLY A N 1
ATOM 3098 C CA . GLY A 1 411 ? -4.892 -5.424 10.590 1.00 97.38 411 GLY A CA 1
ATOM 3099 C C . GLY A 1 411 ? -5.332 -3.987 10.826 1.00 97.38 411 GLY A C 1
ATOM 3100 O O . GLY A 1 411 ? -4.639 -3.050 10.430 1.00 97.38 411 GLY A O 1
ATOM 3101 N N . PHE A 1 412 ? -6.446 -3.830 11.523 1.00 98.50 412 PHE A N 1
ATOM 3102 C CA . PHE A 1 412 ? -6.989 -2.556 11.971 1.00 98.50 412 PHE A CA 1
ATOM 3103 C C . PHE A 1 412 ? -7.033 -2.550 13.492 1.00 98.50 412 PHE A C 1
ATOM 3105 O O . PHE A 1 412 ? -7.390 -3.558 14.093 1.00 98.50 412 PHE A O 1
ATOM 3112 N N . VAL A 1 413 ? -6.677 -1.440 14.124 1.00 98.56 413 VAL A N 1
ATOM 3113 C CA . VAL A 1 413 ? -6.879 -1.240 15.560 1.00 98.56 413 VAL A CA 1
ATOM 3114 C C . VAL A 1 413 ? -7.930 -0.164 15.771 1.00 98.56 413 VAL A C 1
ATOM 3116 O O . VAL A 1 413 ? -7.888 0.875 15.114 1.00 98.56 413 VAL A O 1
ATOM 3119 N N . VAL A 1 414 ? -8.866 -0.436 16.674 1.00 98.62 414 VAL A N 1
ATOM 3120 C CA . VAL A 1 414 ? -9.952 0.465 17.080 1.00 98.62 414 VAL A CA 1
ATOM 3121 C C . VAL A 1 414 ? -9.903 0.680 18.587 1.00 98.62 414 VAL A C 1
ATOM 3123 O O . VAL A 1 414 ? -9.257 -0.085 19.312 1.00 98.62 414 VAL A O 1
ATOM 3126 N N . THR A 1 415 ? -10.565 1.729 19.078 1.00 97.69 415 THR A N 1
ATOM 3127 C CA . THR A 1 415 ? -10.582 2.023 20.517 1.00 97.69 415 THR A CA 1
ATOM 3128 C C . THR A 1 415 ? -11.272 0.894 21.287 1.00 97.69 415 THR A C 1
ATOM 3130 O O . THR A 1 415 ? -12.035 0.115 20.718 1.00 97.69 415 THR A O 1
ATOM 3133 N N . ALA A 1 416 ? -11.035 0.790 22.598 1.00 96.25 416 ALA A N 1
ATOM 3134 C CA . ALA A 1 416 ? -11.730 -0.201 23.423 1.00 96.25 416 ALA A CA 1
ATOM 3135 C C . ALA A 1 416 ? -13.262 -0.050 23.338 1.00 96.25 416 ALA A C 1
ATOM 3137 O O . ALA A 1 416 ? -13.969 -1.037 23.163 1.00 96.25 416 ALA A O 1
ATOM 3138 N N . ALA A 1 417 ? -13.757 1.195 23.372 1.00 95.69 417 ALA A N 1
ATOM 3139 C CA . ALA A 1 417 ? -15.183 1.506 23.267 1.00 95.69 417 ALA A CA 1
ATOM 3140 C C . ALA A 1 417 ? -15.763 1.140 21.889 1.00 95.69 417 ALA A C 1
ATOM 3142 O O . ALA A 1 417 ? -16.839 0.547 21.810 1.00 95.69 417 ALA A O 1
ATOM 3143 N N . ALA A 1 418 ? -15.033 1.436 20.808 1.00 97.56 418 ALA A N 1
ATOM 3144 C CA . ALA A 1 418 ? -15.393 0.981 19.468 1.00 97.56 418 ALA A CA 1
ATOM 3145 C C . ALA A 1 418 ? -15.425 -0.551 19.385 1.00 97.56 418 ALA A C 1
ATOM 3147 O O . ALA A 1 418 ? -16.359 -1.133 18.840 1.00 97.56 418 ALA A O 1
ATOM 3148 N N . GLY A 1 419 ? -14.430 -1.210 19.979 1.00 97.62 419 GLY A N 1
ATOM 3149 C CA . GLY A 1 419 ? -14.362 -2.660 20.094 1.00 97.62 419 GLY A CA 1
ATOM 3150 C C . GLY A 1 419 ? -15.589 -3.255 20.775 1.00 97.62 419 GLY A C 1
ATOM 3151 O O . GLY A 1 419 ? -16.200 -4.165 20.222 1.00 97.62 419 GLY A O 1
ATOM 3152 N N . ASP A 1 420 ? -15.979 -2.729 21.936 1.00 97.06 420 ASP A N 1
ATOM 3153 C CA . ASP A 1 420 ? -17.168 -3.185 22.662 1.00 97.06 420 ASP A CA 1
ATOM 3154 C C . ASP A 1 420 ? -18.438 -3.017 21.819 1.00 97.06 420 ASP A C 1
ATOM 3156 O O . ASP A 1 420 ? -19.192 -3.976 21.668 1.00 97.06 420 ASP A O 1
ATOM 3160 N N . SER A 1 421 ? -18.603 -1.869 21.151 1.00 96.69 421 SER A N 1
ATOM 3161 C CA . SER A 1 421 ? -19.708 -1.644 20.208 1.00 96.69 421 SER A CA 1
ATOM 3162 C C . SER A 1 421 ? -19.741 -2.682 19.077 1.00 96.69 421 SER A C 1
ATOM 3164 O O . SER A 1 421 ? -20.807 -3.193 18.731 1.00 96.69 421 SER A O 1
ATOM 3166 N N . LEU A 1 422 ? -18.584 -3.028 18.503 1.00 97.88 422 LEU A N 1
ATOM 3167 C CA . LEU A 1 422 ? -18.487 -4.032 17.441 1.00 97.88 422 LEU A CA 1
ATOM 3168 C C . LEU A 1 422 ? -18.774 -5.449 17.953 1.00 97.88 422 LEU A C 1
ATOM 3170 O O . LEU A 1 422 ? -19.454 -6.215 17.274 1.00 97.88 422 LEU A O 1
ATOM 3174 N N . PHE A 1 423 ? -18.288 -5.812 19.142 1.00 97.50 423 PHE A N 1
ATOM 3175 C CA . PHE A 1 423 ? -18.560 -7.123 19.737 1.00 97.50 423 PHE A CA 1
ATOM 3176 C C . PHE A 1 423 ? -20.031 -7.288 20.126 1.00 97.50 423 PHE A C 1
ATOM 3178 O O . PHE A 1 423 ? -20.585 -8.366 19.919 1.00 97.50 423 PHE A O 1
ATOM 3185 N N . GLU A 1 424 ? -20.673 -6.245 20.650 1.00 95.62 424 GLU A N 1
ATOM 3186 C CA . GLU A 1 424 ? -22.112 -6.238 20.928 1.00 95.62 424 GLU A CA 1
ATOM 3187 C C . GLU A 1 424 ? -22.924 -6.408 19.639 1.00 95.62 424 GLU A C 1
ATOM 3189 O O . GLU A 1 424 ? -23.799 -7.272 19.566 1.00 95.62 424 GLU A O 1
ATOM 3194 N N . ALA A 1 425 ? -22.583 -5.661 18.585 1.00 95.00 425 ALA A N 1
ATOM 3195 C CA . ALA A 1 425 ? -23.239 -5.788 17.287 1.00 95.00 425 ALA A CA 1
ATOM 3196 C C . ALA A 1 425 ? -22.989 -7.157 16.622 1.00 95.00 425 ALA A C 1
ATOM 3198 O O . ALA A 1 425 ? -23.848 -7.676 15.917 1.00 95.00 425 ALA A O 1
ATOM 3199 N N . ALA A 1 426 ? -21.839 -7.793 16.859 1.00 93.44 426 ALA A N 1
ATOM 3200 C CA . ALA A 1 426 ? -21.575 -9.138 16.351 1.00 93.44 426 ALA A CA 1
ATOM 3201 C C . ALA A 1 426 ? -22.440 -10.212 17.042 1.00 93.44 426 ALA A C 1
ATOM 3203 O O . ALA A 1 426 ? -22.788 -11.209 16.409 1.00 93.44 426 ALA A O 1
ATOM 3204 N N . GLN A 1 427 ? -22.820 -10.012 18.311 1.00 90.00 427 GLN A N 1
ATOM 3205 C CA . GLN A 1 427 ? -23.667 -10.951 19.062 1.00 90.00 427 GLN A CA 1
ATOM 3206 C C . GLN A 1 427 ? -25.117 -10.979 18.571 1.00 90.00 427 GLN A C 1
ATOM 3208 O O . GLN A 1 427 ? -25.770 -12.016 18.671 1.00 90.00 427 GLN A O 1
ATOM 3213 N N . THR A 1 428 ? -25.624 -9.872 18.021 1.00 85.00 428 THR A N 1
ATOM 3214 C CA . THR A 1 428 ? -26.980 -9.818 17.447 1.00 85.00 428 THR A CA 1
ATOM 3215 C C . THR A 1 428 ? -27.079 -10.534 16.094 1.00 85.00 428 THR A C 1
ATOM 3217 O O . THR A 1 428 ? -28.184 -10.818 15.632 1.00 85.00 428 THR A O 1
ATOM 3220 N N . GLY A 1 429 ? -25.935 -10.906 15.507 1.00 84.00 429 GLY A N 1
ATOM 3221 C CA . GLY A 1 429 ? -25.827 -11.645 14.255 1.00 84.00 429 GLY A CA 1
ATOM 3222 C C . GLY A 1 429 ? -25.903 -10.746 13.018 1.00 84.00 429 GLY A C 1
ATOM 3223 O O . GLY A 1 429 ? -26.572 -9.720 12.996 1.00 84.00 429 GLY A O 1
ATOM 3224 N N . GLY A 1 430 ? -25.202 -11.144 11.953 1.00 88.56 430 GLY A N 1
ATOM 3225 C CA . GLY A 1 430 ? -25.268 -10.451 10.660 1.00 88.56 430 GLY A CA 1
ATOM 3226 C C . GLY A 1 430 ? -24.473 -9.144 10.566 1.00 88.56 430 GLY A C 1
ATOM 3227 O O . GLY A 1 430 ? -24.608 -8.447 9.562 1.00 88.56 430 GLY A O 1
ATOM 3228 N N . LEU A 1 431 ? -23.624 -8.821 11.553 1.00 96.69 431 LEU A N 1
ATOM 3229 C CA . LEU A 1 431 ? -22.746 -7.652 11.478 1.00 96.69 431 LEU A CA 1
ATOM 3230 C C . LEU A 1 431 ? -21.826 -7.746 10.256 1.00 96.69 431 LEU A C 1
ATOM 3232 O O . LEU A 1 431 ? -21.011 -8.669 10.136 1.00 96.69 431 LEU A O 1
ATOM 3236 N N . GLN A 1 432 ? -21.928 -6.736 9.400 1.00 97.94 432 GLN A N 1
ATOM 3237 C CA . GLN A 1 432 ? -21.017 -6.481 8.295 1.00 97.94 432 GLN A CA 1
ATOM 3238 C C . GLN A 1 432 ? -20.330 -5.137 8.512 1.00 97.94 432 GLN A C 1
ATOM 3240 O O . GLN A 1 432 ? -20.935 -4.201 9.037 1.00 97.94 432 GLN A O 1
ATOM 3245 N N . LEU A 1 433 ? -19.069 -5.049 8.102 1.00 98.38 433 LEU A N 1
ATOM 3246 C CA . LEU A 1 433 ? -18.268 -3.837 8.195 1.00 98.38 433 LEU A CA 1
ATOM 3247 C C . LEU A 1 433 ? -17.876 -3.343 6.815 1.00 98.38 433 LEU A C 1
ATOM 3249 O O . LEU A 1 433 ? -17.572 -4.138 5.925 1.00 98.38 433 LEU A O 1
ATOM 3253 N N . ARG A 1 434 ? -17.832 -2.020 6.676 1.00 98.00 434 ARG A N 1
ATOM 3254 C CA . ARG A 1 434 ? -17.304 -1.335 5.500 1.00 98.00 434 ARG A CA 1
ATOM 3255 C C . ARG A 1 434 ? -16.149 -0.436 5.917 1.00 98.00 434 ARG A C 1
ATOM 3257 O O . ARG A 1 434 ? -16.301 0.400 6.803 1.00 98.00 434 ARG A O 1
ATOM 3264 N N . PHE A 1 435 ? -14.999 -0.587 5.266 1.00 97.69 435 PHE A N 1
ATOM 3265 C CA . PHE A 1 435 ? -13.810 0.216 5.554 1.00 97.69 435 PHE A CA 1
ATOM 3266 C C . PHE A 1 435 ? -13.706 1.385 4.578 1.00 97.69 435 PHE A C 1
ATOM 3268 O O . PHE A 1 435 ? -13.625 1.189 3.365 1.00 97.69 435 PHE A O 1
ATOM 3275 N N . LYS A 1 436 ? -13.662 2.608 5.106 1.00 96.12 436 LYS A N 1
ATOM 3276 C CA . LYS A 1 436 ? -13.399 3.823 4.334 1.00 96.12 436 LYS A CA 1
ATOM 3277 C C . LYS A 1 436 ? -12.023 4.362 4.692 1.00 96.12 436 LYS A C 1
ATOM 3279 O O . LYS A 1 436 ? -11.775 4.760 5.827 1.00 96.12 436 LYS A O 1
ATOM 3284 N N . GLN A 1 437 ? -11.133 4.375 3.708 1.00 94.81 437 GLN A N 1
ATOM 3285 C CA . GLN A 1 437 ? -9.778 4.902 3.851 1.00 94.81 437 GLN A CA 1
ATOM 3286 C C . GLN A 1 437 ? -9.839 6.419 4.055 1.00 94.81 437 GLN A C 1
ATOM 3288 O O . GLN A 1 437 ? -10.449 7.120 3.249 1.00 94.81 437 GLN A O 1
ATOM 3293 N N . GLN A 1 438 ? -9.215 6.922 5.119 1.00 93.81 438 GLN A N 1
ATOM 3294 C CA . GLN A 1 438 ? -9.072 8.359 5.377 1.00 93.81 438 GLN A CA 1
ATOM 3295 C C . GLN A 1 438 ? -7.697 8.613 6.009 1.00 93.81 438 GLN A C 1
ATOM 3297 O O . GLN A 1 438 ? -7.611 8.803 7.223 1.00 93.81 438 GLN A O 1
ATOM 3302 N N . PRO A 1 439 ? -6.613 8.559 5.210 1.00 92.25 439 PRO A N 1
ATOM 3303 C CA . PRO A 1 439 ? -5.259 8.674 5.732 1.00 92.25 439 PRO A CA 1
ATOM 3304 C C . PRO A 1 439 ? -5.003 10.004 6.458 1.00 92.25 439 PRO A C 1
ATOM 3306 O O . PRO A 1 439 ? -5.563 11.039 6.093 1.00 92.25 439 PRO A O 1
ATOM 3309 N N . GLY A 1 440 ? -4.102 9.990 7.442 1.00 90.25 440 GLY A N 1
ATOM 3310 C CA . GLY A 1 440 ? -3.645 11.167 8.187 1.00 90.25 440 GLY A CA 1
ATOM 3311 C C . GLY A 1 440 ? -4.140 11.270 9.634 1.00 90.25 440 GLY A C 1
ATOM 3312 O O . GLY A 1 440 ? -3.733 12.187 10.349 1.00 90.25 440 GLY A O 1
ATOM 3313 N N . MET A 1 441 ? -4.969 10.341 10.123 1.00 94.19 441 MET A N 1
ATOM 3314 C CA . MET A 1 441 ? -5.420 10.363 11.524 1.00 94.19 441 MET A CA 1
ATOM 3315 C C . MET A 1 441 ? -4.352 9.870 12.509 1.00 94.19 441 MET A C 1
ATOM 3317 O O . MET A 1 441 ? -4.416 10.223 13.690 1.00 94.19 441 MET A O 1
ATOM 3321 N N . THR A 1 442 ? -3.348 9.104 12.057 1.00 94.31 442 THR A N 1
ATOM 3322 C CA . THR A 1 442 ? -2.294 8.566 12.941 1.00 94.31 442 THR A CA 1
ATOM 3323 C C . THR A 1 442 ? -1.552 9.664 13.684 1.00 94.31 442 THR A C 1
ATOM 3325 O O . THR A 1 442 ? -1.303 9.520 14.875 1.00 94.31 442 THR A O 1
ATOM 3328 N N . GLU A 1 443 ? -1.213 10.771 13.017 1.00 92.56 443 GLU A N 1
ATOM 3329 C CA . GLU A 1 443 ? -0.482 11.877 13.649 1.00 92.56 443 GLU A CA 1
ATOM 3330 C C . GLU A 1 443 ? -1.304 12.523 14.780 1.00 92.56 443 GLU A C 1
ATOM 3332 O O . GLU A 1 443 ? -0.752 12.868 15.825 1.00 92.56 443 GLU A O 1
ATOM 3337 N N . SER A 1 444 ? -2.631 12.610 14.619 1.00 95.12 444 SER A N 1
ATOM 3338 C CA . SER A 1 444 ? -3.530 13.155 15.647 1.00 95.12 444 SER A CA 1
ATOM 3339 C C . SER A 1 444 ? -3.622 12.240 16.870 1.00 95.12 444 SER A C 1
ATOM 3341 O O . SER A 1 444 ? -3.521 12.703 18.005 1.00 95.12 444 SER A O 1
ATOM 3343 N N . TRP A 1 445 ? -3.767 10.929 16.661 1.00 96.94 445 TRP A N 1
ATOM 3344 C CA . TRP A 1 445 ? -3.752 9.956 17.757 1.00 96.94 445 TRP A CA 1
ATOM 3345 C C . TRP A 1 445 ? -2.383 9.851 18.437 1.00 96.94 445 TRP A C 1
ATOM 3347 O O . TRP A 1 445 ? -2.304 9.741 19.663 1.00 96.94 445 TRP A O 1
ATOM 3357 N N . LEU A 1 446 ? -1.299 9.947 17.665 1.00 94.75 446 LEU A N 1
ATOM 3358 C CA . LEU A 1 446 ? 0.061 9.923 18.187 1.00 94.75 446 LEU A CA 1
ATOM 3359 C C . LEU A 1 446 ? 0.316 11.116 19.116 1.00 94.75 446 LEU A C 1
ATOM 3361 O O . LEU A 1 446 ? 0.844 10.917 20.209 1.00 94.75 446 LEU A O 1
ATOM 3365 N N . GLU A 1 447 ? -0.115 12.323 18.735 1.00 94.88 447 GLU A N 1
ATOM 3366 C CA . GLU A 1 447 ? -0.038 13.521 19.582 1.00 94.88 447 GLU A CA 1
ATOM 3367 C C . GLU A 1 447 ? -0.762 13.320 20.920 1.00 94.88 447 GLU A C 1
ATOM 3369 O O . GLU A 1 447 ? -0.194 13.604 21.977 1.00 94.88 447 GLU A O 1
ATOM 3374 N N . LEU A 1 448 ? -1.981 12.769 20.896 1.00 95.06 448 LEU A N 1
ATOM 3375 C CA . LEU A 1 448 ? -2.725 12.443 22.117 1.00 95.06 448 LEU A CA 1
ATOM 3376 C C . LEU A 1 448 ? -1.958 11.447 22.996 1.00 95.06 448 LEU A C 1
ATOM 3378 O O . LEU A 1 448 ? -1.854 11.642 24.208 1.00 95.06 448 LEU A O 1
ATOM 3382 N N . SER A 1 449 ? -1.375 10.412 22.387 1.00 93.12 449 SER A N 1
ATOM 3383 C CA . SER A 1 449 ? -0.639 9.368 23.107 1.00 93.12 449 SER A CA 1
ATOM 3384 C C . SER A 1 449 ? 0.672 9.860 23.735 1.00 93.12 449 SER A C 1
ATOM 3386 O O . SER A 1 449 ? 1.039 9.408 24.818 1.00 93.12 449 SER A O 1
ATOM 3388 N N . LEU A 1 450 ? 1.365 10.801 23.083 1.00 93.75 450 LEU A N 1
ATOM 3389 C CA . LEU A 1 450 ? 2.654 11.344 23.525 1.00 93.75 450 LEU A CA 1
ATOM 3390 C C . LEU A 1 450 ? 2.510 12.594 24.404 1.00 93.75 450 LEU A C 1
ATOM 3392 O O . LEU A 1 450 ? 3.510 13.146 24.871 1.00 93.75 450 LEU A O 1
ATOM 3396 N N . THR A 1 451 ? 1.280 13.056 24.639 1.00 93.69 451 THR A N 1
ATOM 3397 C CA . THR A 1 451 ? 1.023 14.236 25.462 1.00 93.69 451 THR A CA 1
ATOM 3398 C C . THR A 1 451 ? 1.513 14.002 26.890 1.00 93.69 451 THR A C 1
ATOM 3400 O O . THR A 1 451 ? 1.037 13.123 27.611 1.00 93.69 451 THR A O 1
ATOM 3403 N N . SER A 1 452 ? 2.445 14.849 27.328 1.00 92.00 452 SER A N 1
ATOM 3404 C CA . SER A 1 452 ? 2.858 14.930 28.728 1.00 92.00 452 SER A CA 1
ATOM 3405 C C . SER A 1 452 ? 1.820 15.718 29.524 1.00 92.00 452 SER A C 1
ATOM 3407 O O . SER A 1 452 ? 1.726 16.938 29.399 1.00 92.00 452 SER A O 1
ATOM 3409 N N . TRP A 1 453 ? 1.031 15.020 30.338 1.00 90.19 453 TRP A N 1
ATOM 3410 C CA . TRP A 1 453 ? -0.049 15.629 31.113 1.00 90.19 453 TRP A CA 1
ATOM 3411 C C . TRP A 1 453 ? 0.489 16.390 32.337 1.00 90.19 453 TRP A C 1
ATOM 3413 O O . TRP A 1 453 ? 1.173 15.789 33.173 1.00 90.19 453 TRP A O 1
ATOM 3423 N N . PRO A 1 454 ? 0.194 17.700 32.477 1.00 92.00 454 PRO A N 1
ATOM 3424 C CA . PRO A 1 454 ? 0.603 18.472 33.646 1.00 92.00 454 PRO A CA 1
ATOM 3425 C C . PRO A 1 454 ? -0.023 17.939 34.939 1.00 92.00 454 PRO A C 1
ATOM 3427 O O . PRO A 1 454 ? -1.152 17.458 34.940 1.00 92.00 454 PRO A O 1
ATOM 3430 N N . LYS A 1 455 ? 0.700 18.072 36.058 1.00 88.19 455 LYS A N 1
ATOM 3431 C CA . LYS A 1 455 ? 0.210 17.654 37.387 1.00 88.19 455 LYS A CA 1
ATOM 3432 C C . LYS A 1 455 ? -0.780 18.652 37.995 1.00 88.19 455 LYS A C 1
ATOM 3434 O O . LYS A 1 455 ? -1.665 18.272 38.757 1.00 88.19 455 LYS A O 1
ATOM 3439 N N . THR A 1 456 ? -0.604 19.938 37.705 1.00 90.81 456 THR A N 1
ATOM 3440 C CA . THR A 1 456 ? -1.447 21.025 38.210 1.00 90.81 456 THR A CA 1
ATOM 3441 C C . THR A 1 456 ? -2.754 21.071 37.425 1.00 90.81 456 THR A C 1
ATOM 3443 O O . THR A 1 456 ? -2.755 21.096 36.197 1.00 90.81 456 THR A O 1
ATOM 3446 N N . GLU A 1 457 ? -3.884 21.149 38.128 1.00 90.31 457 GLU A N 1
ATOM 3447 C CA . GLU A 1 457 ? -5.208 21.164 37.492 1.00 90.31 457 GLU A CA 1
ATOM 3448 C C . GLU A 1 457 ? -5.373 22.337 36.507 1.00 90.31 457 GLU A C 1
ATOM 3450 O O . GLU A 1 457 ? -5.954 22.189 35.432 1.00 90.31 457 GLU A O 1
ATOM 3455 N N . LYS A 1 458 ? -4.814 23.510 36.836 1.00 92.38 458 LYS A N 1
ATOM 3456 C CA . LYS A 1 458 ? -4.840 24.691 35.962 1.00 92.38 458 LYS A CA 1
ATOM 3457 C C . LYS A 1 458 ? -4.162 24.424 34.613 1.00 92.38 458 LYS A C 1
ATOM 3459 O O . LYS A 1 458 ? -4.752 24.722 33.574 1.00 92.38 458 LYS A O 1
ATOM 3464 N N . ASP A 1 459 ? -2.950 23.873 34.630 1.00 92.94 459 ASP A N 1
ATOM 3465 C CA . ASP A 1 459 ? -2.177 23.644 33.405 1.00 92.94 459 ASP A CA 1
ATOM 3466 C C . ASP A 1 459 ? -2.722 22.432 32.643 1.00 92.94 459 ASP A C 1
ATOM 3468 O O . ASP A 1 459 ? -2.804 22.465 31.416 1.00 92.94 459 ASP A O 1
ATOM 3472 N N . PHE A 1 460 ? -3.204 21.410 33.360 1.00 93.56 460 PHE A N 1
ATOM 3473 C CA . PHE A 1 460 ? -3.949 20.305 32.768 1.00 93.56 460 PHE A CA 1
ATOM 3474 C C . PHE A 1 460 ? -5.158 20.815 31.982 1.00 93.56 460 PHE A C 1
ATOM 3476 O O . PHE A 1 460 ? -5.314 20.491 30.808 1.00 93.56 460 PHE A O 1
ATOM 3483 N N . ASN A 1 461 ? -5.992 21.660 32.595 1.00 93.62 461 ASN A N 1
ATOM 3484 C CA . ASN A 1 461 ? -7.187 22.206 31.954 1.00 93.62 461 ASN A CA 1
ATOM 3485 C C . ASN A 1 461 ? -6.855 23.060 30.722 1.00 93.62 461 ASN A C 1
ATOM 3487 O O . ASN A 1 461 ? -7.650 23.112 29.783 1.00 93.62 461 ASN A O 1
ATOM 3491 N N . MET A 1 462 ? -5.690 23.710 30.698 1.00 94.56 462 MET A N 1
ATOM 3492 C CA . MET A 1 462 ? -5.206 24.435 29.525 1.00 94.56 462 MET A CA 1
ATOM 3493 C C . MET A 1 462 ? -4.870 23.479 28.371 1.00 94.56 462 MET A C 1
ATOM 3495 O O . MET A 1 462 ? -5.416 23.644 27.279 1.00 94.56 462 MET A O 1
ATOM 3499 N N . VAL A 1 463 ? -4.049 22.452 28.623 1.00 94.94 463 VAL A N 1
ATOM 3500 C CA . VAL A 1 463 ? -3.681 21.432 27.620 1.00 94.94 463 VAL A CA 1
ATOM 3501 C C . VAL A 1 463 ? -4.915 20.662 27.139 1.00 94.94 463 VAL A C 1
ATOM 3503 O O . VAL A 1 463 ? -5.130 20.512 25.937 1.00 94.94 463 VAL A O 1
ATOM 3506 N N . PHE A 1 464 ? -5.787 20.252 28.061 1.00 95.38 464 PHE A N 1
ATOM 3507 C CA . PHE A 1 464 ? -7.040 19.562 27.762 1.00 95.38 464 PHE A CA 1
ATOM 3508 C C . PHE A 1 464 ? -7.927 20.371 26.809 1.00 95.38 464 PH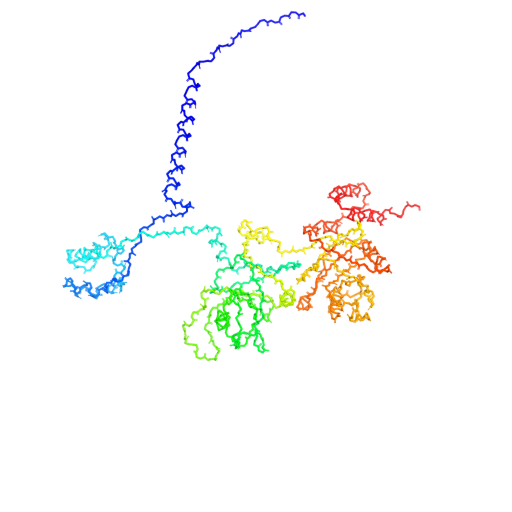E A C 1
ATOM 3510 O O . PHE A 1 464 ? -8.430 19.825 25.828 1.00 95.38 464 PHE A O 1
ATOM 3517 N N . ARG A 1 465 ? -8.117 21.676 27.063 1.00 95.38 465 ARG A N 1
ATOM 3518 C CA . ARG A 1 465 ? -8.925 22.545 26.190 1.00 95.38 465 ARG A CA 1
ATOM 3519 C C . ARG A 1 465 ? -8.314 22.669 24.798 1.00 95.38 465 ARG A C 1
ATOM 3521 O O . ARG A 1 465 ? -9.053 22.574 23.825 1.00 95.38 465 ARG A O 1
ATOM 3528 N N . GLN A 1 466 ? -6.995 22.846 24.703 1.00 96.06 466 GLN A N 1
ATOM 3529 C CA . GLN A 1 466 ? -6.295 22.943 23.419 1.00 96.06 466 GLN A CA 1
ATOM 3530 C C . GLN A 1 466 ? -6.463 21.663 22.591 1.00 96.06 466 GLN A C 1
ATOM 3532 O O . GLN A 1 466 ? -6.883 21.727 21.436 1.00 96.06 466 GLN A O 1
ATOM 3537 N N . LEU A 1 467 ? -6.221 20.496 23.196 1.00 96.31 467 LEU A N 1
ATOM 3538 C CA . LEU A 1 467 ? -6.372 19.207 22.517 1.00 96.31 467 LEU A CA 1
ATOM 3539 C C . LEU A 1 467 ? -7.831 18.899 22.164 1.00 96.31 467 LEU A C 1
ATOM 3541 O O . LEU A 1 467 ? -8.091 18.381 21.079 1.00 96.31 467 LEU A O 1
ATOM 3545 N N . SER A 1 468 ? -8.783 19.262 23.030 1.00 95.94 468 SER A N 1
ATOM 3546 C CA . SER A 1 468 ? -10.220 19.095 22.761 1.00 95.94 468 SER A CA 1
ATOM 3547 C C . SER A 1 468 ? -10.674 19.953 21.583 1.00 95.94 468 SER A C 1
ATOM 3549 O O . SER A 1 468 ? -11.418 19.481 20.734 1.00 95.94 468 SER A O 1
ATOM 3551 N N . GLN A 1 469 ? -10.200 21.200 21.494 1.00 96.38 469 GLN A N 1
ATOM 3552 C CA . GLN A 1 469 ? -10.485 22.076 20.356 1.00 96.38 469 GLN A CA 1
ATOM 3553 C C . GLN A 1 469 ? -9.873 21.530 19.063 1.00 96.38 469 GLN A C 1
ATOM 3555 O O . GLN A 1 469 ? -10.556 21.469 18.043 1.00 96.38 469 GLN A O 1
ATOM 3560 N N . LYS A 1 470 ? -8.613 21.080 19.110 1.00 96.12 470 LYS A N 1
ATOM 3561 C CA . LYS A 1 470 ? -7.918 20.508 17.947 1.00 96.12 470 LYS A CA 1
ATOM 3562 C C . LYS A 1 470 ? -8.616 19.252 17.410 1.00 96.12 470 LYS A C 1
ATOM 3564 O O . LYS A 1 470 ? -8.691 19.055 16.200 1.00 96.12 470 LYS A O 1
ATOM 3569 N N . ASN A 1 471 ? -9.166 18.434 18.305 1.00 96.50 471 ASN A N 1
ATOM 3570 C CA . ASN A 1 471 ? -9.823 17.169 17.975 1.00 96.50 471 ASN A CA 1
ATOM 3571 C C . ASN A 1 471 ? -11.357 17.250 17.968 1.00 96.50 471 ASN A C 1
ATOM 3573 O O . ASN A 1 471 ? -12.010 16.215 17.929 1.00 96.50 471 ASN A O 1
ATOM 3577 N N . ALA A 1 472 ? -11.952 18.448 17.957 1.00 95.50 472 ALA A N 1
ATOM 3578 C CA . ALA A 1 472 ? -13.405 18.633 18.063 1.00 95.50 472 ALA A CA 1
ATOM 3579 C C . ALA A 1 472 ? -14.222 17.954 16.944 1.00 95.50 472 ALA A C 1
ATOM 3581 O O . ALA A 1 472 ? -15.418 17.730 17.101 1.00 95.50 472 ALA A O 1
ATOM 3582 N N . HIS A 1 473 ? -13.580 17.626 15.822 1.00 93.19 473 HIS A N 1
ATOM 3583 C CA . HIS A 1 473 ? -14.176 16.902 14.699 1.00 93.19 473 HIS A CA 1
ATOM 3584 C C . HIS A 1 473 ? -14.267 15.381 14.925 1.00 93.19 473 HIS A C 1
ATOM 3586 O O . HIS A 1 473 ? -14.910 14.698 14.136 1.00 93.19 473 HIS A O 1
ATOM 3592 N N . SER A 1 474 ? -13.627 14.848 15.971 1.00 95.69 474 SER A N 1
ATOM 3593 C CA . SER A 1 474 ? -13.582 13.419 16.284 1.00 95.69 474 SER A CA 1
ATOM 3594 C C . SER A 1 474 ? -14.210 13.152 17.649 1.00 95.69 474 SER A C 1
ATOM 3596 O O . SER A 1 474 ? -13.638 13.471 18.696 1.00 95.69 474 SER A O 1
ATOM 3598 N N . ALA A 1 475 ? -15.396 12.540 17.640 1.00 93.12 475 ALA A N 1
ATOM 3599 C CA . ALA A 1 475 ? -16.101 12.169 18.865 1.00 93.12 475 ALA A CA 1
ATOM 3600 C C . ALA A 1 475 ? -15.275 11.196 19.723 1.00 93.12 475 ALA A C 1
ATOM 3602 O O . ALA A 1 475 ? -15.208 11.367 20.938 1.00 93.12 475 ALA A O 1
ATOM 3603 N N . GLU A 1 476 ? -14.582 10.238 19.101 1.00 95.06 476 GLU A N 1
ATOM 3604 C CA . GLU A 1 476 ? -13.758 9.254 19.810 1.00 95.06 476 GLU A CA 1
ATOM 3605 C C . GLU A 1 476 ? -12.535 9.871 20.483 1.00 95.06 476 GLU A C 1
ATOM 3607 O O . GLU A 1 476 ? -12.254 9.574 21.644 1.00 95.06 476 GLU A O 1
ATOM 3612 N N . ARG A 1 477 ? -11.822 10.776 19.805 1.00 96.25 477 ARG A N 1
ATOM 3613 C CA . ARG A 1 477 ? -10.666 11.456 20.409 1.00 96.25 477 ARG A CA 1
ATOM 3614 C C . ARG A 1 477 ? -11.087 12.369 21.557 1.00 96.25 477 ARG A C 1
ATOM 3616 O O . ARG A 1 477 ? -10.412 12.417 22.586 1.00 96.25 477 ARG A O 1
ATOM 3623 N N . VAL A 1 478 ? -12.221 13.058 21.419 1.00 95.38 478 VAL A N 1
ATOM 3624 C CA . VAL A 1 478 ? -12.810 13.862 22.502 1.00 95.38 478 VAL A CA 1
ATOM 3625 C C . VAL A 1 478 ? -13.241 12.971 23.670 1.00 95.38 478 VAL A C 1
ATOM 3627 O O . VAL A 1 478 ? -12.918 13.269 24.820 1.00 95.38 478 VAL A O 1
ATOM 3630 N N . GLN A 1 479 ? -13.901 11.844 23.403 1.00 93.12 479 GLN A N 1
ATOM 3631 C CA . GLN A 1 479 ? -14.277 10.873 24.430 1.00 93.12 479 GLN A CA 1
ATOM 3632 C C . GLN A 1 479 ? -13.047 10.315 25.159 1.00 93.12 479 GLN A C 1
ATOM 3634 O O . GLN A 1 479 ? -13.045 10.239 26.390 1.00 93.12 479 GLN A O 1
ATOM 3639 N N . TRP A 1 480 ? -11.976 9.995 24.429 1.00 94.56 480 TRP A N 1
ATOM 3640 C CA . TRP A 1 480 ? -10.710 9.556 25.010 1.00 94.56 480 TRP A CA 1
ATOM 3641 C C . TRP A 1 480 ? -10.108 10.623 25.937 1.00 94.56 480 TRP A C 1
ATOM 3643 O O . TRP A 1 480 ? -9.747 10.317 27.075 1.00 94.56 480 TRP A O 1
ATOM 3653 N N . LEU A 1 481 ? -10.077 11.891 25.508 1.00 94.81 481 LEU A N 1
ATOM 3654 C CA . LEU A 1 481 ? -9.620 13.012 26.339 1.00 94.81 481 LEU A CA 1
ATOM 3655 C C . LEU A 1 481 ? -10.423 13.105 27.645 1.00 94.81 481 LEU A C 1
ATOM 3657 O O . LEU A 1 481 ? -9.846 13.254 28.727 1.00 94.81 481 LEU A O 1
ATOM 3661 N N . HIS A 1 482 ? -11.752 12.993 27.568 1.00 92.62 482 HIS A N 1
ATOM 3662 C CA . HIS A 1 482 ? -12.619 13.001 28.748 1.00 92.62 482 HIS A CA 1
ATOM 3663 C C . HIS A 1 482 ? -12.343 11.821 29.685 1.00 92.62 482 HIS A C 1
ATOM 3665 O O . HIS A 1 482 ? -12.269 12.026 30.900 1.00 92.62 482 HIS A O 1
ATOM 3671 N N . SER A 1 483 ? -12.127 10.621 29.139 1.00 90.25 483 SER A N 1
ATOM 3672 C CA . SER A 1 483 ? -11.707 9.451 29.917 1.00 90.25 483 SER A CA 1
ATOM 3673 C C . SER A 1 483 ? -10.377 9.706 30.628 1.00 90.25 483 SER A C 1
ATOM 3675 O O . SER A 1 483 ? -10.247 9.399 31.812 1.00 90.25 483 SER A O 1
ATOM 3677 N N . LYS A 1 484 ? -9.406 10.331 29.948 1.00 89.75 484 LYS A N 1
ATOM 3678 C CA . LYS A 1 484 ? -8.093 10.632 30.532 1.00 89.75 484 LYS A CA 1
ATOM 3679 C C . LYS A 1 484 ? -8.175 11.639 31.678 1.00 89.75 484 LYS A C 1
ATOM 3681 O O . LYS A 1 484 ? -7.497 11.481 32.691 1.00 89.75 484 LYS A O 1
ATOM 3686 N N . ARG A 1 485 ? -9.050 12.643 31.562 1.00 89.88 485 ARG A N 1
ATOM 3687 C CA . ARG A 1 485 ? -9.360 13.556 32.674 1.00 89.88 485 ARG A CA 1
ATOM 3688 C C . ARG A 1 485 ? -9.965 12.808 33.864 1.00 89.88 485 ARG A C 1
ATOM 3690 O O . ARG A 1 485 ? -9.584 13.085 34.997 1.00 89.88 485 ARG A O 1
ATOM 3697 N N . GLY A 1 486 ? -10.890 11.880 33.609 1.00 87.50 486 GLY A N 1
ATOM 3698 C CA . GLY A 1 486 ? -11.507 11.046 34.643 1.00 87.50 486 GLY A CA 1
ATOM 3699 C C . GLY A 1 486 ? -10.499 10.164 35.384 1.00 87.50 486 GLY A C 1
ATOM 3700 O O . GLY A 1 486 ? -10.552 10.080 36.601 1.00 87.50 486 GLY A O 1
ATOM 3701 N N . GLU A 1 487 ? -9.532 9.573 34.688 1.00 85.62 487 GLU A N 1
ATOM 3702 C CA . GLU A 1 487 ? -8.467 8.770 35.312 1.00 85.62 487 GLU A CA 1
ATOM 3703 C C . GLU A 1 487 ? -7.578 9.601 36.254 1.00 85.62 487 GLU A C 1
ATOM 3705 O O . GLU A 1 487 ? -7.235 9.156 37.345 1.00 85.62 487 GLU A O 1
ATOM 3710 N N . LEU A 1 488 ? -7.220 10.824 35.849 1.00 82.25 488 LEU A N 1
ATOM 3711 C CA . LEU A 1 488 ? -6.290 11.670 36.604 1.00 82.25 488 LEU A CA 1
ATOM 3712 C C . LEU A 1 488 ? -6.952 12.445 37.754 1.00 82.25 488 LEU A C 1
ATOM 3714 O O . LEU A 1 488 ? -6.292 12.712 38.756 1.00 82.25 488 LEU A O 1
ATOM 3718 N N . TYR A 1 489 ? -8.231 12.809 37.619 1.00 77.75 489 TYR A N 1
ATOM 3719 C CA . TYR A 1 489 ? -8.936 13.687 38.567 1.00 77.75 489 TYR A CA 1
ATOM 3720 C C . TYR A 1 489 ? -10.268 13.120 39.091 1.00 77.75 489 TYR A C 1
ATOM 3722 O O . TYR A 1 489 ? -10.928 13.764 39.900 1.00 77.75 489 TYR A O 1
ATOM 3730 N N . GLY A 1 490 ? -10.683 11.925 38.664 1.00 65.50 490 GLY A N 1
ATOM 3731 C CA . GLY A 1 490 ? -11.966 11.304 39.030 1.00 65.50 490 GLY A CA 1
ATOM 3732 C C . GLY A 1 490 ? -11.999 10.585 40.382 1.00 65.50 490 GLY A C 1
ATOM 3733 O O . GLY A 1 490 ? -13.031 10.023 40.730 1.00 65.50 490 GLY A O 1
ATOM 3734 N N . HIS A 1 491 ? -10.923 10.621 41.173 1.00 51.97 491 HIS A N 1
ATOM 3735 C CA . HIS A 1 491 ? -10.909 10.139 42.565 1.00 51.97 491 HIS A CA 1
ATOM 3736 C C . HIS A 1 491 ? -11.130 11.271 43.582 1.00 51.97 491 HIS A C 1
ATOM 3738 O O . HIS A 1 491 ? -10.400 11.405 44.561 1.00 51.97 491 HIS A O 1
ATOM 3744 N N . GLY A 1 492 ? -12.148 12.096 43.341 1.00 47.34 492 GLY A N 1
ATOM 3745 C CA . GLY A 1 492 ? -12.571 13.166 44.242 1.00 47.34 492 GLY A CA 1
ATOM 3746 C C . GLY A 1 492 ? -14.085 13.328 44.217 1.00 47.34 492 GLY A C 1
ATOM 3747 O O . GLY A 1 492 ? -14.592 14.260 43.597 1.00 47.34 492 GLY A O 1
ATOM 3748 N N . GLY A 1 493 ? -14.787 12.394 44.855 1.00 33.50 493 GLY A N 1
ATOM 3749 C CA . GLY A 1 493 ? -16.227 12.424 45.106 1.00 33.50 493 GLY A CA 1
ATOM 3750 C C . GLY A 1 493 ? -16.531 11.690 46.394 1.00 33.50 493 GLY A C 1
ATOM 3751 O O . GLY A 1 493 ? -16.196 10.486 46.436 1.00 33.50 493 GLY A O 1
#

pLDDT: mean 84.03, std 17.67, range [32.66, 98.75]

InterPro domains:
  IPR003137 PA domain [PF02225] (174-262)
  IPR003137 PA domain [PF02225] (336-422)
  IPR046450 PA domain superfamily [SSF52025] (185-236)
  IPR046450 PA domain superfamily [SSF52025] (354-424)

Radius of gyration: 35.25 Å; Cα contacts (8 Å, |Δi|>4): 890; chains: 1; bounding box: 80×102×100 Å

Nearest PDB structures (foldseek):
  7f2i-assembly1_A  TM=7.776E-01  e=3.637E-08  Arabidopsis thaliana
  7f2d-assembly1_A  TM=7.608E-01  e=1.921E-07  Arabidopsis thaliana
  4tjx-assembly1_A  TM=6.587E-01  e=8.123E-08  Arabidopsis thaliana
  7yzx-assembly1_A  TM=4.284E-01  e=2.402E-06  Streptococcus pyogenes
  5f09-assembly1_A  TM=3.176E-01  e=8.270E-02  Homo sapiens

Mean predicted aligned error: 13.99 Å

Organism: NCBI:txid1034831

Foldseek 3Di:
DDDDDDDDDDDDDPPPVVVVVVVVVVVVVVVVVVVVVCVVPVDDPFWDWDWDWDPPPDDWPCVLCVVVVRNVCVVVCVVVPNRGLVVVLPDDPVVLQVSCVVVVHDSVSSVVSVVSSVVSGHIDTDTDRPPDPLLVVQQPFQWFWKDWPQWQATFIKGWAPLFAGFDPDWFWEDFQPDPQSQQQDRDQDASARHEYEGEPDDWAPLSSQVSCVVSNYQEYEYEYPAQDYDHRYPDDTPDDDPDPRDDRHDNRYIYIYTYNLVVLQSVLCNVVRITIGTAGWDDDVPDPDTAGSDPVRRPDDRHQQWFWKDWPPDPDIFIKGKAPAIARDDADWFAEDQFVVQQLQDQTPDALVRLARHEYEHEPDDDAPLSSQLSSVVSRHQEYEYEYDPLAQDAHGYDDPVSSSVHHHMYIYTYNVVSVVQVVVPVVPDTIMHTDGDGDCNVLSVCVRPDDADLDPVVNVVVLVVNCVVCVVPPVSNVSSVVNCCVNPVPPD

Secondary structure (DSSP, 8-state):
------PPPPPPPTTHHHHHHHHHHHHHHHHHHHHHHHHHTT--TTEEEEEEE--TTPPPHHHHHHHTT-GGGHHHHHHTT--SHHHHHT--HHHHHHHHHHTT--HHHHHHHHHHHHHT--EEEEEEE---HHHHHHHH--EEEEEETTBSB-EEEEE-TTPPPPPSS-B-EEE--STTS-SSS------TT-EEEEES-SS-HHHHHHHHHHTT-SEEEEE-SSS---PPP-----SSS---TT-PPPTT-EEEEE-TTHHHHHHHHHHHT--EEEEE-BPPTT-S--B-SSHHHHTS-SB--EEEEEETTSS-EEEEEE-SS-PBPPPSEEEEEE-SSTT--S---S-HHHHTTSEEEEE--SS-HHHHHHHHHTTT-SEEEEE--TTPPP-PPP--TTGGGG--S-EEEE-HHHHHHHHHHHHTS--EEEEEE-TTHHHHHHHHHH----SSHHHHHHHHHHHHHHTTT-HHHHHHHHHHHHHHH----